Protein AF-A0A956QHF5-F1 (afdb_monomer_lite)

Structure (mmCIF, N/CA/C/O backbone):
data_AF-A0A956QHF5-F1
#
_entry.id   AF-A0A956QHF5-F1
#
loop_
_atom_site.group_PDB
_atom_site.id
_atom_site.type_symbol
_atom_site.label_atom_id
_atom_site.label_alt_id
_atom_site.label_comp_id
_atom_site.label_asym_id
_atom_site.label_entity_id
_atom_site.label_seq_id
_atom_site.pdbx_PDB_ins_code
_atom_site.Cartn_x
_atom_site.Cartn_y
_atom_site.Cartn_z
_atom_site.occupancy
_atom_site.B_iso_or_equiv
_atom_site.auth_seq_id
_atom_site.auth_comp_id
_atom_site.auth_asym_id
_atom_site.auth_atom_id
_atom_site.pdbx_PDB_model_num
ATOM 1 N N . MET A 1 1 ? -38.358 27.852 5.762 1.00 37.34 1 MET A N 1
ATOM 2 C CA . MET A 1 1 ? -37.920 27.900 4.350 1.00 37.34 1 MET A CA 1
ATOM 3 C C . MET A 1 1 ? -37.082 26.650 4.129 1.00 37.34 1 MET A C 1
ATOM 5 O O . MET A 1 1 ? -35.998 26.577 4.675 1.00 37.34 1 MET A O 1
ATOM 9 N N . ALA A 1 2 ? -37.722 25.528 3.810 1.00 35.06 2 ALA A N 1
ATOM 10 C CA . ALA A 1 2 ? -38.089 25.063 2.465 1.00 35.06 2 ALA A CA 1
ATOM 11 C C . ALA A 1 2 ? -37.002 24.124 1.907 1.00 35.06 2 ALA A C 1
ATOM 13 O O . ALA A 1 2 ? -35.928 24.548 1.502 1.00 35.06 2 ALA A O 1
ATOM 14 N N . THR A 1 3 ? -37.335 22.838 1.974 1.00 46.75 3 THR A N 1
ATOM 15 C CA . THR A 1 3 ? -36.732 21.670 1.328 1.00 46.75 3 THR A CA 1
ATOM 16 C C . THR A 1 3 ? -36.913 21.707 -0.188 1.00 46.75 3 THR A C 1
ATOM 18 O O . THR A 1 3 ? -37.982 22.090 -0.657 1.00 46.75 3 THR A O 1
ATOM 21 N N . THR A 1 4 ? -35.950 21.165 -0.937 1.00 44.62 4 THR A N 1
ATOM 22 C CA . THR A 1 4 ? -36.184 20.622 -2.286 1.00 44.62 4 THR A CA 1
ATOM 23 C C . THR A 1 4 ? -35.414 19.314 -2.448 1.00 44.62 4 THR A C 1
ATOM 25 O O . THR A 1 4 ? -34.200 19.311 -2.633 1.00 44.62 4 THR A O 1
ATOM 28 N N . VAL A 1 5 ? -36.155 18.213 -2.330 1.00 43.06 5 VAL A N 1
ATOM 29 C CA . VAL A 1 5 ? -35.813 16.874 -2.821 1.00 43.06 5 VAL A CA 1
ATOM 30 C C . VAL A 1 5 ? -36.575 16.711 -4.134 1.00 43.06 5 VAL A C 1
ATOM 32 O O . VAL A 1 5 ? -37.767 17.013 -4.182 1.00 43.06 5 VAL A O 1
ATOM 35 N N . ASP A 1 6 ? -35.875 16.285 -5.179 1.00 42.19 6 ASP A N 1
ATOM 36 C CA . ASP A 1 6 ? -36.394 16.041 -6.526 1.00 42.19 6 ASP A CA 1
ATOM 37 C C . ASP A 1 6 ? -37.042 14.639 -6.612 1.00 42.19 6 ASP A C 1
ATOM 39 O O . ASP A 1 6 ? -36.369 13.651 -6.296 1.00 42.19 6 ASP A O 1
ATOM 43 N N . PRO A 1 7 ? -38.331 14.509 -6.989 1.00 40.16 7 PRO A N 1
ATOM 44 C CA . PRO A 1 7 ? -38.998 13.229 -7.177 1.00 40.16 7 PRO A CA 1
ATOM 45 C C . PRO A 1 7 ? -39.343 12.999 -8.658 1.00 40.16 7 PRO A C 1
ATOM 47 O O . PRO A 1 7 ? -40.440 13.326 -9.099 1.00 40.16 7 PRO A O 1
ATOM 50 N N . ASN A 1 8 ? -38.440 12.380 -9.420 1.00 38.41 8 ASN A N 1
ATOM 51 C CA . ASN A 1 8 ? -38.741 11.857 -10.759 1.00 38.41 8 ASN A CA 1
ATOM 52 C C . ASN A 1 8 ? -37.895 10.614 -11.083 1.00 38.41 8 ASN A C 1
ATOM 54 O O . ASN A 1 8 ? -36.907 10.690 -11.806 1.00 38.41 8 ASN A O 1
ATOM 58 N N . ALA A 1 9 ? -38.295 9.451 -10.559 1.00 35.69 9 ALA A N 1
ATOM 59 C CA . ALA A 1 9 ? -37.860 8.145 -11.071 1.00 35.69 9 ALA A CA 1
ATOM 60 C C . ALA A 1 9 ? -38.807 7.015 -10.617 1.00 35.69 9 ALA A C 1
ATOM 62 O O . ALA A 1 9 ? -38.414 6.108 -9.890 1.00 35.69 9 ALA A O 1
ATOM 63 N N . VAL A 1 10 ? -40.076 7.064 -11.036 1.00 36.28 10 VAL A N 1
ATOM 64 C CA . VAL A 1 10 ? -40.980 5.900 -10.998 1.00 36.28 10 VAL A CA 1
ATOM 65 C C . VAL A 1 10 ? -41.792 5.870 -12.290 1.00 36.28 10 VAL A C 1
ATOM 67 O O . VAL A 1 10 ? -42.766 6.604 -12.408 1.00 36.28 10 VAL A O 1
ATOM 70 N N . ALA A 1 11 ? -41.395 5.022 -13.245 1.00 32.78 11 ALA A N 1
ATOM 71 C CA . ALA A 1 11 ? -42.279 4.413 -14.248 1.00 32.78 11 ALA A CA 1
ATOM 72 C C . ALA A 1 11 ? -41.506 3.415 -15.132 1.00 32.78 11 ALA A C 1
ATOM 74 O O . ALA A 1 11 ? -40.869 3.814 -16.100 1.00 32.78 11 ALA A O 1
ATOM 75 N N . ALA A 1 12 ? -41.603 2.118 -14.826 1.00 30.98 12 ALA A N 1
ATOM 76 C CA . ALA A 1 12 ? -41.602 1.039 -15.824 1.00 30.98 12 ALA A CA 1
ATOM 77 C C . ALA A 1 12 ? -42.054 -0.266 -15.149 1.00 30.98 12 ALA A C 1
ATOM 79 O O . ALA A 1 12 ? -41.257 -1.026 -14.604 1.00 30.98 12 ALA A O 1
ATOM 80 N N . ALA A 1 13 ? -43.366 -0.492 -15.152 1.00 32.19 13 ALA A N 1
ATOM 81 C CA . ALA A 1 13 ? -43.987 -1.743 -14.750 1.00 32.19 13 ALA A CA 1
ATOM 82 C C . ALA A 1 13 ? -44.269 -2.623 -15.981 1.00 32.19 13 ALA A C 1
ATOM 84 O O . ALA A 1 13 ? -44.737 -2.129 -17.000 1.00 32.19 13 ALA A O 1
ATOM 85 N N . ALA A 1 14 ? -44.051 -3.927 -15.798 1.00 32.34 14 ALA A N 1
ATOM 86 C CA . ALA A 1 14 ? -44.901 -5.034 -16.247 1.00 32.34 14 ALA A CA 1
ATOM 87 C C . ALA A 1 14 ? -45.211 -5.229 -17.751 1.00 32.34 14 ALA A C 1
ATOM 89 O O . ALA A 1 14 ? -46.119 -4.616 -18.298 1.00 32.34 14 ALA A O 1
ATOM 90 N N . ALA A 1 15 ? -44.573 -6.248 -18.341 1.00 32.59 15 ALA A N 1
ATOM 91 C CA . ALA A 1 15 ? -45.094 -7.196 -19.346 1.00 32.59 15 ALA A CA 1
ATOM 92 C C . ALA A 1 15 ? -44.001 -8.293 -19.472 1.00 32.59 15 ALA A C 1
ATOM 94 O O . ALA A 1 15 ? -42.831 -7.945 -19.501 1.00 32.59 15 ALA A O 1
ATOM 95 N N . VAL A 1 16 ? -44.185 -9.616 -19.470 1.00 33.31 16 VAL A N 1
ATOM 96 C CA . VAL A 1 16 ? -45.220 -10.504 -20.004 1.00 33.31 16 VAL A CA 1
ATOM 97 C C . VAL A 1 16 ? -45.117 -11.840 -19.247 1.00 33.31 16 VAL A C 1
ATOM 99 O O . VAL A 1 16 ? -44.031 -12.399 -19.112 1.00 33.31 16 VAL A O 1
ATOM 102 N N . ASN A 1 17 ? -46.257 -12.362 -18.796 1.00 34.03 17 ASN A N 1
ATOM 103 C CA . ASN A 1 17 ? -46.455 -13.751 -18.381 1.00 34.03 17 ASN A CA 1
ATOM 104 C C . ASN A 1 17 ? -47.392 -14.430 -19.400 1.00 34.03 17 ASN A C 1
ATOM 106 O O . ASN A 1 17 ? -48.291 -13.765 -19.916 1.00 34.03 17 ASN A O 1
ATOM 110 N N . ASN A 1 18 ? -47.198 -15.740 -19.593 1.00 34.72 18 ASN A N 1
ATOM 111 C CA . ASN A 1 18 ? -47.984 -16.745 -20.332 1.00 34.72 18 ASN A CA 1
ATOM 112 C C . ASN A 1 18 ? -47.417 -17.203 -21.684 1.00 34.72 18 ASN A C 1
ATOM 114 O O . ASN A 1 18 ? -47.670 -16.589 -22.715 1.00 34.72 18 ASN A O 1
ATOM 118 N N . ASN A 1 19 ? -46.829 -18.407 -21.696 1.00 35.31 19 ASN A N 1
ATOM 119 C CA . ASN A 1 19 ? -47.386 -19.476 -22.528 1.00 35.31 19 ASN A CA 1
ATOM 120 C C . ASN A 1 19 ? -47.016 -20.868 -21.985 1.00 35.31 19 ASN A C 1
ATOM 122 O O . ASN A 1 19 ? -45.846 -21.177 -21.773 1.00 35.31 19 ASN A O 1
ATOM 126 N N . SER A 1 20 ? -48.031 -21.703 -21.773 1.00 35.91 20 SER A N 1
ATOM 127 C CA . SER A 1 20 ? -47.928 -23.106 -21.369 1.00 35.91 20 SER A CA 1
ATOM 128 C C . SER A 1 20 ? -48.173 -23.996 -22.586 1.00 35.91 20 SER A C 1
ATOM 130 O O . SER A 1 20 ? -49.230 -23.885 -23.199 1.00 35.91 20 SER A O 1
ATOM 132 N N . GLN A 1 21 ? -47.273 -24.936 -22.885 1.00 38.09 21 GLN A N 1
ATOM 133 C CA . GLN A 1 21 ? -47.618 -26.163 -23.612 1.00 38.09 21 GLN A CA 1
ATOM 134 C C . GLN A 1 21 ? -46.849 -27.367 -23.055 1.00 38.09 21 GLN A C 1
ATOM 136 O O . GLN A 1 21 ? -45.738 -27.259 -22.547 1.00 38.09 21 GLN A O 1
ATOM 141 N N . ILE A 1 22 ? -47.538 -28.503 -23.100 1.00 35.22 22 ILE A N 1
ATOM 142 C CA . ILE A 1 22 ? -47.339 -29.738 -22.345 1.00 35.22 22 ILE A CA 1
ATOM 143 C C . ILE A 1 22 ? -46.793 -30.847 -23.272 1.00 35.22 22 ILE A C 1
ATOM 145 O O . ILE A 1 22 ? -47.286 -30.979 -24.389 1.00 35.22 22 ILE A O 1
ATOM 149 N N . LYS A 1 23 ? -45.925 -31.715 -22.697 1.00 33.09 23 LYS A N 1
ATOM 150 C CA . LYS A 1 23 ? -45.529 -33.120 -23.043 1.00 33.09 23 LYS A CA 1
ATOM 151 C C . LYS A 1 23 ? -44.437 -33.383 -24.110 1.00 33.09 23 LYS A C 1
ATOM 153 O O . LYS A 1 23 ? -44.391 -32.646 -25.086 1.00 33.09 23 LYS A O 1
ATOM 158 N N . PRO A 1 24 ? -43.726 -34.551 -24.072 1.00 45.25 24 PRO A N 1
ATOM 159 C CA . PRO A 1 24 ? -43.377 -35.508 -22.983 1.00 45.25 24 PRO A CA 1
ATOM 160 C C . PRO A 1 24 ? -41.834 -35.751 -22.845 1.00 45.25 24 PRO A C 1
ATOM 162 O O . PRO A 1 24 ? -41.067 -35.143 -23.587 1.00 45.25 24 PRO A O 1
ATOM 165 N N . PRO A 1 25 ? -41.348 -36.614 -21.912 1.00 48.22 25 PRO A N 1
ATOM 166 C CA . PRO A 1 25 ? -39.925 -36.706 -21.561 1.00 48.22 25 PRO A CA 1
ATOM 167 C C . PRO A 1 25 ? -39.150 -37.737 -22.400 1.00 48.22 25 PRO A C 1
ATOM 169 O O . PRO A 1 25 ? -39.669 -38.808 -22.714 1.00 48.22 25 PRO A O 1
ATOM 172 N N . VAL A 1 26 ? -37.878 -37.443 -22.692 1.00 38.31 26 VAL A N 1
ATOM 173 C CA . VAL A 1 26 ? -36.925 -38.370 -23.321 1.00 38.31 26 VAL A CA 1
ATOM 174 C C . VAL A 1 26 ? -35.614 -38.383 -22.526 1.00 38.31 26 VAL A C 1
ATOM 176 O O . VAL A 1 26 ? -35.011 -37.341 -22.304 1.00 38.31 26 VAL A O 1
ATOM 179 N N . ALA A 1 27 ? -35.227 -39.600 -22.132 1.00 35.62 27 ALA A N 1
ATOM 180 C CA . ALA A 1 27 ? -33.894 -40.113 -21.799 1.00 35.62 27 ALA A CA 1
ATOM 181 C C . ALA A 1 27 ? -33.013 -39.360 -20.775 1.00 35.62 27 ALA A C 1
ATOM 183 O O . ALA A 1 27 ? -32.340 -38.378 -21.069 1.00 35.62 27 ALA A O 1
ATOM 184 N N . THR A 1 28 ? -32.904 -39.961 -19.590 1.00 40.03 28 THR A N 1
ATOM 185 C CA . THR A 1 28 ? -31.752 -39.864 -18.681 1.00 40.03 28 THR A CA 1
ATOM 186 C C . THR A 1 28 ? -30.468 -40.386 -19.340 1.00 40.03 28 THR A C 1
ATOM 188 O O . THR A 1 28 ? -30.502 -41.497 -19.876 1.00 40.03 28 THR A O 1
ATOM 191 N N . PRO A 1 29 ? -29.318 -39.699 -19.225 1.00 41.88 29 PRO A N 1
ATOM 192 C CA . PRO A 1 29 ? -28.027 -40.347 -19.380 1.00 41.88 29 PRO A CA 1
ATOM 193 C C . PRO A 1 29 ? -27.612 -41.012 -18.061 1.00 41.88 29 PRO A C 1
ATOM 195 O O . PRO A 1 29 ? -27.580 -40.395 -16.996 1.00 41.88 29 PRO A O 1
ATOM 198 N N . THR A 1 30 ? -27.310 -42.301 -18.161 1.00 36.53 30 THR A N 1
ATOM 199 C CA . THR A 1 30 ? -26.627 -43.122 -17.163 1.00 36.53 30 THR A CA 1
ATOM 200 C C . THR A 1 30 ? -25.297 -42.474 -16.776 1.00 36.53 30 THR A C 1
ATOM 202 O O . THR A 1 30 ? -24.432 -42.291 -17.628 1.00 36.53 30 THR A O 1
ATOM 205 N N . ILE A 1 31 ? -25.119 -42.142 -15.495 1.00 35.97 31 ILE A N 1
ATOM 206 C CA . ILE A 1 31 ? -23.802 -41.851 -14.919 1.00 35.97 31 ILE A CA 1
ATOM 207 C C . ILE A 1 31 ? -23.321 -43.151 -14.277 1.00 35.97 31 ILE A C 1
ATOM 209 O O . ILE A 1 31 ? -23.768 -43.524 -13.193 1.00 35.97 31 ILE A O 1
ATOM 213 N N . GLU A 1 32 ? -22.438 -43.863 -14.973 1.00 33.75 32 GLU A N 1
ATOM 214 C CA . GLU A 1 32 ? -21.616 -44.915 -14.379 1.00 33.75 32 GLU A CA 1
ATOM 215 C C . GLU A 1 32 ? -20.624 -44.257 -13.413 1.00 33.75 32 GLU A C 1
ATOM 217 O O . GLU A 1 32 ? -19.628 -43.657 -13.815 1.00 33.75 32 GLU A O 1
ATOM 222 N N . ALA A 1 33 ? -20.916 -44.338 -12.116 1.00 38.84 33 ALA A N 1
ATOM 223 C CA . ALA A 1 33 ? -19.945 -44.032 -11.080 1.00 38.84 33 ALA A CA 1
ATOM 224 C C . ALA A 1 33 ? -18.986 -45.224 -10.951 1.00 38.84 33 ALA A C 1
ATOM 226 O O . ALA A 1 33 ? -19.370 -46.298 -10.489 1.00 38.84 33 ALA A O 1
ATOM 227 N N . GLN A 1 34 ? -17.734 -45.026 -11.362 1.00 40.88 34 GLN A N 1
ATOM 228 C CA . GLN A 1 34 ? -16.636 -45.928 -11.034 1.00 40.88 34 GLN A CA 1
ATOM 229 C C . GLN A 1 34 ? -16.419 -45.906 -9.516 1.00 40.88 34 GLN A C 1
ATOM 231 O O . GLN A 1 34 ? -15.881 -44.953 -8.955 1.00 40.88 34 GLN A O 1
ATOM 236 N N . VAL A 1 35 ? -16.873 -46.965 -8.850 1.00 42.09 35 VAL A N 1
ATOM 237 C CA . VAL A 1 35 ? -16.524 -47.271 -7.464 1.00 42.09 35 VAL A CA 1
ATOM 238 C C . VAL A 1 35 ? -15.097 -47.810 -7.481 1.00 42.09 35 VAL A C 1
ATOM 240 O O . VAL A 1 35 ? -14.836 -48.869 -8.042 1.00 42.09 35 VAL A O 1
ATOM 243 N N . THR A 1 36 ? -14.159 -47.058 -6.913 1.00 56.06 36 THR A N 1
ATOM 244 C CA . THR A 1 36 ? -12.778 -47.508 -6.734 1.00 56.06 36 THR A CA 1
ATOM 245 C C . THR A 1 36 ? -12.682 -48.444 -5.527 1.00 56.06 36 THR A C 1
ATOM 247 O O . THR A 1 36 ? -13.323 -48.219 -4.492 1.00 56.06 36 THR A O 1
ATOM 250 N N . ASP A 1 37 ? -11.836 -49.472 -5.645 1.00 47.88 37 ASP A N 1
ATOM 251 C CA . ASP A 1 37 ? -11.603 -50.544 -4.659 1.00 47.88 37 ASP A CA 1
ATOM 252 C C . ASP A 1 37 ? -11.245 -50.054 -3.237 1.00 47.88 37 ASP A C 1
ATOM 254 O O . ASP A 1 37 ? -11.370 -50.794 -2.261 1.00 47.88 37 ASP A O 1
ATOM 258 N N . ALA A 1 38 ? -10.872 -48.781 -3.075 1.00 50.00 38 ALA A N 1
ATOM 259 C CA . ALA A 1 38 ? -10.603 -48.166 -1.775 1.00 50.00 38 ALA A CA 1
ATOM 260 C C . ALA A 1 38 ? -11.863 -47.990 -0.899 1.00 50.00 38 ALA A C 1
ATOM 262 O O . ALA A 1 38 ? -11.774 -47.991 0.328 1.00 50.00 38 ALA A O 1
ATOM 263 N N . SER A 1 39 ? -13.046 -47.871 -1.507 1.00 50.94 39 SER A N 1
ATOM 264 C CA . SER A 1 39 ? -14.306 -47.647 -0.779 1.00 50.94 39 SER A CA 1
ATOM 265 C C . SER A 1 39 ? -14.905 -48.929 -0.182 1.00 50.94 39 SER A C 1
ATOM 267 O O . SER A 1 39 ? -15.595 -48.871 0.836 1.00 50.94 39 SER A O 1
ATOM 269 N N . VAL A 1 40 ? -14.566 -50.099 -0.734 1.00 57.19 40 VAL A N 1
ATOM 270 C CA . VAL A 1 40 ? -14.969 -51.410 -0.193 1.00 57.19 40 VAL A CA 1
ATOM 271 C C . VAL A 1 40 ? -14.095 -51.806 1.006 1.00 57.19 40 VAL A C 1
ATOM 273 O O . VAL A 1 40 ? -14.603 -52.359 1.981 1.00 57.19 40 VAL A O 1
ATOM 276 N N . ALA A 1 41 ? -12.809 -51.435 1.009 1.00 57.28 41 ALA A N 1
ATOM 277 C CA . ALA A 1 41 ? -11.903 -51.702 2.131 1.00 57.28 41 ALA A CA 1
ATOM 278 C C . ALA A 1 41 ? -12.308 -50.957 3.422 1.00 57.28 41 ALA A C 1
ATOM 280 O O . ALA A 1 41 ? -12.293 -51.545 4.503 1.00 57.28 41 ALA A O 1
ATOM 281 N N . ALA A 1 42 ? -12.762 -49.702 3.310 1.00 54.50 42 ALA A N 1
ATOM 282 C CA . ALA A 1 42 ? -13.177 -48.896 4.463 1.00 54.50 42 ALA A CA 1
ATOM 283 C C . ALA A 1 42 ? -14.480 -49.397 5.122 1.00 54.50 42 ALA A C 1
ATOM 285 O O . ALA A 1 42 ? -14.653 -49.294 6.338 1.00 54.50 42 ALA A O 1
ATOM 286 N N . VAL A 1 43 ? -15.393 -49.989 4.343 1.00 61.91 43 VAL A N 1
ATOM 287 C CA . VAL A 1 43 ? -16.644 -50.563 4.872 1.00 61.91 43 VAL A CA 1
ATOM 288 C C . VAL A 1 43 ? -16.398 -51.934 5.517 1.00 61.91 43 VAL A C 1
ATOM 290 O O . VAL A 1 43 ? -17.025 -52.259 6.529 1.00 61.91 43 VAL A O 1
ATOM 293 N N . GLN A 1 44 ? -15.434 -52.710 5.010 1.00 55.28 44 GLN A N 1
ATOM 294 C CA . GLN A 1 44 ? -15.051 -54.000 5.594 1.00 55.28 44 GLN A CA 1
ATOM 295 C C . GLN A 1 44 ? -14.336 -53.839 6.953 1.00 55.28 44 GLN A C 1
ATOM 297 O O . GLN A 1 44 ? -14.549 -54.637 7.869 1.00 55.28 44 GLN A O 1
ATOM 302 N N . GLU A 1 45 ? -13.530 -52.786 7.124 1.00 57.53 45 GLU A N 1
ATOM 303 C CA . GLU A 1 45 ? -12.830 -52.496 8.385 1.00 57.53 45 GLU A CA 1
ATOM 304 C C . GLU A 1 45 ? -13.791 -52.008 9.488 1.00 57.53 45 GLU A C 1
ATOM 306 O O . GLU A 1 45 ? -13.638 -52.358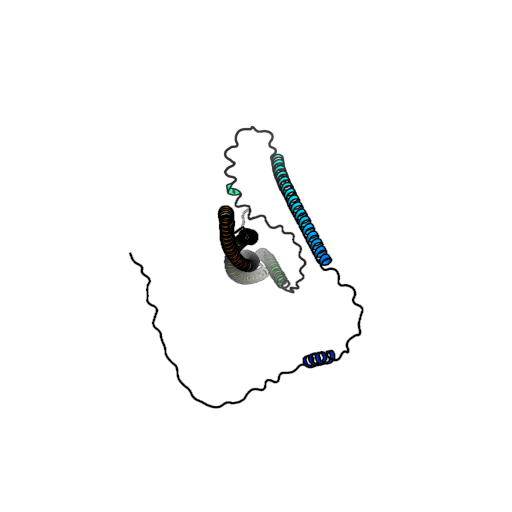 10.662 1.00 57.53 45 GLU A O 1
ATOM 311 N N . PHE A 1 46 ? -14.861 -51.300 9.108 1.00 63.25 46 PHE A N 1
ATOM 312 C CA . PHE A 1 46 ? -15.900 -50.852 10.039 1.00 63.25 46 PHE A CA 1
ATOM 313 C C . PHE A 1 46 ? -16.734 -52.013 10.613 1.00 63.25 46 PHE A C 1
ATOM 315 O O . PHE A 1 46 ? -17.117 -51.983 11.784 1.00 63.25 46 PHE A O 1
ATOM 322 N N . PHE A 1 47 ? -16.982 -53.073 9.833 1.00 60.53 47 PHE A N 1
ATOM 323 C CA . PHE A 1 47 ? -17.719 -54.250 10.314 1.00 60.53 47 PHE A CA 1
ATOM 324 C C . PHE A 1 47 ? -16.863 -55.208 11.159 1.00 60.53 47 PHE A C 1
ATOM 326 O O . PHE A 1 47 ? -17.379 -55.808 12.104 1.00 60.53 47 PHE A O 1
ATOM 333 N N . ASN A 1 48 ? -15.556 -55.304 10.901 1.00 57.00 48 ASN A N 1
ATOM 334 C CA . ASN A 1 48 ? -14.669 -56.207 11.643 1.00 57.00 48 ASN A CA 1
ATOM 335 C C . ASN A 1 48 ? -14.333 -55.728 13.069 1.00 57.00 48 ASN A C 1
ATOM 337 O O . ASN A 1 48 ? -13.958 -56.542 13.913 1.00 57.00 48 ASN A O 1
ATOM 341 N N . ASN A 1 49 ? -14.528 -54.444 13.384 1.00 50.16 49 ASN A N 1
ATOM 342 C CA . ASN A 1 49 ? -14.267 -53.900 14.724 1.00 50.16 49 ASN A CA 1
ATOM 343 C C . ASN A 1 49 ? -15.437 -54.029 15.716 1.00 50.16 49 ASN A C 1
ATOM 345 O O . ASN A 1 49 ? -15.279 -53.681 16.885 1.00 50.16 49 ASN A O 1
ATOM 349 N N . ARG A 1 50 ? -16.600 -54.552 15.298 1.00 50.91 50 ARG A N 1
ATOM 350 C CA . ARG A 1 50 ? -17.789 -54.658 16.168 1.00 50.91 50 ARG A CA 1
ATOM 351 C C . ARG A 1 50 ? -17.896 -55.965 16.966 1.00 50.91 50 ARG A C 1
ATOM 353 O O . ARG A 1 50 ? -18.757 -56.057 17.831 1.00 50.91 50 ARG A O 1
ATOM 360 N N . ASN A 1 51 ? -17.010 -56.937 16.721 1.00 47.97 51 ASN A N 1
ATOM 361 C CA . ASN A 1 51 ? -17.029 -58.270 17.343 1.00 47.97 51 ASN A CA 1
ATOM 362 C C . ASN A 1 51 ? -15.730 -58.605 18.107 1.00 47.97 51 ASN A C 1
ATOM 364 O O . ASN A 1 51 ? -15.160 -59.681 17.929 1.00 47.97 51 ASN A O 1
ATOM 368 N N . LYS A 1 52 ? -15.247 -57.705 18.974 1.00 46.72 52 LYS A N 1
ATOM 369 C CA . LYS A 1 52 ? -14.218 -58.055 19.971 1.00 46.72 52 LYS A CA 1
ATOM 370 C C . LYS A 1 52 ? -14.855 -58.243 21.356 1.00 46.72 52 LYS A C 1
ATOM 372 O O . LYS A 1 52 ? -15.598 -57.360 21.776 1.00 46.72 52 LYS A O 1
ATOM 377 N N . PRO A 1 53 ? -14.585 -59.360 22.058 1.00 45.78 53 PRO A N 1
ATOM 378 C CA . PRO A 1 53 ? -15.095 -59.589 23.406 1.00 45.78 53 PRO A CA 1
ATOM 379 C C . PRO A 1 53 ? -14.417 -58.656 24.420 1.00 45.78 53 PRO A C 1
ATOM 381 O O . PRO A 1 53 ? -13.229 -58.347 24.297 1.00 45.78 53 PRO A O 1
ATOM 384 N N . GLU A 1 54 ? -15.198 -58.210 25.406 1.00 47.19 54 GLU A N 1
ATOM 385 C CA . GLU A 1 54 ? -14.779 -57.335 26.505 1.00 47.19 54 GLU A CA 1
ATOM 386 C C . GLU A 1 54 ? -13.552 -57.885 27.256 1.00 47.19 54 GLU A C 1
ATOM 388 O O . GLU A 1 54 ? -13.520 -59.074 27.592 1.00 47.19 54 GLU A O 1
ATOM 393 N N . PRO A 1 55 ? -12.550 -57.046 27.581 1.00 42.91 55 PRO A N 1
ATOM 394 C CA . PRO A 1 55 ? -11.481 -57.446 28.475 1.00 42.91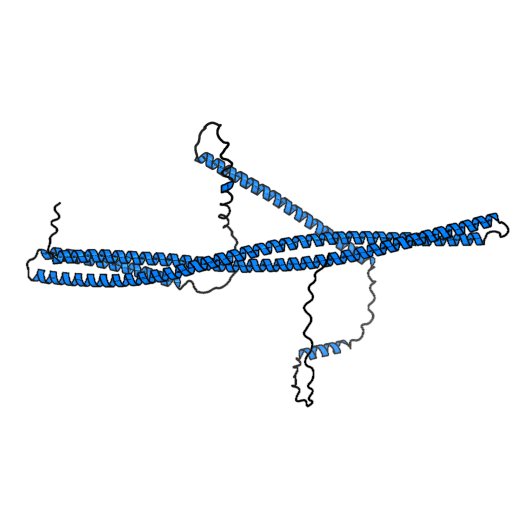 55 PRO A CA 1
ATOM 395 C C . PRO A 1 55 ? -11.933 -57.332 29.935 1.00 42.91 55 PRO A C 1
ATOM 397 O O . PRO A 1 55 ? -12.344 -56.280 30.423 1.00 42.91 55 PRO A O 1
ATOM 400 N N . THR A 1 56 ? -11.799 -58.454 30.631 1.00 46.12 56 THR A N 1
ATOM 401 C CA . THR A 1 56 ? -11.868 -58.630 32.081 1.00 46.12 56 THR A CA 1
ATOM 402 C C . THR A 1 56 ? -11.108 -57.562 32.874 1.00 46.12 56 THR A C 1
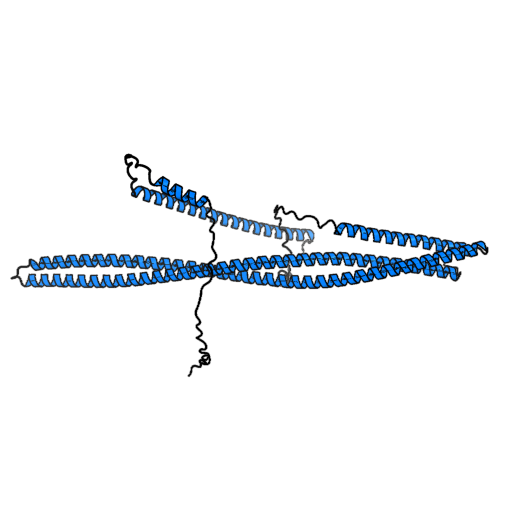ATOM 404 O O . THR A 1 56 ? -9.962 -57.238 32.565 1.00 46.12 56 THR A O 1
ATOM 407 N N . ALA A 1 57 ? -11.778 -57.104 33.936 1.00 50.53 57 ALA A N 1
ATOM 408 C CA . ALA A 1 57 ? -11.332 -56.298 35.071 1.00 50.53 57 ALA A CA 1
ATOM 409 C C . ALA A 1 57 ? -9.809 -56.122 35.233 1.00 50.53 57 ALA A C 1
ATOM 411 O O . ALA A 1 57 ? -9.101 -57.021 35.691 1.00 50.53 57 ALA A O 1
ATOM 412 N N . VAL A 1 58 ? -9.338 -54.903 34.956 1.00 41.75 58 VAL A N 1
ATOM 413 C CA . VAL A 1 58 ? -8.050 -54.391 35.434 1.00 41.75 58 VAL A CA 1
ATOM 414 C C . VAL A 1 58 ? -8.327 -53.431 36.586 1.00 41.75 58 VAL A C 1
ATOM 416 O O . VAL A 1 58 ? -9.111 -52.495 36.465 1.00 41.75 58 VAL A O 1
ATOM 419 N N . VAL A 1 59 ? -7.676 -53.722 37.706 1.00 46.66 59 VAL A N 1
ATOM 420 C CA . VAL A 1 59 ? -7.671 -52.993 38.977 1.00 46.66 59 VAL A CA 1
ATOM 421 C C . VAL A 1 59 ? -7.468 -51.487 38.761 1.00 46.66 59 VAL A C 1
ATOM 423 O O . VAL A 1 59 ? -6.446 -51.065 38.216 1.00 46.66 59 VAL A O 1
ATOM 426 N N . GLU A 1 60 ? -8.439 -50.687 39.209 1.00 38.47 60 GLU A N 1
ATOM 427 C CA . GLU A 1 60 ? -8.391 -49.223 39.204 1.00 38.47 60 GLU A CA 1
ATOM 428 C C . GLU A 1 60 ? -7.197 -48.706 40.017 1.00 38.47 60 GLU A C 1
ATOM 430 O O . GLU A 1 60 ? -7.056 -48.954 41.216 1.00 38.47 60 GLU A O 1
ATOM 435 N N . LYS A 1 61 ? -6.333 -47.947 39.341 1.00 48.66 61 LYS A N 1
ATOM 436 C CA . LYS A 1 61 ? -5.313 -47.101 39.961 1.00 48.66 61 LYS A CA 1
ATOM 437 C C . LYS A 1 61 ? -5.988 -45.773 40.340 1.00 48.66 61 LYS A C 1
ATOM 439 O O . LYS A 1 61 ? -6.712 -45.234 39.503 1.00 48.66 61 LYS A O 1
ATOM 444 N N . PRO A 1 62 ? -5.786 -45.236 41.557 1.00 47.19 62 PRO A N 1
ATOM 445 C CA . PRO A 1 62 ? -6.566 -44.105 42.050 1.00 47.19 62 PRO A CA 1
ATOM 446 C C . PRO A 1 62 ? -6.347 -42.861 41.185 1.00 47.19 62 PRO A C 1
ATOM 448 O O . PRO A 1 62 ? -5.210 -42.503 40.867 1.00 47.19 62 PRO A O 1
ATOM 451 N N . ALA A 1 63 ? -7.458 -42.228 40.802 1.00 50.97 63 ALA A N 1
ATOM 452 C CA . ALA A 1 63 ? -7.490 -40.975 40.064 1.00 50.97 63 ALA A CA 1
ATOM 453 C C . ALA A 1 63 ? -6.662 -39.908 40.795 1.00 50.97 63 ALA A C 1
ATOM 455 O O . ALA A 1 63 ? -6.827 -39.695 41.996 1.00 50.97 63 ALA A O 1
ATOM 456 N N . ALA A 1 64 ? -5.749 -39.267 40.063 1.00 59.34 64 ALA A N 1
ATOM 457 C CA . ALA A 1 64 ? -4.961 -38.164 40.587 1.00 59.34 64 ALA A CA 1
ATOM 458 C C . ALA A 1 64 ? -5.895 -37.020 41.003 1.00 59.34 64 ALA A C 1
ATOM 460 O O . ALA A 1 64 ? -6.778 -36.621 40.244 1.00 59.34 64 ALA A O 1
ATOM 461 N N . ASP A 1 65 ? -5.681 -36.531 42.221 1.00 65.38 65 ASP A N 1
ATOM 462 C CA . ASP A 1 65 ? -6.452 -35.472 42.859 1.00 65.38 65 ASP A CA 1
ATOM 463 C C . ASP A 1 65 ? -6.529 -34.228 41.944 1.00 65.38 65 ASP A C 1
ATOM 465 O O . ASP A 1 65 ? -5.478 -33.691 41.569 1.00 65.38 65 ASP A O 1
ATOM 469 N N . PRO A 1 66 ? -7.729 -33.765 41.544 1.00 64.88 66 PRO A N 1
ATOM 470 C CA . PRO A 1 66 ? -7.893 -32.634 40.629 1.00 64.88 66 PRO A CA 1
ATOM 471 C C . PRO A 1 66 ? -7.236 -31.341 41.132 1.00 64.88 66 PRO A C 1
ATOM 473 O O . PRO A 1 66 ? -6.833 -30.513 40.316 1.00 64.88 66 PRO A O 1
ATOM 476 N N . GLN A 1 67 ? -7.021 -31.195 42.445 1.00 65.94 67 GLN A N 1
ATOM 477 C CA . GLN A 1 67 ? -6.286 -30.053 43.000 1.00 65.94 67 GLN A CA 1
ATOM 478 C C . GLN A 1 67 ? -4.799 -30.041 42.603 1.00 65.94 67 GLN A C 1
ATOM 480 O O . GLN A 1 67 ? -4.191 -28.978 42.487 1.00 65.94 67 GLN A O 1
ATOM 485 N N . ASN A 1 68 ? -4.210 -31.208 42.330 1.00 68.06 68 ASN A N 1
ATOM 486 C CA . ASN A 1 68 ? -2.801 -31.331 41.954 1.00 68.06 68 ASN A CA 1
ATOM 487 C C . ASN A 1 68 ? -2.562 -30.998 40.466 1.00 68.06 68 ASN A C 1
ATOM 489 O O . ASN A 1 68 ? -1.480 -30.562 40.079 1.00 68.06 68 ASN A O 1
ATOM 493 N N . LEU A 1 69 ? -3.586 -31.152 39.620 1.00 70.31 69 LEU A N 1
ATOM 494 C CA . LEU A 1 69 ? -3.542 -30.721 38.218 1.00 70.31 69 LEU A CA 1
ATOM 495 C C . LEU A 1 69 ? -3.635 -29.196 38.090 1.00 70.31 69 LEU A C 1
ATOM 497 O O . LEU A 1 69 ? -2.923 -28.607 37.278 1.00 70.31 69 LEU A O 1
ATOM 501 N N . GLU A 1 70 ? -4.464 -28.556 38.915 1.00 73.88 70 GLU A N 1
ATOM 502 C CA . GLU A 1 70 ? -4.624 -27.100 38.917 1.00 73.88 70 GLU A CA 1
ATOM 503 C C . GLU A 1 70 ? -3.354 -26.391 39.417 1.00 73.88 70 GLU A C 1
ATOM 505 O O . GLU A 1 70 ? -2.915 -25.413 38.811 1.00 73.88 70 GLU A O 1
ATOM 510 N N . LEU A 1 71 ? -2.687 -26.948 40.438 1.00 80.25 71 LEU A N 1
ATOM 511 C CA . LEU A 1 71 ? -1.390 -26.445 40.904 1.00 80.25 71 LEU A CA 1
ATOM 512 C C . LEU A 1 71 ? -0.317 -26.522 39.808 1.00 80.25 71 LEU A C 1
ATOM 514 O O . LEU A 1 71 ? 0.417 -25.562 39.584 1.00 80.25 71 LEU A O 1
ATOM 518 N N . LYS A 1 72 ? -0.270 -27.641 39.078 1.00 80.88 72 LYS A N 1
ATOM 519 C CA . LYS A 1 72 ? 0.709 -27.868 38.010 1.00 80.88 72 LYS A CA 1
ATOM 520 C C . LYS A 1 72 ? 0.504 -26.924 36.817 1.00 80.88 72 LYS A C 1
ATOM 522 O O . LYS A 1 72 ? 1.470 -26.423 36.250 1.00 80.88 72 LYS A O 1
ATOM 527 N N . LEU A 1 73 ? -0.752 -26.620 36.486 1.00 77.38 73 LEU A N 1
ATOM 528 C CA . LEU A 1 73 ? -1.115 -25.624 35.470 1.00 77.38 73 LEU A CA 1
ATOM 529 C C . LEU A 1 73 ? -0.734 -24.194 35.886 1.00 77.38 73 LEU A C 1
ATOM 531 O O . LEU A 1 73 ? -0.304 -23.399 35.047 1.00 77.38 73 LEU A O 1
ATOM 535 N N . ILE A 1 74 ? -0.858 -23.857 37.173 1.00 82.75 74 ILE A N 1
ATOM 536 C CA . ILE A 1 74 ? -0.423 -22.557 37.706 1.00 82.75 74 ILE A CA 1
ATOM 537 C C . ILE A 1 74 ? 1.107 -22.438 37.662 1.00 82.75 74 ILE A C 1
ATOM 539 O O . ILE A 1 74 ? 1.626 -21.395 37.259 1.00 82.75 74 ILE A O 1
ATOM 543 N N . GLU A 1 75 ? 1.838 -23.497 38.015 1.00 84.94 75 GLU A N 1
ATOM 544 C CA . GLU A 1 75 ? 3.304 -23.529 37.933 1.00 84.94 75 GLU A CA 1
ATOM 545 C C . GLU A 1 75 ? 3.810 -23.382 36.491 1.00 84.94 75 GLU A C 1
ATOM 547 O O . GLU A 1 75 ? 4.699 -22.565 36.237 1.00 84.94 75 GLU A O 1
ATOM 552 N N . GLU A 1 76 ? 3.209 -24.087 35.527 1.00 82.00 76 GLU A N 1
ATOM 553 C CA . GLU A 1 76 ? 3.563 -23.955 34.107 1.00 82.00 76 GLU A CA 1
ATOM 554 C C . GLU A 1 76 ? 3.276 -22.549 33.564 1.00 82.00 76 GLU A C 1
ATOM 556 O O . GLU A 1 76 ? 4.100 -21.977 32.843 1.00 82.00 76 GLU A O 1
ATOM 561 N N . ARG A 1 77 ? 2.149 -21.943 33.957 1.00 84.69 77 ARG A N 1
ATOM 562 C CA . ARG A 1 77 ? 1.812 -20.568 33.571 1.00 84.69 77 ARG A CA 1
ATOM 563 C C . ARG A 1 77 ? 2.808 -19.556 34.140 1.00 84.69 77 ARG A C 1
ATOM 565 O O . ARG A 1 77 ? 3.249 -18.663 33.416 1.00 84.69 77 ARG A O 1
ATOM 572 N N . ASN A 1 78 ? 3.193 -19.702 35.406 1.00 84.50 78 ASN A N 1
ATOM 573 C CA . ASN A 1 78 ? 4.162 -18.813 36.046 1.00 84.50 78 ASN A CA 1
ATOM 574 C C . ASN A 1 78 ? 5.563 -18.962 35.429 1.00 84.50 78 ASN A C 1
ATOM 576 O O . ASN A 1 78 ? 6.255 -17.964 35.222 1.00 84.50 78 ASN A O 1
ATOM 580 N N . ALA A 1 79 ? 5.966 -20.184 35.066 1.00 81.81 79 ALA A N 1
ATOM 581 C CA . ALA A 1 79 ? 7.225 -20.435 34.364 1.00 81.81 79 ALA A CA 1
ATOM 582 C C . ALA A 1 79 ? 7.247 -19.808 32.956 1.00 81.81 79 ALA A C 1
ATOM 584 O O . ALA A 1 79 ? 8.272 -19.266 32.530 1.00 81.81 79 ALA A O 1
ATOM 585 N N . ALA A 1 80 ? 6.119 -19.836 32.239 1.00 74.56 80 ALA A N 1
ATOM 586 C CA . ALA A 1 80 ? 5.984 -19.175 30.943 1.00 74.56 80 ALA A CA 1
ATOM 587 C C . ALA A 1 80 ? 6.059 -17.641 31.062 1.00 74.56 80 ALA A C 1
ATOM 589 O O . ALA A 1 80 ? 6.727 -16.991 30.256 1.00 74.56 80 ALA A O 1
ATOM 590 N N . GLU A 1 81 ? 5.434 -17.059 32.090 1.00 82.12 81 GLU A N 1
ATOM 591 C CA . GLU A 1 81 ? 5.487 -15.614 32.342 1.00 82.12 81 GLU A CA 1
ATOM 592 C C . GLU A 1 81 ? 6.904 -15.139 32.709 1.00 82.12 81 GLU A C 1
ATOM 594 O O . GLU A 1 81 ? 7.339 -14.073 32.265 1.00 82.12 81 GLU A O 1
ATOM 599 N N . LEU A 1 82 ? 7.659 -15.947 33.463 1.00 86.62 82 LEU A N 1
ATOM 600 C CA . LEU A 1 82 ? 9.054 -15.655 33.796 1.00 86.62 82 LEU A CA 1
ATOM 601 C C . LEU A 1 82 ? 9.941 -15.631 32.539 1.00 86.62 82 LEU A C 1
ATOM 603 O O . LEU A 1 82 ? 10.669 -14.663 32.325 1.00 86.62 82 LEU A O 1
ATOM 607 N N . LYS A 1 83 ? 9.807 -16.630 31.654 1.00 81.94 83 LYS A N 1
ATOM 608 C CA . LYS A 1 83 ? 10.530 -16.670 30.369 1.00 81.94 83 LYS A CA 1
ATOM 609 C C . LYS A 1 83 ? 10.210 -15.474 29.470 1.00 81.94 83 LYS A C 1
ATOM 611 O O . LYS A 1 83 ? 11.100 -14.955 28.800 1.00 81.94 83 LYS A O 1
ATOM 616 N N . ALA A 1 84 ? 8.959 -15.011 29.461 1.00 77.00 84 ALA A N 1
ATOM 617 C CA . ALA A 1 84 ? 8.570 -13.829 28.692 1.00 77.00 84 ALA A CA 1
ATOM 618 C C . ALA A 1 84 ? 9.229 -12.544 29.232 1.00 77.00 84 ALA A C 1
ATOM 620 O O . ALA A 1 84 ? 9.702 -11.720 28.449 1.00 77.00 84 ALA A O 1
ATOM 621 N N . LYS A 1 85 ? 9.325 -12.389 30.561 1.00 87.06 85 LYS A N 1
ATOM 622 C CA . LYS A 1 85 ? 10.023 -11.253 31.195 1.00 87.06 85 LYS A CA 1
ATOM 623 C C . LYS A 1 85 ? 11.532 -11.274 30.931 1.00 87.06 85 LYS A C 1
ATOM 625 O O . LYS A 1 85 ? 12.122 -10.221 30.681 1.00 87.06 85 LYS A O 1
ATOM 630 N N . GLU A 1 86 ? 12.153 -12.451 30.929 1.00 86.00 86 GLU A N 1
ATOM 631 C CA . GLU A 1 86 ? 13.566 -12.607 30.563 1.00 86.00 86 GLU A CA 1
ATOM 632 C C . GLU A 1 86 ? 13.821 -12.232 29.096 1.00 86.00 86 GLU A C 1
ATOM 634 O O . GLU A 1 86 ? 14.757 -11.485 28.812 1.00 86.00 86 GLU A O 1
ATOM 639 N N . ALA A 1 87 ? 12.958 -12.668 28.172 1.00 79.62 87 ALA A N 1
ATOM 640 C CA . ALA A 1 87 ? 13.055 -12.307 26.757 1.00 79.62 87 ALA A CA 1
ATOM 641 C C . ALA A 1 87 ? 12.898 -10.792 26.529 1.00 79.62 87 ALA A C 1
ATOM 643 O O . ALA A 1 87 ? 13.665 -10.200 25.769 1.00 79.62 87 ALA A O 1
ATOM 644 N N . GLN A 1 88 ? 11.962 -10.145 27.234 1.00 79.38 88 GLN A N 1
ATOM 645 C CA . GLN A 1 88 ? 11.790 -8.690 27.177 1.00 79.38 88 GLN A CA 1
ATOM 646 C C . GLN A 1 88 ? 13.035 -7.951 27.692 1.00 79.38 88 GLN A C 1
ATOM 648 O O . GLN A 1 88 ? 13.508 -7.013 27.057 1.00 79.38 88 GLN A O 1
ATOM 653 N N . THR A 1 89 ? 13.628 -8.426 28.791 1.00 87.31 89 THR A N 1
ATOM 654 C CA . THR A 1 89 ? 14.865 -7.852 29.349 1.00 87.31 89 THR A CA 1
ATOM 655 C C . THR A 1 89 ? 16.043 -7.983 28.374 1.00 87.31 89 THR A C 1
ATOM 657 O O . THR A 1 89 ? 16.858 -7.069 28.247 1.00 87.31 89 THR A O 1
ATOM 660 N N . GLN A 1 90 ? 16.137 -9.103 27.647 1.00 81.56 90 GLN A N 1
ATOM 661 C CA . GLN A 1 90 ? 17.156 -9.293 26.609 1.00 81.56 90 GLN A CA 1
ATOM 662 C C . GLN A 1 90 ? 16.945 -8.364 25.405 1.00 81.56 90 GLN A C 1
ATOM 664 O O . GLN A 1 90 ? 17.923 -7.835 24.874 1.00 81.56 90 GLN A O 1
ATOM 669 N N . LEU A 1 91 ? 15.694 -8.121 25.005 1.00 80.81 91 LEU A N 1
ATOM 670 C CA . LEU A 1 91 ? 15.358 -7.177 23.937 1.00 80.81 91 LEU A CA 1
ATOM 671 C C . LEU A 1 91 ? 15.735 -5.737 24.319 1.00 80.81 91 LEU A C 1
ATOM 673 O O . LEU A 1 91 ? 16.366 -5.036 23.528 1.00 80.81 91 LEU A O 1
ATOM 677 N N . ASP A 1 92 ? 15.409 -5.316 25.541 1.00 82.62 92 ASP A N 1
ATOM 678 C CA . ASP A 1 92 ? 15.733 -3.977 26.042 1.00 82.62 92 ASP A CA 1
ATOM 679 C C . ASP A 1 92 ? 17.252 -3.773 26.154 1.00 82.62 92 ASP A C 1
ATOM 681 O O . ASP A 1 92 ? 17.772 -2.708 25.799 1.00 82.62 92 ASP A O 1
ATOM 685 N N . LYS A 1 93 ? 17.991 -4.815 26.558 1.00 85.81 93 LYS A N 1
ATOM 686 C CA . LYS A 1 93 ? 19.458 -4.810 26.542 1.00 85.81 93 LYS A CA 1
ATOM 687 C C . LYS A 1 93 ? 20.002 -4.657 25.118 1.00 85.81 93 LYS A C 1
ATOM 689 O O . LYS A 1 93 ? 20.810 -3.767 24.881 1.00 85.81 93 LYS A O 1
ATOM 694 N N . ALA A 1 94 ? 19.498 -5.432 24.156 1.00 73.62 94 ALA A N 1
ATOM 695 C CA . ALA A 1 94 ? 19.923 -5.343 22.757 1.00 73.62 94 ALA A CA 1
ATOM 696 C C . ALA A 1 94 ? 19.618 -3.970 22.123 1.00 73.62 94 ALA A C 1
ATOM 698 O O . ALA A 1 94 ? 20.420 -3.445 21.351 1.00 73.62 94 ALA A O 1
ATOM 699 N N . LEU A 1 95 ? 18.484 -3.352 22.469 1.00 75.38 95 LEU A N 1
ATOM 700 C CA . LEU A 1 95 ? 18.141 -1.993 22.036 1.00 75.38 95 LEU A CA 1
ATOM 701 C C . LEU A 1 95 ? 19.057 -0.934 22.657 1.00 75.38 95 LEU A C 1
ATOM 703 O O . LEU A 1 95 ? 19.388 0.057 22.002 1.00 75.38 95 LEU A O 1
ATOM 707 N N . THR A 1 96 ? 19.476 -1.139 23.904 1.00 79.31 96 THR A N 1
ATOM 708 C CA . THR A 1 96 ? 20.420 -0.250 24.590 1.00 79.31 96 THR A CA 1
ATOM 709 C C . THR A 1 96 ? 21.819 -0.373 23.987 1.00 79.31 96 THR A C 1
ATOM 711 O O . THR A 1 96 ? 22.422 0.648 23.656 1.00 79.31 96 THR A O 1
ATOM 714 N N . ASP A 1 97 ? 22.272 -1.600 23.719 1.00 75.00 97 ASP A N 1
ATOM 715 C CA . ASP A 1 97 ? 23.565 -1.889 23.088 1.00 75.00 97 ASP A CA 1
ATOM 716 C C . ASP A 1 97 ? 23.638 -1.314 21.654 1.00 75.00 97 ASP A C 1
ATOM 718 O O . ASP A 1 97 ? 24.652 -0.740 21.243 1.00 75.00 97 ASP A O 1
ATOM 722 N N . LYS A 1 98 ? 22.527 -1.360 20.904 1.00 73.62 98 LYS A N 1
ATOM 723 C CA . LYS A 1 98 ? 22.415 -0.754 19.563 1.00 73.62 98 LYS A CA 1
ATOM 724 C C . LYS A 1 98 ? 22.382 0.781 19.599 1.00 73.62 98 LYS A C 1
ATOM 726 O O . LYS A 1 98 ? 22.864 1.437 18.678 1.00 73.62 98 LYS A O 1
ATOM 731 N N . LYS A 1 99 ? 21.846 1.383 20.668 1.00 72.88 99 LYS A N 1
ATOM 732 C CA . LYS A 1 99 ? 21.922 2.840 20.889 1.00 72.88 99 LYS A CA 1
ATOM 733 C C . LYS A 1 99 ? 23.336 3.292 21.258 1.00 72.88 99 LYS A C 1
ATOM 735 O O . LYS A 1 99 ? 23.740 4.369 20.823 1.00 72.88 99 LYS A O 1
ATOM 740 N N . SER A 1 100 ? 24.096 2.498 22.017 1.00 69.25 100 SER A N 1
ATOM 741 C CA . SER A 1 100 ? 25.518 2.789 22.254 1.00 69.25 100 SER A CA 1
ATOM 742 C C . SER A 1 100 ? 26.350 2.671 20.978 1.00 69.25 100 SER A C 1
ATOM 744 O O . SER A 1 100 ? 27.140 3.572 20.717 1.00 69.25 100 SER A O 1
ATOM 746 N N . SER A 1 101 ? 26.098 1.673 20.120 1.00 64.81 101 SER A N 1
ATOM 747 C CA . SER A 1 101 ? 26.822 1.565 18.844 1.00 64.81 101 SER A CA 1
ATOM 748 C C . SER A 1 101 ? 26.504 2.716 17.882 1.00 64.81 101 SER A C 1
ATOM 750 O O . SER A 1 101 ? 27.366 3.125 17.114 1.00 64.81 101 SER A O 1
ATOM 752 N N . GLY A 1 102 ? 25.288 3.274 17.931 1.00 74.38 102 GLY A N 1
ATOM 753 C CA . GLY A 1 102 ? 24.938 4.492 17.190 1.00 74.38 102 GLY A CA 1
ATOM 754 C C . GLY A 1 102 ? 25.771 5.704 17.623 1.00 74.38 102 GLY A C 1
ATOM 755 O O . GLY A 1 102 ? 26.319 6.401 16.777 1.00 74.38 102 GLY A O 1
ATOM 756 N N . LYS A 1 103 ? 25.967 5.894 18.937 1.00 69.62 103 LYS A N 1
ATOM 757 C CA . LYS A 1 103 ? 26.858 6.943 19.466 1.00 69.62 103 LYS A CA 1
ATOM 758 C C . LYS A 1 103 ? 28.317 6.749 19.058 1.00 69.62 103 LYS A C 1
ATOM 760 O O . LYS A 1 103 ? 29.011 7.737 18.831 1.00 69.62 103 LYS A O 1
ATOM 765 N N . ASP A 1 104 ? 28.780 5.506 18.973 1.00 67.62 104 ASP A N 1
ATOM 766 C CA . ASP A 1 104 ? 30.144 5.206 18.534 1.00 67.62 104 ASP A CA 1
ATOM 767 C C . ASP A 1 104 ? 30.335 5.493 17.035 1.00 67.62 104 ASP A C 1
ATOM 769 O O . ASP A 1 104 ? 31.391 5.987 16.643 1.00 67.62 104 ASP A O 1
ATOM 773 N N . ILE A 1 105 ? 29.302 5.280 16.211 1.00 65.25 105 ILE A N 1
ATOM 774 C CA . ILE A 1 105 ? 29.289 5.657 14.787 1.00 65.25 105 ILE A CA 1
ATOM 775 C C . ILE A 1 105 ? 29.257 7.182 14.624 1.00 65.25 105 ILE A C 1
ATOM 777 O O . ILE A 1 105 ? 30.031 7.726 13.841 1.00 65.25 105 ILE A O 1
ATOM 781 N N . ASP A 1 106 ? 28.429 7.889 15.396 1.00 71.94 106 ASP A N 1
ATOM 782 C CA . ASP A 1 106 ? 28.377 9.357 15.364 1.00 71.94 106 ASP A CA 1
ATOM 783 C C . ASP A 1 106 ? 29.714 9.977 15.795 1.00 71.94 106 ASP A C 1
ATOM 785 O O . ASP A 1 106 ? 30.186 10.943 15.192 1.00 71.94 106 ASP A O 1
ATOM 789 N N . LYS A 1 107 ? 30.370 9.388 16.803 1.00 78.19 107 LYS A N 1
ATOM 790 C CA . LYS A 1 107 ? 31.714 9.783 17.232 1.00 78.19 107 LYS A CA 1
ATOM 791 C C . LYS A 1 107 ? 32.766 9.477 16.162 1.00 78.19 107 LYS A C 1
ATOM 793 O O . LYS A 1 107 ? 33.586 10.342 15.882 1.00 78.19 107 LYS A O 1
ATOM 798 N N . ALA A 1 108 ? 32.719 8.303 15.530 1.00 64.56 108 ALA A N 1
ATOM 799 C CA . ALA A 1 108 ? 33.631 7.947 14.442 1.00 64.56 108 ALA A CA 1
ATOM 800 C C . ALA A 1 108 ? 33.472 8.876 13.226 1.00 64.56 108 ALA A C 1
ATOM 802 O O . ALA A 1 108 ? 34.467 9.282 12.633 1.00 64.56 108 ALA A O 1
ATOM 803 N N . ASN A 1 109 ? 32.242 9.281 12.899 1.00 65.50 109 ASN A N 1
ATOM 804 C CA . ASN A 1 109 ? 31.966 10.250 11.838 1.00 65.50 109 ASN A CA 1
ATOM 805 C C . ASN A 1 109 ? 32.462 11.659 12.201 1.00 65.50 109 ASN A C 1
ATOM 807 O O . ASN A 1 109 ? 32.997 12.363 11.346 1.00 65.50 109 ASN A O 1
ATOM 811 N N . ALA A 1 110 ? 32.334 12.069 13.467 1.00 77.56 110 ALA A N 1
ATOM 812 C CA . ALA A 1 110 ? 32.895 13.330 13.948 1.00 77.56 110 ALA A CA 1
ATOM 813 C C . ALA A 1 110 ? 34.436 13.324 13.937 1.00 77.56 110 ALA A C 1
ATOM 815 O O . ALA A 1 110 ? 35.052 14.316 13.544 1.00 77.56 110 ALA A O 1
ATOM 816 N N . ASP A 1 111 ? 35.055 12.206 14.320 1.00 79.62 111 ASP A N 1
ATOM 817 C CA . ASP A 1 111 ? 36.507 12.018 14.282 1.00 79.62 111 ASP A CA 1
ATOM 818 C C . ASP A 1 111 ? 37.028 11.990 12.831 1.00 79.62 111 ASP A C 1
ATOM 820 O O . ASP A 1 111 ? 38.068 12.585 12.547 1.00 79.62 111 ASP A O 1
ATOM 824 N N . LEU A 1 112 ? 36.277 11.395 11.893 1.00 75.06 112 LEU A N 1
ATOM 825 C CA . LEU A 1 112 ? 36.581 11.411 10.458 1.00 75.06 112 LEU A CA 1
ATOM 826 C C . LEU A 1 112 ? 36.497 12.830 9.874 1.00 75.06 112 LEU A C 1
ATOM 828 O O . LEU A 1 112 ? 37.439 13.281 9.228 1.00 75.06 112 LEU A O 1
ATOM 832 N N . ALA A 1 113 ? 35.429 13.576 10.173 1.00 72.50 113 ALA A N 1
ATOM 833 C CA . ALA A 1 113 ? 35.274 14.963 9.727 1.00 72.50 113 ALA A CA 1
ATOM 834 C C . ALA A 1 113 ? 36.372 15.885 10.291 1.00 72.50 113 ALA A C 1
ATOM 836 O O . ALA A 1 113 ? 36.852 16.805 9.620 1.00 72.50 113 ALA A O 1
ATOM 837 N N . LYS A 1 114 ? 36.810 15.631 11.530 1.00 81.94 114 LYS A N 1
ATOM 838 C CA . LYS A 1 114 ? 37.946 16.332 12.133 1.00 81.94 114 LYS A CA 1
ATOM 839 C C . LYS A 1 114 ? 39.258 15.980 11.428 1.00 81.94 114 LYS A C 1
ATOM 841 O O . LYS A 1 114 ? 40.022 16.888 11.115 1.00 81.94 114 LYS A O 1
ATOM 846 N N . ALA A 1 115 ? 39.491 14.703 11.126 1.00 71.56 115 ALA A N 1
ATOM 847 C CA . ALA A 1 115 ? 40.674 14.254 10.397 1.00 71.56 115 ALA A CA 1
ATOM 848 C C . ALA A 1 115 ? 40.746 14.841 8.975 1.00 71.56 115 ALA A C 1
ATOM 850 O O . ALA A 1 115 ? 41.815 15.275 8.557 1.00 71.56 115 ALA A O 1
ATOM 851 N N . GLU A 1 116 ? 39.620 14.937 8.263 1.00 70.12 116 GLU A N 1
ATOM 852 C CA . GLU A 1 116 ? 39.543 15.608 6.956 1.00 70.12 116 GLU A CA 1
ATOM 853 C C . GLU A 1 116 ? 39.853 17.107 7.061 1.00 70.12 116 GLU A C 1
ATOM 855 O O . GLU A 1 116 ? 40.582 17.660 6.237 1.00 70.12 116 GLU A O 1
ATOM 860 N N . THR A 1 117 ? 39.364 17.769 8.112 1.00 71.25 117 THR A N 1
ATOM 861 C CA . THR A 1 117 ? 39.642 19.193 8.359 1.00 71.25 117 THR A CA 1
ATOM 862 C C . THR A 1 117 ? 41.116 19.436 8.696 1.00 71.25 117 THR A C 1
ATOM 864 O O . THR A 1 117 ? 41.707 20.416 8.239 1.00 71.25 117 THR A O 1
ATOM 867 N N . ASP A 1 118 ? 41.723 18.553 9.487 1.00 70.50 118 ASP A N 1
ATOM 868 C CA . ASP A 1 118 ? 43.134 18.639 9.861 1.00 70.50 118 ASP A CA 1
ATOM 869 C C . ASP A 1 118 ? 44.053 18.293 8.672 1.00 70.50 118 ASP A C 1
ATOM 871 O O . ASP A 1 118 ? 45.084 18.942 8.489 1.00 70.50 118 ASP A O 1
ATOM 875 N N . ALA A 1 119 ? 43.645 17.364 7.799 1.00 65.56 119 ALA A N 1
ATOM 876 C CA . ALA A 1 119 ? 44.336 17.062 6.545 1.00 65.56 119 ALA A CA 1
ATOM 877 C C . ALA A 1 119 ? 44.289 18.244 5.561 1.00 65.56 119 ALA A C 1
ATOM 879 O O . ALA A 1 119 ? 45.317 18.614 4.997 1.00 65.56 119 ALA A O 1
ATOM 880 N N . LEU A 1 120 ? 43.136 18.909 5.423 1.00 62.75 120 LEU A N 1
ATOM 881 C CA . LEU A 1 120 ? 42.999 20.119 4.603 1.00 62.75 120 LEU A CA 1
ATOM 882 C C . LEU A 1 120 ? 43.827 21.295 5.144 1.00 62.75 120 LEU A C 1
ATOM 884 O O . LEU A 1 120 ? 44.363 22.083 4.369 1.00 62.75 120 LEU A O 1
ATOM 888 N N . LYS A 1 121 ? 43.985 21.416 6.467 1.00 64.81 121 LYS A N 1
ATOM 889 C CA . LYS A 1 121 ? 44.888 22.415 7.067 1.00 64.81 121 LYS A CA 1
ATOM 890 C C . LYS A 1 121 ? 46.363 22.101 6.825 1.00 64.81 121 LYS A C 1
ATOM 892 O O . LYS A 1 121 ? 47.152 23.032 6.681 1.00 64.81 121 LYS A O 1
ATOM 897 N N . ALA A 1 122 ? 46.733 20.822 6.786 1.00 60.53 122 ALA A N 1
ATOM 898 C CA . ALA A 1 122 ? 48.099 20.394 6.505 1.00 60.53 122 ALA A CA 1
ATOM 899 C C . ALA A 1 122 ? 48.487 20.604 5.030 1.00 60.53 122 ALA A C 1
ATOM 901 O O . ALA A 1 122 ? 49.617 21.003 4.758 1.00 60.53 122 ALA A O 1
ATOM 902 N N . ASP A 1 123 ? 47.550 20.403 4.099 1.00 47.53 123 ASP A N 1
ATOM 903 C CA . ASP A 1 123 ? 47.798 20.511 2.652 1.00 47.53 123 ASP A CA 1
ATOM 904 C C . ASP A 1 123 ? 47.855 21.971 2.153 1.00 47.53 123 ASP A C 1
ATOM 906 O O . ASP A 1 123 ? 48.507 22.286 1.162 1.00 47.53 123 ASP A O 1
ATOM 910 N N . VAL A 1 124 ? 47.225 22.903 2.878 1.00 53.00 124 VAL A N 1
ATOM 911 C CA . VAL A 1 124 ? 47.166 24.325 2.491 1.00 53.00 124 VAL A CA 1
ATOM 912 C C . VAL A 1 124 ? 48.361 25.146 3.001 1.00 53.00 124 VAL A C 1
ATOM 914 O O . VAL A 1 124 ? 48.539 26.283 2.574 1.00 53.00 124 VAL A O 1
ATOM 917 N N . GLY A 1 125 ? 49.229 24.600 3.862 1.00 47.41 125 GLY A N 1
ATOM 918 C CA . GLY A 1 125 ? 50.510 25.238 4.206 1.00 47.41 125 GLY A CA 1
ATOM 919 C C . GLY A 1 125 ? 50.407 26.709 4.642 1.00 47.41 125 GLY A C 1
ATOM 920 O O . GLY A 1 125 ? 51.285 27.508 4.322 1.00 47.41 125 GLY A O 1
ATOM 921 N N . LEU A 1 126 ? 49.335 27.096 5.341 1.00 44.09 126 LEU A N 1
ATOM 922 C CA . LEU A 1 126 ? 49.145 28.468 5.809 1.00 44.09 126 LEU A CA 1
ATOM 923 C C . LEU A 1 126 ? 49.608 28.603 7.258 1.00 44.09 126 LEU A C 1
ATOM 925 O O . LEU A 1 126 ? 48.870 28.357 8.211 1.00 44.09 126 LEU A O 1
ATOM 929 N N . SER A 1 127 ? 50.856 29.040 7.401 1.00 46.38 127 SER A N 1
ATOM 930 C CA . SER A 1 127 ? 51.323 29.745 8.587 1.00 46.38 127 SER A CA 1
ATOM 931 C C . SER A 1 127 ? 50.544 31.055 8.755 1.00 46.38 127 SER A C 1
ATOM 933 O O . SER A 1 127 ? 50.518 31.874 7.840 1.00 46.38 127 SER A O 1
ATOM 935 N N . GLU A 1 128 ? 49.930 31.209 9.929 1.00 53.22 128 GLU A N 1
ATOM 936 C CA . GLU A 1 128 ? 49.545 32.460 10.601 1.00 53.22 128 GLU A CA 1
ATOM 937 C C . GLU A 1 128 ? 49.168 33.661 9.719 1.00 53.22 128 GLU A C 1
ATOM 939 O O . GLU A 1 128 ? 50.015 34.482 9.377 1.00 53.22 128 GLU A O 1
ATOM 944 N N . ILE A 1 129 ? 47.865 33.870 9.496 1.00 40.09 129 ILE A N 1
ATOM 945 C CA . ILE A 1 129 ? 47.335 35.225 9.297 1.00 40.09 129 ILE A CA 1
ATOM 946 C C . ILE A 1 129 ? 46.066 35.412 10.137 1.00 40.09 129 ILE A C 1
ATOM 948 O O . ILE A 1 129 ? 45.044 34.770 9.913 1.00 40.09 129 ILE A O 1
ATOM 952 N N . GLY A 1 130 ? 46.208 36.303 11.121 1.00 39.56 130 GLY A N 1
ATOM 953 C CA . GLY A 1 130 ? 45.223 37.226 11.691 1.00 39.56 130 GLY A CA 1
ATOM 954 C C . GLY A 1 130 ? 43.738 36.869 11.652 1.00 39.56 130 GLY A C 1
ATOM 955 O O . GLY A 1 130 ? 43.072 36.959 10.625 1.00 39.56 130 GLY A O 1
ATOM 956 N N . SER A 1 131 ? 43.206 36.632 12.848 1.00 47.47 131 SER A N 1
ATOM 957 C CA . SER A 1 131 ? 41.810 36.836 13.224 1.00 47.47 131 SER A CA 1
ATOM 958 C C . SER A 1 131 ? 41.315 38.239 12.846 1.00 47.47 131 SER A C 1
ATOM 960 O O . SER A 1 131 ? 41.850 39.209 13.374 1.00 47.47 131 SER A O 1
ATOM 962 N N . ASP A 1 132 ? 40.329 38.329 11.947 1.00 45.31 132 ASP A N 1
ATOM 963 C CA . ASP A 1 132 ? 39.185 39.271 11.974 1.00 45.31 132 ASP A CA 1
ATOM 964 C C . ASP A 1 132 ? 38.601 39.482 10.566 1.00 45.31 132 ASP A C 1
ATOM 966 O O . ASP A 1 132 ? 38.818 40.514 9.944 1.00 45.31 132 ASP A O 1
ATOM 970 N N . ALA A 1 133 ? 37.846 38.501 10.050 1.00 47.38 133 ALA A N 1
ATOM 971 C CA . ALA A 1 133 ? 36.805 38.706 9.026 1.00 47.38 133 ALA A CA 1
ATOM 972 C C . ALA A 1 133 ? 36.130 37.375 8.643 1.00 47.38 133 ALA A C 1
ATOM 974 O O . ALA A 1 133 ? 36.411 36.798 7.598 1.00 47.38 133 ALA A O 1
ATOM 975 N N . ALA A 1 134 ? 35.207 36.866 9.462 1.00 42.25 134 ALA A N 1
ATOM 976 C CA . ALA A 1 134 ? 34.352 35.750 9.046 1.00 42.25 134 ALA A CA 1
ATOM 977 C C . ALA A 1 134 ? 32.981 35.833 9.725 1.00 42.25 134 ALA A C 1
ATOM 979 O O . ALA A 1 134 ? 32.765 35.260 10.791 1.00 42.25 134 ALA A O 1
ATOM 980 N N . LYS A 1 135 ? 32.041 36.572 9.117 1.00 45.31 135 LYS A N 1
ATOM 981 C CA . LYS A 1 135 ? 30.629 36.539 9.538 1.00 45.31 135 LYS A CA 1
ATOM 982 C C . LYS A 1 135 ? 29.557 36.583 8.431 1.00 45.31 135 LYS A C 1
ATOM 984 O O . LYS A 1 135 ? 28.415 36.333 8.788 1.00 45.31 135 LYS A O 1
ATOM 989 N N . PRO A 1 136 ? 29.843 36.753 7.121 1.00 44.47 136 PRO A N 1
ATOM 990 C CA . PRO A 1 136 ? 28.790 36.563 6.114 1.00 44.47 136 PRO A CA 1
ATOM 991 C C . PRO A 1 136 ? 29.126 35.501 5.048 1.00 44.47 136 PRO A C 1
ATOM 993 O O . PRO A 1 136 ? 28.911 35.730 3.866 1.00 44.47 136 PRO A O 1
ATOM 996 N N . ALA A 1 137 ? 29.651 34.333 5.443 1.00 41.16 137 ALA A N 1
ATOM 997 C CA . ALA A 1 137 ? 29.865 33.194 4.527 1.00 41.16 137 ALA A CA 1
ATOM 998 C C . ALA A 1 137 ? 29.128 31.902 4.947 1.00 41.16 137 ALA A C 1
ATOM 1000 O O . ALA A 1 137 ? 29.161 30.907 4.228 1.00 41.16 137 ALA A O 1
ATOM 1001 N N . ALA A 1 138 ? 28.436 31.909 6.093 1.00 41.94 138 ALA A N 1
ATOM 1002 C CA . ALA A 1 138 ? 27.763 30.725 6.634 1.00 41.94 138 ALA A CA 1
ATOM 1003 C C . ALA A 1 138 ? 26.343 30.493 6.076 1.00 41.94 138 ALA A C 1
ATOM 1005 O O . ALA A 1 138 ? 25.836 29.382 6.177 1.00 41.94 138 ALA A O 1
ATOM 1006 N N . GLU A 1 139 ? 25.713 31.493 5.449 1.00 42.75 139 GLU A N 1
ATOM 1007 C CA . GLU A 1 139 ? 24.332 31.373 4.942 1.00 42.75 139 GLU A CA 1
ATOM 1008 C C . GLU A 1 139 ? 24.242 30.931 3.470 1.00 42.75 139 GLU A C 1
ATOM 1010 O O . GLU A 1 139 ? 23.203 30.436 3.044 1.00 42.75 139 GLU A O 1
ATOM 1015 N N . ALA A 1 140 ? 25.334 30.996 2.698 1.00 42.34 140 ALA A N 1
ATOM 1016 C CA . ALA A 1 140 ? 25.340 30.566 1.294 1.00 42.34 140 ALA A CA 1
ATOM 1017 C C . ALA A 1 140 ? 25.624 29.059 1.094 1.00 42.34 140 ALA A C 1
ATOM 1019 O O . ALA A 1 140 ? 25.386 28.534 0.009 1.00 42.34 140 ALA A O 1
ATOM 1020 N N . SER A 1 141 ? 26.104 28.335 2.117 1.00 45.03 141 SER A N 1
ATOM 1021 C CA . SER A 1 141 ? 26.434 26.898 1.998 1.00 45.03 141 SER A CA 1
ATOM 1022 C C . SER A 1 141 ? 25.308 25.949 2.431 1.00 45.03 141 SER A C 1
ATOM 1024 O O . SER A 1 141 ? 25.386 24.749 2.164 1.00 45.03 141 SER A O 1
ATOM 1026 N N . ALA A 1 142 ? 24.237 26.468 3.042 1.00 44.50 142 ALA A N 1
ATOM 1027 C CA . ALA A 1 142 ? 23.071 25.673 3.426 1.00 44.50 142 ALA A CA 1
ATOM 1028 C C . ALA A 1 142 ? 22.175 25.322 2.222 1.00 44.50 142 ALA A C 1
ATOM 1030 O O . ALA A 1 142 ? 21.657 24.214 2.157 1.00 44.50 142 ALA A O 1
ATOM 1031 N N . ALA A 1 143 ? 22.072 26.206 1.222 1.00 42.34 143 ALA A N 1
ATOM 1032 C CA . ALA A 1 143 ? 21.227 25.991 0.041 1.00 42.34 143 ALA A CA 1
ATOM 1033 C C . ALA A 1 143 ? 21.823 25.015 -0.997 1.00 42.34 143 ALA A C 1
ATOM 1035 O O . ALA A 1 143 ? 21.101 24.515 -1.851 1.00 42.34 143 ALA A O 1
ATOM 1036 N N . ASN A 1 144 ? 23.124 24.708 -0.924 1.00 41.59 144 ASN A N 1
ATOM 1037 C CA . ASN A 1 144 ? 23.801 23.837 -1.898 1.00 41.59 144 ASN A CA 1
ATOM 1038 C C . ASN A 1 144 ? 24.007 22.391 -1.395 1.00 41.59 144 ASN A C 1
ATOM 1040 O O . ASN A 1 144 ? 24.587 21.562 -2.092 1.00 41.59 144 ASN A O 1
ATOM 1044 N N . ARG A 1 145 ? 23.551 22.073 -0.172 1.00 43.78 145 ARG A N 1
ATOM 1045 C CA . ARG A 1 145 ? 23.655 20.728 0.429 1.00 43.78 145 ARG A CA 1
ATOM 1046 C C . ARG A 1 145 ? 22.445 19.828 0.165 1.00 43.78 145 ARG A C 1
ATOM 1048 O O . ARG A 1 145 ? 22.571 18.620 0.320 1.00 43.78 145 ARG A O 1
ATOM 1055 N N . GLU A 1 146 ? 21.322 20.376 -0.292 1.00 43.16 146 GLU A N 1
ATOM 1056 C CA . GLU A 1 146 ? 20.115 19.589 -0.599 1.00 43.16 146 GLU A CA 1
ATOM 1057 C C . GLU A 1 146 ? 20.142 18.946 -2.000 1.00 43.16 146 GLU A C 1
ATOM 1059 O O . GLU A 1 146 ? 19.437 17.974 -2.232 1.00 43.16 146 GLU A O 1
ATOM 1064 N N . SER A 1 147 ? 21.022 19.395 -2.907 1.00 43.22 147 SER A N 1
ATOM 1065 C CA . SER A 1 147 ? 21.119 18.860 -4.280 1.00 43.22 147 SER A CA 1
ATOM 1066 C C . SER A 1 147 ? 22.148 17.732 -4.467 1.00 43.22 147 SER A C 1
ATOM 1068 O O . SER A 1 147 ? 22.150 17.092 -5.513 1.00 43.22 147 SER A O 1
ATOM 1070 N N . ASN A 1 148 ? 23.032 17.475 -3.495 1.00 39.75 148 ASN A N 1
ATOM 1071 C CA . ASN A 1 148 ? 24.156 16.532 -3.656 1.00 39.75 148 ASN A CA 1
ATOM 1072 C C . ASN A 1 148 ? 23.983 15.192 -2.919 1.00 39.75 148 ASN A C 1
ATOM 1074 O O . ASN A 1 148 ? 24.882 14.355 -2.963 1.00 39.75 148 ASN A O 1
ATOM 1078 N N . ASN A 1 149 ? 22.835 14.958 -2.276 1.00 39.44 149 ASN A N 1
ATOM 1079 C CA . ASN A 1 149 ? 22.574 13.718 -1.534 1.00 39.44 149 ASN A CA 1
ATOM 1080 C C . ASN A 1 149 ? 21.913 12.600 -2.367 1.00 39.44 149 ASN A C 1
ATOM 1082 O O . ASN A 1 149 ? 21.638 11.531 -1.830 1.00 39.44 149 ASN A O 1
ATOM 1086 N N . GLU A 1 150 ? 21.705 12.797 -3.674 1.00 41.62 150 GLU A N 1
ATOM 1087 C CA . GLU A 1 150 ? 21.187 11.756 -4.582 1.00 41.62 150 GLU A CA 1
ATOM 1088 C C . GLU A 1 150 ? 22.280 10.943 -5.305 1.00 41.62 150 GLU A C 1
ATOM 1090 O O . GLU A 1 150 ? 21.971 9.956 -5.969 1.00 41.62 150 GLU A O 1
ATOM 1095 N N . ALA A 1 151 ? 23.566 11.286 -5.162 1.00 45.62 151 ALA A N 1
ATOM 1096 C CA . ALA A 1 151 ? 24.631 10.678 -5.972 1.00 45.62 151 ALA A CA 1
ATOM 1097 C C . ALA A 1 151 ? 25.478 9.593 -5.275 1.00 45.62 151 ALA A C 1
ATOM 1099 O O . ALA A 1 151 ? 26.332 8.990 -5.924 1.00 45.62 151 ALA A O 1
ATOM 1100 N N . ILE A 1 152 ? 25.278 9.302 -3.983 1.00 41.91 152 ILE A N 1
ATOM 1101 C CA . ILE A 1 152 ? 26.136 8.348 -3.254 1.00 41.91 152 ILE A CA 1
ATOM 1102 C C . ILE A 1 152 ? 25.291 7.344 -2.464 1.00 41.91 152 ILE A C 1
ATOM 1104 O O . ILE A 1 152 ? 25.188 7.389 -1.244 1.00 41.91 152 ILE A O 1
ATOM 1108 N N . SER A 1 153 ? 24.696 6.389 -3.175 1.00 41.62 153 SER A N 1
ATOM 1109 C CA . SER A 1 153 ? 24.328 5.093 -2.598 1.00 41.62 153 SER A CA 1
ATOM 1110 C C . SER A 1 153 ? 24.437 4.006 -3.665 1.00 41.62 153 SER A C 1
ATOM 1112 O O . SER A 1 153 ? 23.471 3.601 -4.302 1.00 41.62 153 SER A O 1
ATOM 1114 N N . SER A 1 154 ? 25.672 3.575 -3.919 1.00 42.59 154 SER A N 1
ATOM 1115 C CA . SER A 1 154 ? 25.953 2.320 -4.619 1.00 42.59 154 SER A CA 1
ATOM 1116 C C . SER A 1 154 ? 27.186 1.667 -4.004 1.00 42.59 154 SER A C 1
ATOM 1118 O O . SER A 1 154 ? 28.277 1.678 -4.558 1.00 42.59 154 SER A O 1
ATOM 1120 N N . HIS A 1 155 ? 27.007 1.119 -2.808 1.00 48.78 155 HIS A N 1
ATOM 1121 C CA . HIS A 1 155 ? 27.839 0.042 -2.282 1.00 48.78 155 HIS A CA 1
ATOM 1122 C C . HIS A 1 155 ? 26.913 -0.866 -1.482 1.00 48.78 155 HIS A C 1
ATOM 1124 O O . HIS A 1 155 ? 26.727 -0.678 -0.284 1.00 48.78 155 HIS A O 1
ATOM 1130 N N . ASP A 1 156 ? 26.299 -1.823 -2.177 1.00 37.59 156 ASP A N 1
ATOM 1131 C CA . ASP A 1 156 ? 25.684 -2.970 -1.525 1.00 37.59 156 ASP A CA 1
ATOM 1132 C C . ASP A 1 156 ? 26.421 -4.231 -1.972 1.00 37.59 156 ASP A C 1
ATOM 1134 O O . ASP A 1 156 ? 26.470 -4.592 -3.150 1.00 37.59 156 ASP A O 1
ATOM 1138 N N . ASN A 1 157 ? 27.086 -4.831 -0.994 1.00 52.53 157 ASN A N 1
ATOM 1139 C CA . ASN A 1 157 ? 27.899 -6.022 -1.109 1.00 52.53 157 ASN A CA 1
ATOM 1140 C C . ASN A 1 157 ? 27.061 -7.156 -0.511 1.00 52.53 157 ASN A C 1
ATOM 1142 O O . ASN A 1 157 ? 27.193 -7.498 0.662 1.00 52.53 157 ASN A O 1
ATOM 1146 N N . GLY A 1 158 ? 26.137 -7.686 -1.312 1.00 35.22 158 GLY A N 1
ATOM 1147 C CA . GLY A 1 158 ? 25.187 -8.717 -0.907 1.00 35.22 158 GLY A CA 1
ATOM 1148 C C . GLY A 1 158 ? 25.330 -9.959 -1.773 1.00 35.22 158 GLY A C 1
ATOM 1149 O O . GLY A 1 158 ? 24.724 -10.066 -2.835 1.00 35.22 158 GLY A O 1
ATOM 1150 N N . GLY A 1 159 ? 26.140 -10.913 -1.318 1.00 46.94 159 GLY A N 1
ATOM 1151 C CA . GLY A 1 159 ? 26.232 -12.231 -1.932 1.00 46.94 159 GLY A CA 1
ATOM 1152 C C . GLY A 1 159 ? 24.901 -12.980 -1.846 1.00 46.94 159 GLY A C 1
ATOM 1153 O O . GLY A 1 159 ? 24.398 -13.247 -0.758 1.00 46.94 159 GLY A O 1
ATOM 1154 N N . SER A 1 160 ? 24.371 -13.394 -2.995 1.00 36.75 160 SER A N 1
ATOM 1155 C CA . SER A 1 160 ? 23.382 -14.466 -3.072 1.00 36.75 160 SER A CA 1
ATOM 1156 C C . SER A 1 160 ? 23.745 -15.421 -4.197 1.00 36.75 160 SER A C 1
ATOM 1158 O O . SER A 1 160 ? 23.707 -15.094 -5.379 1.00 36.75 160 SER A O 1
ATOM 1160 N N . ARG A 1 161 ? 24.131 -16.630 -3.785 1.00 46.66 161 ARG A N 1
ATOM 1161 C CA . ARG A 1 161 ? 24.194 -17.819 -4.629 1.00 46.66 161 ARG A CA 1
ATOM 1162 C C . ARG A 1 161 ? 22.756 -18.252 -4.914 1.00 46.66 161 ARG A C 1
ATOM 1164 O O . ARG A 1 161 ? 22.144 -18.902 -4.076 1.00 46.66 161 ARG A O 1
ATOM 1171 N N . GLY A 1 162 ? 22.245 -17.893 -6.084 1.00 35.53 162 GLY A N 1
ATOM 1172 C CA . GLY A 1 162 ? 21.036 -18.461 -6.674 1.00 35.53 162 GLY A CA 1
ATOM 1173 C C . GLY A 1 162 ? 21.399 -19.021 -8.040 1.00 35.53 162 GLY A C 1
ATOM 1174 O O . GLY A 1 162 ? 21.758 -18.272 -8.941 1.00 35.53 162 GLY A O 1
ATOM 1175 N N . ALA A 1 163 ? 21.412 -20.344 -8.154 1.00 46.94 163 ALA A N 1
ATOM 1176 C CA . ALA A 1 163 ? 21.684 -21.048 -9.392 1.00 46.94 163 ALA A CA 1
ATOM 1177 C C . ALA A 1 163 ? 20.449 -20.978 -10.295 1.00 46.94 163 ALA A C 1
ATOM 1179 O O . ALA A 1 163 ? 19.466 -21.651 -10.011 1.00 46.94 163 ALA A O 1
ATOM 1180 N N . GLU A 1 164 ? 20.519 -20.225 -11.391 1.00 36.69 164 GLU A N 1
ATOM 1181 C CA . GLU A 1 164 ? 19.597 -20.393 -12.513 1.00 36.69 164 GLU A CA 1
ATOM 1182 C C . GLU A 1 164 ? 20.372 -20.405 -13.831 1.00 36.69 164 GLU A C 1
ATOM 1184 O O . GLU A 1 164 ? 21.063 -19.461 -14.216 1.00 36.69 164 GLU A O 1
ATOM 1189 N N . GLN A 1 165 ? 20.274 -21.556 -14.492 1.00 48.22 165 GLN A N 1
ATOM 1190 C CA . GLN A 1 165 ? 20.686 -21.793 -15.862 1.00 48.22 165 GLN A CA 1
ATOM 1191 C C . GLN A 1 165 ? 19.900 -20.861 -16.792 1.00 48.22 165 GLN A C 1
ATOM 1193 O O . GLN A 1 165 ? 18.713 -21.068 -17.020 1.00 48.22 165 GLN A O 1
ATOM 1198 N N . SER A 1 166 ? 20.574 -19.887 -17.395 1.00 40.12 166 SER A N 1
ATOM 1199 C CA . SER A 1 166 ? 20.149 -19.317 -18.674 1.00 40.12 166 SER A CA 1
ATOM 1200 C C . SER A 1 166 ? 21.297 -19.492 -19.662 1.00 40.12 166 SER A C 1
ATOM 1202 O O . SER A 1 166 ? 22.372 -18.909 -19.531 1.00 40.12 166 SER A O 1
ATOM 1204 N N . GLY A 1 167 ? 21.087 -20.430 -20.582 1.00 43.00 167 GLY A N 1
ATOM 1205 C CA . GLY A 1 167 ? 22.012 -20.758 -21.652 1.00 43.00 167 GLY A CA 1
ATOM 1206 C C . GLY A 1 167 ? 21.985 -19.719 -22.770 1.00 43.00 167 GLY A C 1
ATOM 1207 O O . GLY A 1 167 ? 20.950 -19.134 -23.071 1.00 43.00 167 GLY A O 1
ATOM 1208 N N . ASP A 1 168 ? 23.160 -19.548 -23.371 1.00 41.50 168 ASP A N 1
ATOM 1209 C CA . ASP A 1 168 ? 23.400 -19.201 -24.772 1.00 41.50 168 ASP A CA 1
ATOM 1210 C C . ASP A 1 168 ? 22.634 -18.010 -25.365 1.00 41.50 168 ASP A C 1
ATOM 1212 O O . ASP A 1 168 ? 21.641 -18.151 -26.073 1.00 41.50 168 ASP A O 1
ATOM 1216 N N . SER A 1 169 ? 23.180 -16.803 -25.193 1.00 46.69 169 SER A N 1
ATOM 1217 C CA . SER A 1 169 ? 22.929 -15.685 -26.128 1.00 46.69 169 SER A CA 1
ATOM 1218 C C . SER A 1 169 ? 24.126 -14.735 -26.319 1.00 46.69 169 SER A C 1
ATOM 1220 O O . SER A 1 169 ? 24.071 -13.831 -27.149 1.00 46.69 169 SER A O 1
ATOM 1222 N N . SER A 1 170 ? 25.241 -14.931 -25.606 1.00 45.16 170 SER A N 1
ATOM 1223 C CA . SER A 1 170 ? 26.422 -14.051 -25.652 1.00 45.16 170 SER A CA 1
ATOM 1224 C C . SER A 1 170 ? 27.447 -14.394 -26.746 1.00 45.16 170 SER A C 1
ATOM 1226 O O . SER A 1 170 ? 28.400 -13.645 -26.946 1.00 45.16 170 SER A O 1
ATOM 1228 N N . SER A 1 171 ? 27.262 -15.483 -27.496 1.00 44.78 171 SER A N 1
ATOM 1229 C CA . SER A 1 171 ? 28.195 -15.925 -28.547 1.00 44.78 171 SER A CA 1
ATOM 1230 C C . SER A 1 171 ? 27.981 -15.249 -29.913 1.00 44.78 171 SER A C 1
ATOM 1232 O O . SER A 1 171 ? 28.895 -15.240 -30.735 1.00 44.78 171 SER A O 1
ATOM 1234 N N . SER A 1 172 ? 26.823 -14.621 -30.147 1.00 46.09 172 SER A N 1
ATOM 1235 C CA . SER A 1 172 ? 26.469 -14.018 -31.446 1.00 46.09 172 SER A CA 1
ATOM 1236 C C . SER A 1 172 ? 27.038 -12.600 -31.650 1.00 46.09 172 SER A C 1
ATOM 1238 O O . SER A 1 172 ? 27.542 -12.277 -32.728 1.00 46.09 172 SER A O 1
ATOM 1240 N N . SER A 1 173 ? 27.059 -11.748 -30.614 1.00 46.31 173 SER A N 1
ATOM 1241 C CA . SER A 1 173 ? 27.523 -10.354 -30.759 1.00 46.31 173 SER A CA 1
ATOM 1242 C C . SER A 1 173 ? 29.046 -10.224 -30.896 1.00 46.31 173 SER A C 1
ATOM 1244 O O . SER A 1 173 ? 29.527 -9.302 -31.554 1.00 46.31 173 SER A O 1
ATOM 1246 N N . GLY A 1 174 ? 29.815 -11.154 -30.319 1.00 42.31 174 GLY A N 1
ATOM 1247 C CA . GLY A 1 174 ? 31.278 -11.169 -30.434 1.00 42.31 174 GLY A CA 1
ATOM 1248 C C . GLY A 1 174 ? 31.766 -11.492 -31.851 1.00 42.31 174 GLY A C 1
ATOM 1249 O O . GLY A 1 174 ? 32.716 -10.877 -32.331 1.00 42.31 174 GLY A O 1
ATOM 1250 N N . GLN A 1 175 ? 31.077 -12.387 -32.568 1.00 44.34 175 GLN A N 1
ATOM 1251 C CA . GLN A 1 175 ? 31.446 -12.745 -33.944 1.00 44.34 175 GLN A CA 1
ATOM 1252 C C . GLN A 1 175 ? 31.210 -11.594 -34.937 1.00 44.34 175 GLN A C 1
ATOM 1254 O O . GLN A 1 175 ? 32.031 -11.370 -35.831 1.00 44.34 175 GLN A O 1
ATOM 1259 N N . ALA A 1 176 ? 30.152 -10.799 -34.748 1.00 48.47 176 ALA A N 1
ATOM 1260 C CA . ALA A 1 176 ? 29.895 -9.625 -35.583 1.00 48.47 176 ALA A CA 1
ATOM 1261 C C . ALA A 1 176 ? 30.959 -8.521 -35.390 1.00 48.47 176 ALA A C 1
ATOM 1263 O O . ALA A 1 176 ? 31.423 -7.936 -36.371 1.00 48.47 176 ALA A O 1
ATOM 1264 N N . GLN A 1 177 ? 31.424 -8.285 -34.156 1.00 47.03 177 GLN A N 1
ATOM 1265 C CA . GLN A 1 177 ? 32.471 -7.293 -33.862 1.00 47.03 177 GLN A CA 1
ATOM 1266 C C . GLN A 1 177 ? 33.838 -7.666 -34.451 1.00 47.03 177 GLN A C 1
ATOM 1268 O O . GLN A 1 177 ? 34.530 -6.800 -34.991 1.00 47.03 177 GLN A O 1
ATOM 1273 N N . SER A 1 178 ? 34.217 -8.946 -34.399 1.00 52.94 178 SER A N 1
ATOM 1274 C CA . SER A 1 178 ? 35.465 -9.413 -35.012 1.00 52.94 178 SER A CA 1
ATOM 1275 C C . SER A 1 178 ? 35.438 -9.273 -36.534 1.00 52.94 178 SER A C 1
ATOM 1277 O O . SER A 1 178 ? 36.437 -8.872 -37.125 1.00 52.94 178 SER A O 1
ATOM 1279 N N . SER A 1 179 ? 34.291 -9.530 -37.170 1.00 54.22 179 SER A N 1
ATOM 1280 C CA . SER A 1 179 ? 34.164 -9.452 -38.631 1.00 54.22 179 SER A CA 1
ATOM 1281 C C . SER A 1 179 ? 34.131 -8.016 -39.183 1.00 54.22 179 SER A C 1
ATOM 1283 O O . SER A 1 179 ? 34.779 -7.746 -40.193 1.00 54.22 179 SER A O 1
ATOM 1285 N N . SER A 1 180 ? 33.469 -7.059 -38.517 1.00 55.84 180 SER A N 1
ATOM 1286 C CA . SER A 1 180 ? 33.448 -5.655 -38.973 1.00 55.84 180 SER A CA 1
ATOM 1287 C C . SER A 1 180 ? 34.770 -4.924 -38.717 1.00 55.84 180 SER A C 1
ATOM 1289 O O . SER A 1 180 ? 35.215 -4.146 -39.559 1.00 55.84 180 SER A O 1
ATOM 1291 N N . SER A 1 181 ? 35.440 -5.218 -37.596 1.00 54.88 181 SER A N 1
ATOM 1292 C CA . SER A 1 181 ? 36.793 -4.730 -37.299 1.00 54.88 181 SER A CA 1
ATOM 1293 C C . SER A 1 181 ? 37.819 -5.256 -38.307 1.00 54.88 181 SER A C 1
ATOM 1295 O O . SER A 1 181 ? 38.578 -4.475 -38.880 1.00 54.88 181 SER A O 1
ATOM 1297 N N . ALA A 1 182 ? 37.787 -6.561 -38.596 1.00 60.38 182 ALA A N 1
ATOM 1298 C CA . ALA A 1 182 ? 38.672 -7.173 -39.584 1.00 60.38 182 ALA A CA 1
ATOM 1299 C C . ALA A 1 182 ? 38.439 -6.603 -40.992 1.00 60.38 182 ALA A C 1
ATOM 1301 O O . ALA A 1 182 ? 39.399 -6.328 -41.711 1.00 60.38 182 ALA A O 1
ATOM 1302 N N . ASN A 1 183 ? 37.184 -6.349 -41.374 1.00 62.44 183 ASN A N 1
ATOM 1303 C CA . ASN A 1 183 ? 36.861 -5.734 -42.662 1.00 62.44 183 ASN A CA 1
ATOM 1304 C C . ASN A 1 183 ? 37.310 -4.266 -42.749 1.00 62.44 183 ASN A C 1
ATOM 1306 O O . ASN A 1 183 ? 37.784 -3.847 -43.804 1.00 62.44 183 ASN A O 1
ATOM 1310 N N . ALA A 1 184 ? 37.204 -3.495 -41.660 1.00 59.69 184 ALA A N 1
ATOM 1311 C CA . ALA A 1 184 ? 37.694 -2.117 -41.605 1.00 59.69 184 ALA A CA 1
ATOM 1312 C C . ALA A 1 184 ? 39.228 -2.052 -41.692 1.00 59.69 184 ALA A C 1
ATOM 1314 O O . ALA A 1 184 ? 39.755 -1.283 -42.488 1.00 59.69 184 ALA A O 1
ATOM 1315 N N . GLN A 1 185 ? 39.939 -2.922 -40.968 1.00 65.88 185 GLN A N 1
ATOM 1316 C CA . GLN A 1 185 ? 41.401 -3.022 -41.057 1.00 65.88 185 GLN A CA 1
ATOM 1317 C C . GLN A 1 185 ? 41.864 -3.482 -42.441 1.00 65.88 185 GLN A C 1
ATOM 1319 O O . GLN A 1 185 ? 42.799 -2.916 -42.997 1.00 65.88 185 GLN A O 1
ATOM 1324 N N . THR A 1 186 ? 41.180 -4.461 -43.036 1.00 72.69 186 THR A N 1
ATOM 1325 C CA . THR A 1 186 ? 41.480 -4.924 -44.402 1.00 72.69 186 THR A CA 1
ATOM 1326 C C . THR A 1 186 ? 41.263 -3.802 -45.416 1.00 72.69 186 THR A C 1
ATOM 1328 O O . THR A 1 186 ? 42.020 -3.655 -46.372 1.00 72.69 186 THR A O 1
ATOM 1331 N N . ALA A 1 187 ? 40.236 -2.980 -45.209 1.00 67.56 187 ALA A N 1
ATOM 1332 C CA . ALA A 1 187 ? 39.964 -1.833 -46.052 1.00 67.56 187 ALA A CA 1
ATOM 1333 C C . ALA A 1 187 ? 40.999 -0.714 -45.908 1.00 67.56 187 ALA A C 1
ATOM 1335 O O . ALA A 1 187 ? 41.413 -0.180 -46.931 1.00 67.56 187 ALA A O 1
ATOM 1336 N N . GLU A 1 188 ? 41.410 -0.384 -44.681 1.00 70.25 188 GLU A N 1
ATOM 1337 C CA . GLU A 1 188 ? 42.469 0.596 -44.406 1.00 70.25 188 GLU A CA 1
ATOM 1338 C C . GLU A 1 188 ? 43.804 0.148 -45.007 1.00 70.25 188 GLU A C 1
ATOM 1340 O O . GLU A 1 188 ? 44.456 0.915 -45.715 1.00 70.25 188 GLU A O 1
ATOM 1345 N N . GLN A 1 189 ? 44.163 -1.125 -44.824 1.00 80.12 189 GLN A N 1
ATOM 1346 C CA . GLN A 1 189 ? 45.333 -1.730 -45.461 1.00 80.12 189 GLN A CA 1
ATOM 1347 C C . GLN A 1 189 ? 45.239 -1.675 -46.985 1.00 80.12 189 GLN A C 1
ATOM 1349 O O . GLN A 1 189 ? 46.222 -1.360 -47.650 1.00 80.12 189 GLN A O 1
ATOM 1354 N N . LYS A 1 190 ? 44.055 -1.935 -47.553 1.00 79.38 190 LYS A N 1
ATOM 1355 C CA . LYS A 1 190 ? 43.847 -1.846 -48.999 1.00 79.38 190 LYS A CA 1
ATOM 1356 C C . LYS A 1 190 ? 43.962 -0.405 -49.503 1.00 79.38 190 LYS A C 1
ATOM 1358 O O . LYS A 1 190 ? 44.539 -0.196 -50.563 1.00 79.38 190 LYS A O 1
ATOM 1363 N N . THR A 1 191 ? 43.458 0.588 -48.769 1.00 72.62 191 THR A N 1
ATOM 1364 C CA . THR A 1 191 ? 43.628 2.004 -49.134 1.00 72.62 191 THR A CA 1
ATOM 1365 C C . THR A 1 191 ? 45.079 2.460 -49.023 1.00 72.62 191 THR A C 1
ATOM 1367 O O . THR A 1 191 ? 45.541 3.166 -49.910 1.00 72.62 191 THR A O 1
ATOM 1370 N N . GLU A 1 192 ? 45.819 2.017 -48.006 1.00 79.44 192 GLU A N 1
ATOM 1371 C CA . GLU A 1 192 ? 47.243 2.344 -47.863 1.00 79.44 192 GLU A CA 1
ATOM 1372 C C . GLU A 1 192 ? 48.090 1.653 -48.942 1.00 79.44 192 GLU A C 1
ATOM 1374 O O . GLU A 1 192 ? 48.973 2.265 -49.533 1.00 79.44 192 GLU A O 1
ATOM 1379 N N . SER A 1 193 ? 47.768 0.401 -49.278 1.00 84.12 193 SER A N 1
ATOM 1380 C CA . SER A 1 193 ? 48.390 -0.307 -50.401 1.00 84.12 193 SER A CA 1
ATOM 1381 C C . SER A 1 193 ? 48.128 0.406 -51.728 1.00 84.12 193 SER A C 1
ATOM 1383 O O . SER A 1 193 ? 49.055 0.569 -52.515 1.00 84.12 193 SER A O 1
ATOM 1385 N N . LEU A 1 194 ? 46.891 0.857 -51.969 1.00 79.69 194 LEU A N 1
ATOM 1386 C CA . LEU A 1 194 ? 46.557 1.642 -53.160 1.00 79.69 194 LEU A CA 1
ATOM 1387 C C . LEU A 1 194 ? 47.316 2.971 -53.178 1.00 79.69 194 LEU A C 1
ATOM 1389 O O . LEU A 1 194 ? 47.786 3.372 -54.234 1.00 79.69 194 LEU A O 1
ATOM 1393 N N . ARG A 1 195 ? 47.480 3.632 -52.027 1.00 79.25 195 ARG A N 1
ATOM 1394 C CA . ARG A 1 195 ? 48.267 4.865 -51.908 1.00 79.25 195 ARG A CA 1
ATOM 1395 C C . ARG A 1 195 ? 49.711 4.671 -52.346 1.00 79.25 195 ARG A C 1
ATOM 1397 O O . ARG A 1 195 ? 50.214 5.445 -53.151 1.00 79.25 195 ARG A O 1
ATOM 1404 N N . GLN A 1 196 ? 50.361 3.631 -51.829 1.00 84.44 196 GLN A N 1
ATOM 1405 C CA . GLN A 1 196 ? 51.744 3.304 -52.178 1.00 84.44 196 GLN A CA 1
ATOM 1406 C C . GLN A 1 196 ? 51.883 2.988 -53.670 1.00 84.44 196 GLN A C 1
ATOM 1408 O O . GLN A 1 196 ? 52.824 3.444 -54.311 1.00 84.44 196 GLN A O 1
ATOM 1413 N N . GLU A 1 197 ? 50.921 2.256 -54.232 1.00 83.00 197 GLU A N 1
ATOM 1414 C CA . GLU A 1 197 ? 50.888 1.913 -55.654 1.00 83.00 197 GLU A CA 1
ATOM 1415 C C . GLU A 1 197 ? 50.680 3.154 -56.538 1.00 83.00 197 GLU A C 1
ATOM 1417 O O . GLU A 1 197 ? 51.391 3.340 -57.519 1.00 83.00 197 GLU A O 1
ATOM 1422 N N . ILE A 1 198 ? 49.771 4.055 -56.155 1.00 78.25 198 ILE A N 1
ATOM 1423 C CA . ILE A 1 198 ? 49.536 5.336 -56.837 1.00 78.25 198 ILE A CA 1
ATOM 1424 C C . ILE A 1 198 ? 50.779 6.227 -56.785 1.00 78.25 198 ILE A C 1
ATOM 1426 O O . ILE A 1 198 ? 51.128 6.833 -57.799 1.00 78.25 198 ILE A O 1
ATOM 1430 N N . GLN A 1 199 ? 51.451 6.303 -55.633 1.00 82.19 199 GLN A N 1
ATOM 1431 C CA . GLN A 1 199 ? 52.683 7.074 -55.490 1.00 82.19 199 GLN A CA 1
ATOM 1432 C C . GLN A 1 199 ? 53.779 6.516 -56.404 1.00 82.19 199 GLN A C 1
ATOM 1434 O O . GLN A 1 199 ? 54.359 7.272 -57.173 1.00 82.19 199 GLN A O 1
ATOM 1439 N N . SER A 1 200 ? 53.983 5.193 -56.400 1.00 85.56 200 SER A N 1
ATOM 1440 C CA . SER A 1 200 ? 54.955 4.526 -57.279 1.00 85.56 200 SER A CA 1
ATOM 1441 C C . SER A 1 200 ? 54.671 4.804 -58.754 1.00 85.56 200 SER A C 1
ATOM 1443 O O . SER A 1 200 ? 55.573 5.189 -59.489 1.00 85.56 200 SER A O 1
ATOM 1445 N N . LEU A 1 201 ? 53.411 4.675 -59.185 1.00 79.88 201 LEU A N 1
ATOM 1446 C CA . LEU A 1 201 ? 53.011 4.951 -60.568 1.00 79.88 201 LEU A CA 1
ATOM 1447 C C . LEU A 1 201 ? 53.212 6.426 -60.941 1.00 79.88 201 LEU A C 1
ATOM 1449 O O . LEU A 1 201 ? 53.580 6.730 -62.073 1.00 79.88 201 LEU A O 1
ATOM 1453 N N . THR A 1 202 ? 52.974 7.347 -60.006 1.00 78.19 202 THR A N 1
ATOM 1454 C CA . THR A 1 202 ? 53.184 8.784 -60.230 1.00 78.19 202 THR A CA 1
ATOM 1455 C C . THR A 1 202 ? 54.671 9.094 -60.399 1.00 78.19 202 THR A C 1
ATOM 1457 O O . THR A 1 202 ? 55.044 9.743 -61.376 1.00 78.19 202 THR A O 1
ATOM 1460 N N . ASP A 1 203 ? 55.517 8.562 -59.515 1.00 82.06 203 ASP A N 1
ATOM 1461 C CA . ASP A 1 203 ? 56.973 8.722 -59.575 1.00 82.06 203 ASP A CA 1
ATOM 1462 C C . ASP A 1 203 ? 57.551 8.092 -60.865 1.00 82.06 203 ASP A C 1
ATOM 1464 O O . ASP A 1 203 ? 58.420 8.670 -61.525 1.00 82.06 203 ASP A O 1
ATOM 1468 N N . GLU A 1 204 ? 57.035 6.928 -61.279 1.00 82.62 204 GLU A N 1
ATOM 1469 C CA . GLU A 1 204 ? 57.412 6.262 -62.533 1.00 82.62 204 GLU A CA 1
ATOM 1470 C C . GLU A 1 204 ? 57.038 7.101 -63.763 1.00 82.62 204 GLU A C 1
ATOM 1472 O O . GLU A 1 204 ? 57.866 7.262 -64.666 1.00 82.62 204 GLU A O 1
ATOM 1477 N N . ILE A 1 205 ? 55.842 7.701 -63.788 1.00 77.00 205 ILE A N 1
ATOM 1478 C CA . ILE A 1 205 ? 55.425 8.611 -64.865 1.00 77.00 205 ILE A CA 1
ATOM 1479 C C . ILE A 1 205 ? 56.341 9.838 -64.936 1.00 77.00 205 ILE A C 1
ATOM 1481 O O . ILE A 1 205 ? 56.762 10.201 -66.038 1.00 77.00 205 ILE A O 1
ATOM 1485 N N . GLU A 1 206 ? 56.664 10.462 -63.798 1.00 78.81 206 GLU A N 1
ATOM 1486 C CA . GLU A 1 206 ? 57.579 11.613 -63.742 1.00 78.81 206 GLU A CA 1
ATOM 1487 C C . GLU A 1 206 ? 58.977 11.236 -64.263 1.00 78.81 206 GLU A C 1
ATOM 1489 O O . GLU A 1 206 ? 59.569 11.967 -65.058 1.00 78.81 206 GLU A O 1
ATOM 1494 N N . SER A 1 207 ? 59.481 10.047 -63.916 1.00 79.31 207 SER A N 1
ATOM 1495 C CA . SER A 1 207 ? 60.778 9.564 -64.408 1.00 79.31 207 SER A CA 1
ATOM 1496 C C . SER A 1 207 ? 60.796 9.293 -65.924 1.00 79.31 207 SER A C 1
ATOM 1498 O O . SER A 1 207 ? 61.801 9.549 -66.597 1.00 79.31 207 SER A O 1
ATOM 1500 N N . ALA A 1 208 ? 59.676 8.828 -66.489 1.00 73.44 208 ALA A N 1
ATOM 1501 C CA . ALA A 1 208 ? 59.544 8.503 -67.909 1.00 73.44 208 ALA A CA 1
ATOM 1502 C C . ALA A 1 208 ? 59.394 9.745 -68.813 1.00 73.44 208 ALA A C 1
ATOM 1504 O O . ALA A 1 208 ? 59.683 9.672 -70.012 1.00 73.44 208 ALA A O 1
ATOM 1505 N N . GLN A 1 209 ? 58.997 10.901 -68.261 1.00 67.25 209 GLN A N 1
ATOM 1506 C CA . GLN A 1 209 ? 58.804 12.155 -69.009 1.00 67.25 209 GLN A CA 1
ATOM 1507 C C . GLN A 1 209 ? 60.101 12.725 -69.627 1.00 67.25 209 GLN A C 1
ATOM 1509 O O . GLN A 1 209 ? 60.028 13.477 -70.599 1.00 67.25 209 GLN A O 1
ATOM 1514 N N . GLY A 1 210 ? 61.288 12.326 -69.150 1.00 63.22 210 GLY A N 1
ATOM 1515 C CA . GLY A 1 210 ? 62.584 12.781 -69.682 1.00 63.22 210 GLY A CA 1
ATOM 1516 C C . GLY A 1 210 ? 63.066 12.084 -70.969 1.00 63.22 210 GLY A C 1
ATOM 1517 O O . GLY A 1 210 ? 64.037 12.529 -71.585 1.00 63.22 210 GLY A O 1
ATOM 1518 N N . GLY A 1 211 ? 62.422 10.991 -71.400 1.00 58.34 211 GLY A N 1
ATOM 1519 C CA . GLY A 1 211 ? 62.853 10.189 -72.552 1.00 58.34 211 GLY A CA 1
ATOM 1520 C C . GLY A 1 211 ? 62.017 10.430 -73.814 1.00 58.34 211 GLY A C 1
ATOM 1521 O O . GLY A 1 211 ? 60.828 10.131 -73.842 1.00 58.34 211 GLY A O 1
ATOM 1522 N N . ALA A 1 212 ? 62.631 10.883 -74.914 1.00 56.81 212 ALA A N 1
ATOM 1523 C CA . ALA A 1 212 ? 61.943 11.118 -76.198 1.00 56.81 212 ALA A CA 1
ATOM 1524 C C . ALA A 1 212 ? 61.781 9.860 -77.093 1.00 56.81 212 ALA A C 1
ATOM 1526 O O . ALA A 1 212 ? 61.421 9.980 -78.269 1.00 56.81 212 ALA A O 1
ATOM 1527 N N . SER A 1 213 ? 62.060 8.660 -76.570 1.00 71.44 213 SER A N 1
ATOM 1528 C CA . SER A 1 213 ? 61.983 7.405 -77.327 1.00 71.44 213 SER A CA 1
ATOM 1529 C C . SER A 1 213 ? 60.522 6.997 -77.599 1.00 71.44 213 SER A C 1
ATOM 1531 O O . SER A 1 213 ? 59.638 7.236 -76.777 1.00 71.44 213 SER A O 1
ATOM 1533 N N . PRO A 1 214 ? 60.205 6.360 -78.740 1.00 70.50 214 PRO A N 1
ATOM 1534 C CA . PRO A 1 214 ? 58.886 5.760 -78.950 1.00 70.50 214 PRO A CA 1
ATOM 1535 C C . PRO A 1 214 ? 58.524 4.698 -77.893 1.00 70.50 214 PRO A C 1
ATOM 1537 O O . PRO A 1 214 ? 57.342 4.533 -77.602 1.00 70.50 214 PRO A O 1
ATOM 1540 N N . GLU A 1 215 ? 59.510 4.026 -77.286 1.00 73.19 215 GLU A N 1
ATOM 1541 C CA . GLU A 1 215 ? 59.282 3.066 -76.192 1.00 73.19 215 GLU A CA 1
ATOM 1542 C C . GLU A 1 215 ? 58.828 3.758 -74.897 1.00 73.19 215 GLU A C 1
ATOM 1544 O O . GLU A 1 215 ? 57.841 3.334 -74.300 1.00 73.19 215 GLU A O 1
ATOM 1549 N N . THR A 1 216 ? 59.448 4.885 -74.524 1.00 74.62 216 THR A N 1
ATOM 1550 C CA . THR A 1 216 ? 59.070 5.650 -73.319 1.00 74.62 216 THR A CA 1
ATOM 1551 C C . THR A 1 216 ? 57.691 6.295 -73.457 1.00 74.62 216 THR A C 1
ATOM 1553 O O . THR A 1 216 ? 56.952 6.394 -72.483 1.00 74.62 216 THR A O 1
ATOM 1556 N N . LYS A 1 217 ? 57.271 6.649 -74.681 1.00 75.56 217 LYS A N 1
ATOM 1557 C CA . LYS A 1 217 ? 55.895 7.105 -74.952 1.00 75.56 217 LYS A CA 1
ATOM 1558 C C . LYS A 1 217 ? 54.848 6.003 -74.774 1.00 75.56 217 LYS A C 1
ATOM 1560 O O . LYS A 1 217 ? 53.762 6.277 -74.272 1.00 75.56 217 LYS A O 1
ATOM 1565 N N . ALA A 1 218 ? 55.147 4.774 -75.198 1.00 79.19 218 ALA A N 1
ATOM 1566 C CA . ALA A 1 218 ? 54.231 3.646 -75.030 1.00 79.19 218 ALA A CA 1
ATOM 1567 C C . ALA A 1 218 ? 54.087 3.251 -73.550 1.00 79.19 218 ALA A C 1
ATOM 1569 O O . ALA A 1 218 ? 52.985 2.945 -73.094 1.00 79.19 218 ALA A O 1
ATOM 1570 N N . GLU A 1 219 ? 55.186 3.309 -72.798 1.00 79.81 219 GLU A N 1
ATOM 1571 C CA . GLU A 1 219 ? 55.205 3.088 -71.351 1.00 79.81 219 GLU A CA 1
ATOM 1572 C C . GLU A 1 219 ? 54.424 4.174 -70.597 1.00 79.81 219 GLU A C 1
ATOM 1574 O O . GLU A 1 219 ? 53.573 3.855 -69.770 1.00 79.81 219 GLU A O 1
ATOM 1579 N N . GLN A 1 220 ? 54.587 5.444 -70.977 1.00 76.69 220 GLN A N 1
ATOM 1580 C CA . GLN A 1 220 ? 53.825 6.555 -70.404 1.00 76.69 220 GLN A CA 1
ATOM 1581 C C . GLN A 1 220 ? 52.306 6.405 -70.616 1.00 76.69 220 GLN A C 1
ATOM 1583 O O . GLN A 1 220 ? 51.525 6.642 -69.695 1.00 76.69 220 GLN A O 1
ATOM 1588 N N . GLU A 1 221 ? 51.856 5.996 -71.807 1.00 82.69 221 GLU A N 1
ATOM 1589 C CA . GLU A 1 221 ? 50.425 5.765 -72.065 1.00 82.69 221 GLU A CA 1
ATOM 1590 C C . GLU A 1 221 ? 49.875 4.555 -71.295 1.00 82.69 221 GLU A C 1
ATOM 1592 O O . GLU A 1 221 ? 48.729 4.585 -70.840 1.00 82.69 221 GLU A O 1
ATOM 1597 N N . ARG A 1 222 ? 50.692 3.517 -71.079 1.00 86.19 222 ARG A N 1
ATOM 1598 C CA . ARG A 1 222 ? 50.320 2.375 -70.235 1.00 86.19 222 ARG A CA 1
ATOM 1599 C C . ARG A 1 222 ? 50.149 2.791 -68.772 1.00 86.19 222 ARG A C 1
ATOM 1601 O O . ARG A 1 222 ? 49.123 2.462 -68.181 1.00 86.19 222 ARG A O 1
ATOM 1608 N N . LEU A 1 223 ? 51.096 3.551 -68.220 1.00 83.19 223 LEU A N 1
ATOM 1609 C CA . LEU A 1 223 ? 51.023 4.050 -66.843 1.00 83.19 223 LEU A CA 1
ATOM 1610 C C . LEU A 1 223 ? 49.823 4.991 -66.644 1.00 83.19 223 LEU A C 1
ATOM 1612 O O . LEU A 1 223 ? 49.103 4.886 -65.653 1.00 83.19 223 LEU A O 1
ATOM 1616 N N . LYS A 1 224 ? 49.516 5.852 -67.625 1.00 83.00 224 LYS A N 1
ATOM 1617 C CA . LYS A 1 224 ? 48.293 6.678 -67.607 1.00 83.00 224 LYS A CA 1
ATOM 1618 C C . LYS A 1 224 ? 47.014 5.840 -67.592 1.00 83.00 224 LYS A C 1
ATOM 1620 O O . LYS A 1 224 ? 46.051 6.212 -66.921 1.00 83.00 224 LYS A O 1
ATOM 1625 N N . GLN A 1 225 ? 46.968 4.747 -68.353 1.00 87.50 225 GLN A N 1
ATOM 1626 C CA . GLN A 1 225 ? 45.814 3.848 -68.379 1.00 87.50 225 GLN A CA 1
ATOM 1627 C C . GLN A 1 225 ? 45.629 3.141 -67.030 1.00 87.50 225 GLN A C 1
ATOM 1629 O O . GLN A 1 225 ? 44.516 3.110 -66.509 1.00 87.50 225 GLN A O 1
ATOM 1634 N N . GLU A 1 226 ? 46.715 2.657 -66.429 1.00 87.50 226 GLU A N 1
ATOM 1635 C CA . GLU A 1 226 ? 46.696 2.037 -65.101 1.00 87.50 226 GLU A CA 1
ATOM 1636 C C . GLU A 1 226 ? 46.223 3.024 -64.024 1.00 87.50 226 GLU A C 1
ATOM 1638 O O . GLU A 1 226 ? 45.358 2.708 -63.206 1.00 87.50 226 GLU A O 1
ATOM 1643 N N . LEU A 1 227 ? 46.672 4.277 -64.093 1.00 83.19 227 LEU A N 1
ATOM 1644 C CA . LEU A 1 227 ? 46.252 5.318 -63.158 1.00 83.19 227 LEU A CA 1
ATOM 1645 C C . LEU A 1 227 ? 44.767 5.711 -63.337 1.00 83.19 227 LEU A C 1
ATOM 1647 O O . LEU A 1 227 ? 44.067 5.980 -62.355 1.00 83.19 227 LEU A O 1
ATOM 1651 N N . LYS A 1 228 ? 44.230 5.657 -64.568 1.00 88.38 228 LYS A N 1
ATOM 1652 C CA . LYS A 1 228 ? 42.780 5.783 -64.835 1.00 88.38 228 LYS A CA 1
ATOM 1653 C C . LYS A 1 228 ? 41.978 4.619 -64.249 1.00 88.38 228 LYS A C 1
ATOM 1655 O O . LYS A 1 228 ? 40.884 4.840 -63.729 1.00 88.38 228 LYS A O 1
ATOM 1660 N N . GLU A 1 229 ? 42.502 3.398 -64.305 1.00 89.50 229 GLU A N 1
ATOM 1661 C CA . GLU A 1 229 ? 41.867 2.223 -63.698 1.00 89.50 229 GLU A CA 1
ATOM 1662 C C . GLU A 1 229 ? 41.848 2.326 -62.167 1.00 89.50 229 GLU A C 1
ATOM 1664 O O . GLU A 1 229 ? 40.798 2.110 -61.555 1.00 89.50 229 GLU A O 1
ATOM 1669 N N . LYS A 1 230 ? 42.948 2.774 -61.544 1.00 85.12 230 LYS A N 1
ATOM 1670 C CA . LYS A 1 230 ? 43.001 3.051 -60.096 1.00 85.12 230 LYS A CA 1
ATOM 1671 C C . LYS A 1 230 ? 42.029 4.153 -59.681 1.00 85.12 230 LYS A C 1
ATOM 1673 O O . LYS A 1 230 ? 41.356 4.022 -58.658 1.00 85.12 230 LYS A O 1
ATOM 1678 N N . LYS A 1 231 ? 41.872 5.199 -60.500 1.00 86.56 231 LYS A N 1
ATOM 1679 C CA . LYS A 1 231 ? 40.841 6.227 -60.292 1.00 86.56 231 LYS A CA 1
ATOM 1680 C C . LYS A 1 231 ? 39.431 5.628 -60.289 1.00 86.56 231 LYS A C 1
ATOM 1682 O O . LYS A 1 231 ? 38.650 5.920 -59.387 1.00 86.56 231 LYS A O 1
ATOM 1687 N N . ALA A 1 232 ? 39.114 4.769 -61.258 1.00 87.38 232 ALA A N 1
ATOM 1688 C CA . ALA A 1 232 ? 37.815 4.102 -61.323 1.00 87.38 232 ALA A CA 1
ATOM 1689 C C . ALA A 1 232 ? 37.577 3.166 -60.120 1.00 87.38 232 ALA A C 1
ATOM 1691 O O . ALA A 1 232 ? 36.459 3.104 -59.601 1.00 87.38 232 ALA A O 1
ATOM 1692 N N . GLU A 1 233 ? 38.615 2.472 -59.634 1.00 88.38 233 GLU A N 1
ATOM 1693 C CA . GLU A 1 233 ? 38.530 1.662 -58.410 1.00 88.38 233 GLU A CA 1
ATOM 1694 C C . GLU A 1 233 ? 38.252 2.531 -57.172 1.00 88.38 233 GLU A C 1
ATOM 1696 O O . GLU A 1 233 ? 37.390 2.174 -56.360 1.00 88.38 233 GLU A O 1
ATOM 1701 N N . LEU A 1 234 ? 38.916 3.686 -57.047 1.00 85.94 234 LEU A N 1
ATOM 1702 C CA . LEU A 1 234 ? 38.667 4.651 -55.972 1.00 85.94 234 LEU A CA 1
ATOM 1703 C C . LEU A 1 234 ? 37.249 5.228 -56.033 1.00 85.94 234 LEU A C 1
ATOM 1705 O O . LEU A 1 234 ? 36.581 5.279 -55.001 1.00 85.94 234 LEU A O 1
ATOM 1709 N N . ASP A 1 235 ? 36.751 5.600 -57.214 1.00 86.75 235 ASP A N 1
ATOM 1710 C CA . ASP A 1 235 ? 35.380 6.095 -57.388 1.00 86.75 235 ASP A CA 1
ATOM 1711 C C . ASP A 1 235 ? 34.346 5.029 -56.977 1.00 86.75 235 ASP A C 1
ATOM 1713 O O . ASP A 1 235 ? 33.410 5.317 -56.227 1.00 86.75 235 ASP A O 1
ATOM 1717 N N . ALA A 1 236 ? 34.549 3.767 -57.372 1.00 88.50 236 ALA A N 1
ATOM 1718 C CA . ALA A 1 236 ? 33.687 2.662 -56.953 1.00 88.50 236 ALA A CA 1
ATOM 1719 C C . ALA A 1 236 ? 33.759 2.403 -55.436 1.00 88.50 236 ALA A C 1
ATOM 1721 O O . ALA A 1 236 ? 32.735 2.136 -54.797 1.00 88.50 236 ALA A O 1
ATOM 1722 N N . ALA A 1 237 ? 34.953 2.479 -54.839 1.00 86.50 237 ALA A N 1
ATOM 1723 C CA . ALA A 1 237 ? 35.136 2.359 -53.393 1.00 86.50 237 ALA A CA 1
ATOM 1724 C C . ALA A 1 237 ? 34.429 3.495 -52.640 1.00 86.50 237 ALA A C 1
ATOM 1726 O O . ALA A 1 237 ? 33.808 3.258 -51.603 1.00 86.50 237 ALA A O 1
ATOM 1727 N N . LEU A 1 238 ? 34.463 4.703 -53.195 1.00 86.38 238 LEU A N 1
ATOM 1728 C CA . LEU A 1 238 ? 33.812 5.879 -52.645 1.00 86.38 238 LEU A CA 1
ATOM 1729 C C . LEU A 1 238 ? 32.284 5.771 -52.709 1.00 86.38 238 LEU A C 1
ATOM 1731 O O . LEU A 1 238 ? 31.615 6.070 -51.720 1.00 86.38 238 LEU A O 1
ATOM 1735 N N . THR A 1 239 ? 31.718 5.276 -53.814 1.00 90.25 239 THR A N 1
ATOM 1736 C CA . THR A 1 239 ? 30.279 4.974 -53.899 1.00 90.25 239 THR A CA 1
ATOM 1737 C C . THR A 1 239 ? 29.861 3.954 -52.841 1.00 90.25 239 THR A C 1
ATOM 1739 O O . THR A 1 239 ? 28.880 4.184 -52.138 1.00 90.25 239 THR A O 1
ATOM 1742 N N . ARG A 1 240 ? 30.624 2.866 -52.659 1.00 88.62 240 ARG A N 1
ATOM 1743 C CA . ARG A 1 240 ? 30.337 1.864 -51.614 1.00 88.62 240 ARG A CA 1
ATOM 1744 C C . ARG A 1 240 ? 30.383 2.470 -50.211 1.00 88.62 240 ARG A C 1
ATOM 1746 O O . ARG A 1 240 ? 29.483 2.212 -49.420 1.00 88.62 240 ARG A O 1
ATOM 1753 N N . ALA A 1 241 ? 31.395 3.291 -49.921 1.00 86.56 241 ALA A N 1
ATOM 1754 C CA . ALA A 1 241 ? 31.529 3.964 -48.630 1.00 86.56 241 ALA A CA 1
ATOM 1755 C C . ALA A 1 241 ? 30.367 4.934 -48.355 1.00 86.56 241 ALA A C 1
ATOM 1757 O O . ALA A 1 241 ? 29.897 5.014 -47.224 1.00 86.56 241 ALA A O 1
ATOM 1758 N N . ARG A 1 242 ? 29.865 5.638 -49.381 1.00 89.00 242 ARG A N 1
ATOM 1759 C CA . ARG A 1 242 ? 28.672 6.493 -49.262 1.00 89.00 242 ARG A CA 1
ATOM 1760 C C . ARG A 1 242 ? 27.421 5.686 -48.928 1.00 89.00 242 ARG A C 1
ATOM 1762 O O . ARG A 1 242 ? 26.745 6.023 -47.965 1.00 89.00 242 ARG A O 1
ATOM 1769 N N . THR A 1 243 ? 27.156 4.600 -49.653 1.00 90.50 243 THR A N 1
ATOM 1770 C CA . THR A 1 243 ? 25.998 3.731 -49.380 1.00 90.50 243 THR A CA 1
ATOM 1771 C C . THR A 1 243 ? 26.068 3.094 -47.990 1.00 90.50 243 THR A C 1
ATOM 1773 O O . THR A 1 243 ? 25.056 2.991 -47.301 1.00 90.50 243 THR A O 1
ATOM 1776 N N . GLU A 1 244 ? 27.258 2.679 -47.544 1.00 89.31 244 GLU A N 1
ATOM 1777 C CA . GLU A 1 244 ? 27.452 2.173 -46.181 1.00 89.31 244 GLU A CA 1
ATOM 1778 C C . GLU A 1 244 ? 27.186 3.261 -45.134 1.00 89.31 244 GLU A C 1
ATOM 1780 O O . GLU A 1 244 ? 26.538 2.988 -44.127 1.00 89.31 244 GLU A O 1
ATOM 1785 N N . ASN A 1 245 ? 27.623 4.498 -45.388 1.00 87.75 245 ASN A N 1
ATOM 1786 C CA . ASN A 1 245 ? 27.364 5.615 -44.487 1.00 87.75 245 ASN A CA 1
ATOM 1787 C C . ASN A 1 245 ? 25.867 5.944 -44.396 1.00 87.75 245 ASN A C 1
ATOM 1789 O O . ASN A 1 245 ? 25.352 6.070 -43.295 1.00 87.75 245 ASN A O 1
ATOM 1793 N N . GLU A 1 246 ? 25.154 5.994 -45.524 1.00 91.88 246 GLU A N 1
ATOM 1794 C CA . GLU A 1 246 ? 23.698 6.211 -45.554 1.00 91.88 246 GLU A CA 1
ATOM 1795 C C . GLU A 1 246 ? 22.937 5.136 -44.767 1.00 91.88 246 GLU A C 1
ATOM 1797 O O . GLU A 1 246 ? 21.993 5.442 -44.037 1.00 91.88 246 GLU A O 1
ATOM 1802 N N . LYS A 1 247 ? 23.361 3.871 -44.878 1.00 91.62 247 LYS A N 1
ATOM 1803 C CA . LYS A 1 247 ? 22.775 2.772 -44.106 1.00 91.62 247 LYS A CA 1
ATOM 1804 C C . LYS A 1 247 ? 23.000 2.958 -42.603 1.00 91.62 247 LYS A C 1
ATOM 1806 O O . LYS A 1 247 ? 22.061 2.795 -41.828 1.00 91.62 247 LYS A O 1
ATOM 1811 N N . VAL A 1 248 ? 24.228 3.293 -42.205 1.00 90.75 248 VAL A N 1
ATOM 1812 C CA . VAL A 1 248 ? 24.580 3.531 -40.799 1.00 90.75 248 VAL A CA 1
ATOM 1813 C C . VAL A 1 248 ? 23.811 4.728 -40.237 1.00 90.75 248 VAL A C 1
ATOM 1815 O O . VAL A 1 248 ? 23.282 4.627 -39.136 1.00 90.75 248 VAL A O 1
ATOM 1818 N N . ASP A 1 249 ? 23.679 5.814 -41.001 1.00 88.75 249 ASP A N 1
ATOM 1819 C CA . ASP A 1 249 ? 22.908 6.997 -40.602 1.00 88.75 249 ASP A CA 1
ATOM 1820 C C . ASP A 1 249 ? 21.413 6.658 -40.415 1.00 88.75 249 ASP A C 1
ATOM 1822 O O . ASP A 1 249 ? 20.778 7.123 -39.465 1.00 88.75 249 ASP A O 1
ATOM 1826 N N . GLY A 1 250 ? 20.846 5.805 -41.280 1.00 92.19 250 GLY A N 1
ATOM 1827 C CA . GLY A 1 250 ? 19.473 5.308 -41.142 1.00 92.19 250 GLY A CA 1
ATOM 1828 C C . GLY A 1 250 ? 19.265 4.454 -39.885 1.00 92.19 250 GLY A C 1
ATOM 1829 O O . GLY A 1 250 ? 18.348 4.707 -39.105 1.00 92.19 250 GLY A O 1
ATOM 1830 N N . GLU A 1 251 ? 20.150 3.483 -39.647 1.00 92.12 251 GLU A N 1
ATOM 1831 C CA . GLU A 1 251 ? 20.120 2.629 -38.450 1.00 92.12 251 GLU A CA 1
ATOM 1832 C C . GLU A 1 251 ? 20.359 3.437 -37.154 1.00 92.12 251 GLU A C 1
ATOM 1834 O O . GLU A 1 251 ? 19.753 3.151 -36.115 1.00 92.12 251 GLU A O 1
ATOM 1839 N N . GLU A 1 252 ? 21.204 4.474 -37.200 1.00 90.00 252 GLU A N 1
ATOM 1840 C CA . GLU A 1 252 ? 21.413 5.416 -36.094 1.00 90.00 252 GLU A CA 1
ATOM 1841 C C . GLU A 1 252 ? 20.131 6.209 -35.803 1.00 90.00 252 GLU A C 1
ATOM 1843 O O . GLU A 1 252 ? 19.739 6.338 -34.640 1.00 90.00 252 GLU A O 1
ATOM 1848 N N . GLY A 1 253 ? 19.438 6.680 -36.845 1.00 92.25 253 GLY A N 1
ATOM 1849 C CA . GLY A 1 253 ? 18.142 7.350 -36.730 1.00 92.25 253 GLY A CA 1
ATOM 1850 C C . GLY A 1 253 ? 17.089 6.482 -36.038 1.00 92.25 253 GLY A C 1
ATOM 1851 O O . GLY A 1 253 ? 16.494 6.909 -35.045 1.00 92.25 253 GLY A O 1
ATOM 1852 N N . ASP A 1 254 ? 16.916 5.241 -36.496 1.00 94.00 254 ASP A N 1
ATOM 1853 C CA . ASP A 1 254 ? 15.974 4.285 -35.903 1.00 94.00 254 ASP A CA 1
ATOM 1854 C C . ASP A 1 254 ? 16.302 3.988 -34.433 1.00 94.00 254 ASP A C 1
ATOM 1856 O O . ASP A 1 254 ? 15.414 3.940 -33.573 1.00 94.00 254 ASP A O 1
ATOM 1860 N N . THR A 1 255 ? 17.586 3.795 -34.124 1.00 93.25 255 THR A N 1
ATOM 1861 C CA . THR A 1 255 ? 18.039 3.501 -32.758 1.00 93.25 255 THR A CA 1
ATOM 1862 C C . THR A 1 255 ? 17.827 4.704 -31.840 1.00 93.25 255 THR A C 1
ATOM 1864 O O . THR A 1 255 ? 17.387 4.536 -30.702 1.00 93.25 255 THR A O 1
ATOM 1867 N N . LYS A 1 256 ? 18.038 5.926 -32.338 1.00 94.25 256 LYS A N 1
ATOM 1868 C CA . LYS A 1 256 ? 17.771 7.162 -31.597 1.00 94.25 256 LYS A CA 1
ATOM 1869 C C . LYS A 1 256 ? 16.285 7.328 -31.278 1.00 94.25 256 LYS A C 1
ATOM 1871 O O . LYS A 1 256 ? 15.943 7.687 -30.153 1.00 94.25 256 LYS A O 1
ATOM 1876 N N . SER A 1 257 ? 15.399 7.020 -32.226 1.00 95.75 257 SER A N 1
ATOM 1877 C CA . SER A 1 257 ? 13.952 7.020 -31.981 1.00 95.75 257 SER A CA 1
ATOM 1878 C C . SER A 1 257 ? 13.544 5.979 -30.937 1.00 95.75 257 SER A C 1
ATOM 1880 O O . SER A 1 257 ? 12.768 6.292 -30.036 1.00 95.75 257 SER A O 1
ATOM 1882 N N . LYS A 1 258 ? 14.100 4.761 -30.996 1.00 96.25 258 LYS A N 1
ATOM 1883 C CA . LYS A 1 258 ? 13.865 3.732 -29.968 1.00 96.25 258 LYS A CA 1
ATOM 1884 C C . LYS A 1 258 ? 14.363 4.172 -28.594 1.00 96.25 258 LYS A C 1
ATOM 1886 O O . LYS A 1 258 ? 13.647 3.990 -27.617 1.00 96.25 258 LYS A O 1
ATOM 1891 N N . LEU A 1 259 ? 15.551 4.775 -28.523 1.00 94.69 259 LEU A N 1
ATOM 1892 C CA . LEU A 1 259 ? 16.112 5.286 -27.272 1.00 94.69 259 LEU A CA 1
ATOM 1893 C C . LEU A 1 259 ? 15.205 6.354 -26.653 1.00 94.69 259 LEU A C 1
ATOM 1895 O O . LEU A 1 259 ? 14.895 6.265 -25.471 1.00 94.69 259 LEU A O 1
ATOM 1899 N N . SER A 1 260 ? 14.710 7.298 -27.456 1.00 96.38 260 SER A N 1
ATOM 1900 C CA . SER A 1 260 ? 13.773 8.323 -26.982 1.00 96.38 260 SER A CA 1
ATOM 1901 C C . SER A 1 260 ? 12.467 7.721 -26.447 1.00 96.38 260 SER A C 1
ATOM 1903 O O . SER A 1 260 ? 11.950 8.189 -25.434 1.00 96.38 260 SER A O 1
ATOM 1905 N N . ASN A 1 261 ? 11.938 6.677 -27.091 1.00 96.12 261 ASN A N 1
ATOM 1906 C CA . ASN A 1 261 ? 10.744 5.982 -26.605 1.00 96.12 261 ASN A CA 1
ATOM 1907 C C . ASN A 1 261 ? 11.017 5.231 -25.291 1.00 96.12 261 ASN A C 1
ATOM 1909 O O . ASN A 1 261 ? 10.203 5.299 -24.373 1.00 96.12 261 ASN A O 1
ATOM 1913 N N . ALA A 1 262 ? 12.165 4.557 -25.180 1.00 94.88 262 ALA A N 1
ATOM 1914 C CA . ALA A 1 262 ? 12.571 3.863 -23.958 1.00 94.88 262 ALA A CA 1
ATOM 1915 C C . ALA A 1 262 ? 12.792 4.841 -22.789 1.00 94.88 262 ALA A C 1
ATOM 1917 O O . ALA A 1 262 ? 12.435 4.545 -21.653 1.00 94.88 262 ALA A O 1
ATOM 1918 N N . GLU A 1 263 ? 13.324 6.037 -23.057 1.00 94.56 263 GLU A N 1
ATOM 1919 C CA . GLU A 1 263 ? 13.433 7.118 -22.069 1.00 94.56 263 GLU A CA 1
ATOM 1920 C C . GLU A 1 263 ? 12.063 7.589 -21.574 1.00 94.56 263 GLU A C 1
ATOM 1922 O O . GLU A 1 263 ? 11.870 7.774 -20.369 1.00 94.56 263 GLU A O 1
ATOM 1927 N N . GLN A 1 264 ? 11.091 7.740 -22.480 1.00 96.94 264 GLN A N 1
ATOM 1928 C CA . GLN A 1 264 ? 9.720 8.071 -22.100 1.00 96.94 264 GLN A CA 1
ATOM 1929 C C . GLN A 1 264 ? 9.095 6.962 -21.239 1.00 96.94 264 GLN A C 1
ATOM 1931 O O . GLN A 1 264 ? 8.528 7.258 -20.189 1.00 96.94 264 GLN A O 1
ATOM 1936 N N . GLN A 1 265 ? 9.232 5.696 -21.641 1.00 96.50 265 GLN A N 1
ATOM 1937 C CA . GLN A 1 265 ? 8.719 4.554 -20.877 1.00 96.50 265 GLN A CA 1
ATOM 1938 C C . GLN A 1 265 ? 9.340 4.477 -19.480 1.00 96.50 265 GLN A C 1
ATOM 1940 O O . GLN A 1 265 ? 8.609 4.343 -18.501 1.00 96.50 265 GLN A O 1
ATOM 1945 N N . LEU A 1 266 ? 10.658 4.670 -19.369 1.00 96.19 266 LEU A N 1
ATOM 1946 C CA . LEU A 1 266 ? 11.351 4.713 -18.082 1.00 96.19 266 LEU A CA 1
ATOM 1947 C C . LEU A 1 266 ? 10.843 5.851 -17.185 1.00 96.19 266 LEU A C 1
ATOM 1949 O O . LEU A 1 266 ? 10.722 5.682 -15.970 1.00 96.19 266 LEU A O 1
ATOM 1953 N N . SER A 1 267 ? 10.550 7.016 -17.765 1.00 96.50 267 SER A N 1
ATOM 1954 C CA . SER A 1 267 ? 9.951 8.135 -17.033 1.00 96.50 267 SER A CA 1
ATOM 1955 C C . SER A 1 267 ? 8.555 7.770 -16.512 1.00 96.50 267 SER A C 1
ATOM 1957 O O . SER A 1 267 ? 8.255 7.949 -15.330 1.00 96.50 267 SER A O 1
ATOM 1959 N N . GLU A 1 268 ? 7.720 7.161 -17.357 1.00 97.00 268 GLU A N 1
ATOM 1960 C CA . GLU A 1 268 ? 6.379 6.704 -16.981 1.00 97.00 268 GLU A CA 1
ATOM 1961 C C . GLU A 1 268 ? 6.410 5.620 -15.891 1.00 97.00 268 GLU A C 1
ATOM 1963 O O . GLU A 1 268 ? 5.646 5.698 -14.924 1.00 97.00 268 GLU A O 1
ATOM 1968 N N . SER A 1 269 ? 7.287 4.618 -16.001 1.00 95.50 269 SER A N 1
ATOM 1969 C CA . SER A 1 269 ? 7.422 3.562 -14.991 1.00 95.50 269 SER A CA 1
ATOM 1970 C C . SER A 1 269 ? 8.023 4.076 -13.686 1.00 95.50 269 SER A C 1
ATOM 1972 O O . SER A 1 269 ? 7.595 3.647 -12.612 1.00 95.50 269 SER A O 1
ATOM 1974 N N . THR A 1 270 ? 8.925 5.058 -13.748 1.00 94.81 270 THR A N 1
ATOM 1975 C CA . THR A 1 270 ? 9.413 5.775 -12.562 1.00 94.81 270 THR A CA 1
ATOM 1976 C C . THR A 1 270 ? 8.271 6.496 -11.847 1.00 94.81 270 THR A C 1
ATOM 1978 O O . THR A 1 270 ? 8.087 6.288 -10.648 1.00 94.81 270 THR A O 1
ATOM 1981 N N . GLY A 1 271 ? 7.436 7.244 -12.576 1.00 96.50 271 GLY A N 1
ATOM 1982 C CA . GLY A 1 271 ? 6.266 7.911 -11.997 1.00 96.50 271 GLY A CA 1
ATOM 1983 C C . GLY A 1 271 ? 5.247 6.933 -11.395 1.00 96.50 271 GLY A C 1
ATOM 1984 O O . GLY A 1 271 ? 4.690 7.190 -10.327 1.00 96.50 271 GLY A O 1
ATOM 1985 N N . ARG A 1 272 ? 5.030 5.769 -12.025 1.00 96.56 272 ARG A N 1
ATOM 1986 C CA . ARG A 1 272 ? 4.185 4.700 -11.453 1.00 96.56 272 ARG A CA 1
ATOM 1987 C C . ARG A 1 272 ? 4.767 4.138 -10.156 1.00 96.56 272 ARG A C 1
ATOM 1989 O O . ARG A 1 272 ? 4.014 3.947 -9.206 1.00 96.56 272 ARG A O 1
ATOM 1996 N N . ALA A 1 273 ? 6.077 3.902 -10.100 1.00 95.44 273 ALA A N 1
ATOM 1997 C CA . ALA A 1 273 ? 6.744 3.407 -8.896 1.00 95.44 273 ALA A CA 1
ATOM 1998 C C . ALA A 1 273 ? 6.660 4.412 -7.736 1.00 95.44 273 ALA A C 1
ATOM 2000 O O . ALA A 1 273 ? 6.399 4.023 -6.598 1.00 95.44 273 ALA A O 1
ATOM 2001 N N . GLU A 1 274 ? 6.818 5.706 -8.017 1.00 96.75 274 GLU A N 1
ATOM 2002 C CA . GLU A 1 274 ? 6.651 6.767 -7.018 1.00 96.75 274 GLU A CA 1
ATOM 2003 C C . GLU A 1 274 ? 5.218 6.845 -6.495 1.00 96.75 274 GLU A C 1
ATOM 2005 O O . GLU A 1 274 ? 5.006 6.911 -5.281 1.00 96.75 274 GLU A O 1
ATOM 2010 N N . LYS A 1 275 ? 4.230 6.771 -7.393 1.00 96.88 275 LYS A N 1
ATOM 2011 C CA . LYS A 1 275 ? 2.818 6.745 -7.011 1.00 96.88 275 LYS A CA 1
ATOM 2012 C C . LYS A 1 275 ? 2.496 5.540 -6.118 1.00 96.88 275 LYS A C 1
ATOM 2014 O O . LYS A 1 275 ? 1.928 5.733 -5.045 1.00 96.88 275 LYS A O 1
ATOM 2019 N N . ALA A 1 276 ? 2.911 4.337 -6.520 1.00 95.69 276 ALA A N 1
ATOM 2020 C CA . ALA A 1 276 ? 2.691 3.115 -5.745 1.00 95.69 276 ALA A CA 1
ATOM 2021 C C . ALA A 1 276 ? 3.333 3.210 -4.349 1.00 95.69 276 ALA A C 1
ATOM 2023 O O . ALA A 1 276 ? 2.737 2.816 -3.349 1.00 95.69 276 ALA A O 1
ATOM 2024 N N . LYS A 1 277 ? 4.527 3.813 -4.248 1.00 95.50 277 LYS A N 1
ATOM 2025 C CA . LYS A 1 277 ? 5.192 4.059 -2.960 1.00 95.50 277 LYS A CA 1
ATOM 2026 C C . LYS A 1 277 ? 4.412 5.048 -2.087 1.00 95.50 277 LYS A C 1
ATOM 2028 O O . LYS A 1 277 ? 4.369 4.901 -0.867 1.00 95.50 277 LYS A O 1
ATOM 2033 N N . GLY A 1 278 ? 3.787 6.055 -2.695 1.00 96.69 278 GLY A N 1
ATOM 2034 C CA . GLY A 1 278 ? 2.860 6.956 -2.008 1.00 96.69 278 GL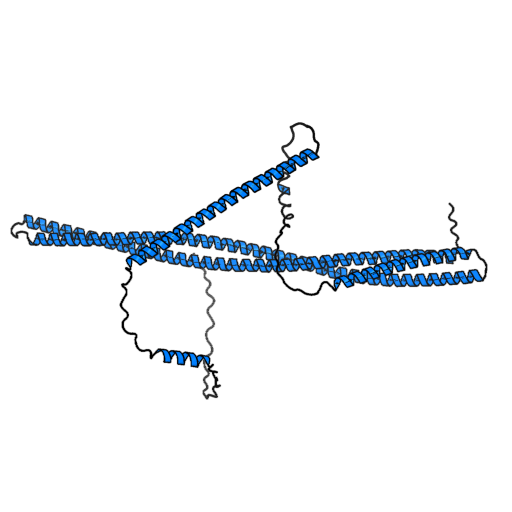Y A CA 1
ATOM 2035 C C . GLY A 1 278 ? 1.655 6.214 -1.419 1.00 96.69 278 GLY A C 1
ATOM 2036 O O . GLY A 1 278 ? 1.331 6.404 -0.247 1.00 96.69 278 GLY A O 1
ATOM 2037 N N . GLU A 1 279 ? 1.044 5.326 -2.202 1.00 96.56 279 GLU A N 1
ATOM 2038 C CA . GLU A 1 279 ? -0.093 4.496 -1.781 1.00 96.56 279 GLU A CA 1
ATOM 2039 C C . GLU A 1 279 ? 0.302 3.498 -0.673 1.00 96.56 279 GLU A C 1
ATOM 2041 O O . GLU A 1 279 ? -0.435 3.344 0.304 1.00 96.56 279 GLU A O 1
ATOM 2046 N N . GLU A 1 280 ? 1.498 2.897 -0.738 1.00 97.56 280 GLU A N 1
ATOM 2047 C CA . GLU A 1 280 ? 2.045 2.048 0.334 1.00 97.56 280 GLU A CA 1
ATOM 2048 C C . GLU A 1 280 ? 2.205 2.824 1.647 1.00 97.56 280 GLU A C 1
ATOM 2050 O O . GLU A 1 280 ? 1.783 2.359 2.711 1.00 97.56 280 GLU A O 1
ATOM 2055 N N . ASN A 1 281 ? 2.772 4.031 1.581 1.00 96.69 281 ASN A N 1
ATOM 2056 C CA . ASN A 1 281 ? 2.948 4.879 2.757 1.00 96.69 281 ASN A CA 1
ATOM 2057 C C . ASN A 1 281 ? 1.603 5.246 3.394 1.00 96.69 281 ASN A C 1
ATOM 2059 O O . ASN A 1 281 ? 1.468 5.174 4.617 1.00 96.69 281 ASN A O 1
ATOM 2063 N N . GLN A 1 282 ? 0.603 5.594 2.581 1.00 97.00 282 GLN A N 1
ATOM 2064 C CA . GLN A 1 282 ? -0.743 5.878 3.071 1.00 97.00 282 GLN A CA 1
ATOM 2065 C C . GLN A 1 282 ? -1.370 4.641 3.731 1.00 97.00 282 GLN A C 1
ATOM 2067 O O . GLN A 1 282 ? -1.860 4.725 4.857 1.00 97.00 282 GLN A O 1
ATOM 2072 N N . ALA A 1 283 ? -1.306 3.473 3.088 1.00 96.38 283 ALA A N 1
ATOM 2073 C CA . ALA A 1 283 ? -1.853 2.236 3.648 1.00 96.38 283 ALA A CA 1
ATOM 2074 C C . ALA A 1 283 ? -1.147 1.816 4.955 1.00 96.38 283 ALA A C 1
ATOM 2076 O O . ALA A 1 283 ? -1.769 1.262 5.870 1.00 96.38 283 ALA A O 1
ATOM 2077 N N . SER A 1 284 ? 0.150 2.111 5.074 1.00 96.62 284 SER A N 1
ATOM 2078 C CA . SER A 1 284 ? 0.925 1.907 6.299 1.00 96.62 284 SER A CA 1
ATOM 2079 C C . SER A 1 284 ? 0.432 2.812 7.432 1.00 96.62 284 SER A C 1
ATOM 2081 O O . SER A 1 284 ? 0.206 2.330 8.545 1.00 96.62 284 SER A O 1
ATOM 2083 N N . GLN A 1 285 ? 0.177 4.094 7.149 1.00 97.25 285 GLN A N 1
ATOM 2084 C CA . GLN A 1 285 ? -0.410 5.030 8.115 1.00 97.25 285 GLN A CA 1
ATOM 2085 C C . GLN A 1 285 ? -1.811 4.582 8.557 1.00 97.25 285 GLN A C 1
ATOM 2087 O O . GLN A 1 285 ? -2.053 4.454 9.758 1.00 97.25 285 GLN A O 1
ATOM 2092 N N . GLU A 1 286 ? -2.693 4.222 7.618 1.00 97.06 286 GLU A N 1
ATOM 2093 C CA . GLU A 1 286 ? -4.033 3.690 7.924 1.00 97.06 286 GLU A CA 1
ATOM 2094 C C . GLU A 1 286 ? -3.956 2.446 8.831 1.00 97.06 286 GLU A C 1
ATOM 2096 O O . GLU A 1 286 ? -4.734 2.294 9.778 1.00 97.06 286 GLU A O 1
ATOM 2101 N N . THR A 1 287 ? -2.978 1.566 8.594 1.00 97.25 287 THR A N 1
ATOM 2102 C CA . THR A 1 287 ? -2.743 0.376 9.427 1.00 97.25 287 THR A CA 1
ATOM 2103 C C . THR A 1 287 ? -2.311 0.746 10.847 1.00 97.25 287 THR A C 1
ATOM 2105 O O . THR A 1 287 ? -2.767 0.126 11.815 1.00 97.25 287 THR A O 1
ATOM 2108 N N . GLN A 1 288 ? -1.444 1.749 11.000 1.00 97.19 288 GLN A N 1
ATOM 2109 C CA . GLN A 1 288 ? -1.000 2.228 12.311 1.00 97.19 288 GLN A CA 1
ATOM 2110 C C . GLN A 1 288 ? -2.156 2.851 13.102 1.00 97.19 288 GLN A C 1
ATOM 2112 O O . GLN A 1 288 ? -2.339 2.521 14.277 1.00 97.19 288 GLN A O 1
ATOM 2117 N N . GLU A 1 289 ? -2.975 3.681 12.458 1.00 97.19 289 GLU A N 1
ATOM 2118 C CA . GLU A 1 289 ? -4.155 4.304 13.064 1.00 97.19 289 GLU A CA 1
ATOM 2119 C C . GLU A 1 289 ? -5.209 3.270 13.481 1.00 97.19 289 GLU A C 1
ATOM 2121 O O . GLU A 1 289 ? -5.734 3.310 14.602 1.00 97.19 289 GLU A O 1
ATOM 2126 N N . ALA A 1 290 ? -5.489 2.288 12.618 1.00 96.75 290 ALA A N 1
ATOM 2127 C CA . ALA A 1 290 ? -6.400 1.195 12.940 1.00 96.75 290 ALA A CA 1
ATOM 2128 C C . ALA A 1 290 ? -5.885 0.376 14.135 1.00 96.75 290 ALA A C 1
ATOM 2130 O O . ALA A 1 290 ? -6.650 0.036 15.041 1.00 96.75 290 ALA A O 1
ATOM 2131 N N . ASN A 1 291 ? -4.576 0.117 14.197 1.00 95.94 291 ASN A N 1
ATOM 2132 C CA . ASN A 1 291 ? -3.972 -0.589 15.322 1.00 95.94 291 ASN A CA 1
ATOM 2133 C C . ASN A 1 291 ? -4.064 0.221 16.625 1.00 95.94 291 ASN A C 1
ATOM 2135 O O . ASN A 1 291 ? -4.404 -0.342 17.665 1.00 95.94 291 ASN A O 1
ATOM 2139 N N . ALA A 1 292 ? -3.823 1.535 16.582 1.00 97.19 292 ALA A N 1
ATOM 2140 C CA . ALA A 1 292 ? -3.995 2.413 17.740 1.00 97.19 292 ALA A CA 1
ATOM 2141 C C . ALA A 1 292 ? -5.447 2.406 18.250 1.00 97.19 292 ALA A C 1
ATOM 2143 O O . ALA A 1 292 ? -5.683 2.311 19.457 1.00 97.19 292 ALA A O 1
ATOM 2144 N N . THR A 1 293 ? -6.418 2.408 17.333 1.00 97.31 293 THR A N 1
ATOM 2145 C CA . THR A 1 293 ? -7.847 2.314 17.665 1.00 97.31 293 THR A CA 1
ATOM 2146 C C . THR A 1 293 ? -8.171 0.991 18.367 1.00 97.31 293 THR A C 1
ATOM 2148 O O . THR A 1 293 ? -8.786 0.998 19.431 1.00 97.31 293 THR A O 1
ATOM 2151 N N . VAL A 1 294 ? -7.666 -0.142 17.858 1.00 97.38 294 VAL A N 1
ATOM 2152 C CA . VAL A 1 294 ? -7.821 -1.458 18.510 1.00 97.38 294 VAL A CA 1
ATOM 2153 C C . VAL A 1 294 ? -7.263 -1.458 19.935 1.00 97.38 294 VAL A C 1
ATOM 2155 O O . VAL A 1 294 ? -7.879 -2.032 20.833 1.00 97.38 294 VAL A O 1
ATOM 2158 N N . GLN A 1 295 ? -6.107 -0.832 20.175 1.00 97.81 295 GLN A N 1
ATOM 2159 C CA . GLN A 1 295 ? -5.544 -0.753 21.529 1.00 97.81 295 GLN A CA 1
ATOM 2160 C C . GLN A 1 295 ? -6.403 0.112 22.457 1.00 97.81 295 GLN A C 1
ATOM 2162 O O . GLN A 1 295 ? -6.628 -0.268 23.607 1.00 97.81 295 GLN A O 1
ATOM 2167 N N . SER A 1 296 ? -6.931 1.232 21.958 1.00 97.94 296 SER A N 1
ATOM 2168 C CA . SER A 1 296 ? -7.864 2.071 22.715 1.00 97.94 296 SER A CA 1
ATOM 2169 C C . SER A 1 296 ? -9.129 1.299 23.108 1.00 97.94 296 SER A C 1
ATOM 2171 O O . SER A 1 296 ? -9.521 1.313 24.276 1.00 97.94 296 SER A O 1
ATOM 2173 N N . ASP A 1 297 ? -9.728 0.557 22.174 1.00 97.50 297 ASP A N 1
ATOM 2174 C CA . ASP A 1 297 ? -10.958 -0.198 22.432 1.00 97.50 297 ASP A CA 1
ATOM 2175 C C . ASP A 1 297 ? -10.730 -1.402 23.358 1.00 97.50 297 ASP A C 1
ATOM 2177 O O . ASP A 1 297 ? -11.591 -1.715 24.181 1.00 97.50 297 ASP A O 1
ATOM 2181 N N . LYS A 1 298 ? -9.541 -2.024 23.329 1.00 97.19 298 LYS A N 1
ATOM 2182 C CA . LYS A 1 298 ? -9.137 -2.998 24.361 1.00 97.19 298 LYS A CA 1
ATOM 2183 C C . LYS A 1 298 ? -9.112 -2.375 25.756 1.00 97.19 298 LYS A C 1
ATOM 2185 O O . LYS A 1 298 ? -9.552 -3.021 26.707 1.00 97.19 298 LYS A O 1
ATOM 2190 N N . GLY A 1 299 ? -8.619 -1.140 25.872 1.00 96.44 299 GLY A N 1
ATOM 2191 C CA . GLY A 1 299 ? -8.644 -0.374 27.119 1.00 96.44 299 GLY A CA 1
ATOM 2192 C C . GLY A 1 299 ? -10.072 -0.170 27.623 1.00 96.44 299 GLY A C 1
ATOM 2193 O O . GLY A 1 299 ? -10.399 -0.600 28.727 1.00 96.44 299 GLY A O 1
ATOM 2194 N N . LYS A 1 300 ? -10.959 0.358 26.769 1.00 97.31 300 LYS A N 1
ATOM 2195 C CA . LYS A 1 300 ? -12.382 0.557 27.105 1.00 97.31 300 LYS A CA 1
ATOM 2196 C C . LYS A 1 300 ? -13.076 -0.739 27.527 1.00 97.31 300 LYS A C 1
ATOM 2198 O O . LYS A 1 300 ? -13.850 -0.740 28.480 1.00 97.31 300 LYS A O 1
ATOM 2203 N N . LEU A 1 301 ? -12.795 -1.850 26.843 1.00 97.88 301 LEU A N 1
ATOM 2204 C CA . LEU A 1 301 ? -13.349 -3.156 27.200 1.00 97.88 301 LEU A CA 1
ATOM 2205 C C . LEU A 1 301 ? -12.863 -3.630 28.576 1.00 97.88 301 LEU A C 1
ATOM 2207 O O . LEU A 1 301 ? -13.641 -4.190 29.349 1.00 97.88 301 LEU A O 1
ATOM 2211 N N . SER A 1 302 ? -11.585 -3.414 28.891 1.00 97.81 302 SER A N 1
ATOM 2212 C CA . SER A 1 302 ? -11.038 -3.722 30.214 1.00 97.81 302 SER A CA 1
ATOM 2213 C C . SER A 1 302 ? -11.747 -2.919 31.308 1.00 97.81 302 SER A C 1
ATOM 2215 O O . SER A 1 302 ? -12.186 -3.500 32.305 1.00 97.81 302 SER A O 1
ATOM 2217 N N . ASP A 1 303 ? -11.925 -1.615 31.094 1.00 97.44 303 ASP A N 1
ATOM 2218 C CA . ASP A 1 303 ? -12.594 -0.723 32.045 1.00 97.44 303 ASP A CA 1
ATOM 2219 C C . ASP A 1 303 ? -14.062 -1.126 32.263 1.00 97.44 303 ASP A C 1
ATOM 2221 O O . ASP A 1 303 ? -14.504 -1.279 33.406 1.00 97.44 303 ASP A O 1
ATOM 2225 N N . ALA A 1 304 ? -14.798 -1.408 31.183 1.00 97.44 304 ALA A N 1
ATOM 2226 C CA . ALA A 1 304 ? -16.187 -1.863 31.255 1.00 97.44 304 ALA A CA 1
ATOM 2227 C C . ALA A 1 304 ? -16.320 -3.192 32.025 1.00 97.44 304 ALA A C 1
ATOM 2229 O O . ALA A 1 304 ? -17.192 -3.347 32.886 1.00 97.44 304 ALA A O 1
ATOM 2230 N N . ARG A 1 305 ? -15.399 -4.142 31.804 1.00 97.38 305 ARG A N 1
ATOM 2231 C CA . ARG A 1 305 ? -15.357 -5.409 32.558 1.00 97.38 305 ARG A CA 1
ATOM 2232 C C . ARG A 1 305 ? -15.063 -5.190 34.040 1.00 97.38 305 ARG A C 1
ATOM 2234 O O . ARG A 1 305 ? -15.635 -5.882 34.888 1.00 97.38 305 ARG A O 1
ATOM 2241 N N . GLN A 1 306 ? -14.200 -4.232 34.377 1.00 98.06 306 GLN A N 1
ATOM 2242 C CA . GLN A 1 306 ? -13.937 -3.867 35.767 1.00 98.06 306 GLN A CA 1
ATOM 2243 C C . GLN A 1 306 ? -15.186 -3.281 36.439 1.00 98.06 306 GLN A C 1
ATOM 2245 O O . GLN A 1 306 ? -15.510 -3.685 37.562 1.00 98.06 306 GLN A O 1
ATOM 2250 N N . GLN A 1 307 ? -15.899 -2.378 35.761 1.00 97.75 307 GLN A N 1
ATOM 2251 C CA . GLN A 1 307 ? -17.155 -1.793 36.242 1.00 97.75 307 GLN A CA 1
ATOM 2252 C C . GLN A 1 307 ? -18.236 -2.861 36.440 1.00 97.75 307 GLN A C 1
ATOM 2254 O O . GLN A 1 307 ? -18.854 -2.922 37.504 1.00 97.75 307 GLN A O 1
ATOM 2259 N N . LEU A 1 308 ? -18.393 -3.786 35.490 1.00 98.00 308 LEU A N 1
ATOM 2260 C CA . LEU A 1 308 ? -19.297 -4.930 35.629 1.00 98.00 308 LEU A CA 1
ATOM 2261 C C . LEU A 1 308 ? -18.923 -5.801 36.838 1.00 98.00 308 LEU A C 1
ATOM 2263 O O . LEU A 1 308 ? -19.782 -6.216 37.618 1.00 98.00 308 LEU A O 1
ATOM 2267 N N . GLY A 1 309 ? -17.627 -6.040 37.049 1.00 96.50 309 GLY A N 1
ATOM 2268 C CA . GLY A 1 309 ? -17.121 -6.733 38.231 1.00 96.50 309 GLY A CA 1
ATOM 2269 C C . GLY A 1 309 ? -17.457 -6.018 39.547 1.00 96.50 309 GLY A C 1
ATOM 2270 O O . GLY A 1 309 ? -17.770 -6.682 40.537 1.00 96.50 309 GLY A O 1
ATOM 2271 N N . GLN A 1 310 ? -17.412 -4.683 39.573 1.00 97.69 310 GLN A N 1
ATOM 2272 C CA . GLN A 1 310 ? -17.816 -3.873 40.728 1.00 97.69 310 GLN A CA 1
ATOM 2273 C C . GLN A 1 310 ? -19.326 -3.963 40.978 1.00 97.69 310 GLN A C 1
ATOM 2275 O O . GLN A 1 310 ? -19.722 -4.308 42.092 1.00 97.69 310 GLN A O 1
ATOM 2280 N N . ALA A 1 311 ? -20.153 -3.773 39.949 1.00 97.06 311 ALA A N 1
ATOM 2281 C CA . ALA A 1 311 ? -21.609 -3.856 40.064 1.00 97.06 311 ALA A CA 1
ATOM 2282 C C . ALA A 1 311 ? -22.076 -5.249 40.531 1.00 97.06 311 ALA A C 1
ATOM 2284 O O . ALA A 1 311 ? -22.915 -5.374 41.423 1.00 97.06 311 ALA A O 1
ATOM 2285 N N . ASN A 1 312 ? -21.450 -6.320 40.026 1.00 96.62 312 ASN A N 1
ATOM 2286 C CA . ASN A 1 312 ? -21.696 -7.690 40.491 1.00 96.62 312 ASN A CA 1
ATOM 2287 C C . ASN A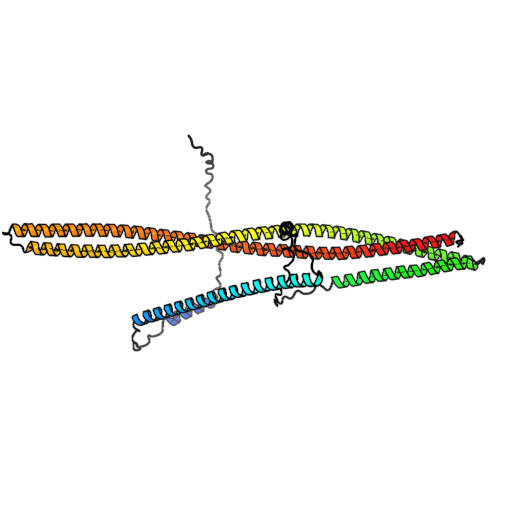 1 312 ? -21.412 -7.870 41.993 1.00 96.62 312 ASN A C 1
ATOM 2289 O O . ASN A 1 312 ? -22.121 -8.611 42.680 1.00 96.62 312 ASN A O 1
ATOM 2293 N N . ARG A 1 313 ? -20.365 -7.221 42.523 1.00 98.12 313 ARG A N 1
ATOM 2294 C CA . ARG A 1 313 ? -20.065 -7.250 43.964 1.00 98.12 313 ARG A CA 1
ATOM 2295 C C . ARG A 1 313 ? -21.112 -6.482 44.762 1.00 98.12 313 ARG A C 1
ATOM 2297 O O . ARG A 1 313 ? -21.549 -6.985 45.795 1.00 98.12 313 ARG A O 1
ATOM 2304 N N . GLU A 1 314 ? -21.542 -5.323 44.276 1.00 97.94 314 GLU A N 1
ATOM 2305 C CA . GLU A 1 314 ? -22.572 -4.511 44.929 1.00 97.94 314 GLU A CA 1
ATOM 2306 C C . GLU A 1 314 ? -23.907 -5.259 45.035 1.00 97.94 314 GLU A C 1
ATOM 2308 O O . GLU A 1 314 ? -24.487 -5.329 46.118 1.00 97.94 314 GLU A O 1
ATOM 2313 N N . VAL A 1 315 ? -24.331 -5.949 43.971 1.00 97.69 315 VAL A N 1
ATOM 2314 C CA . VAL A 1 315 ? -25.519 -6.822 43.995 1.00 97.69 315 VAL A CA 1
ATOM 2315 C C . VAL A 1 315 ? -25.412 -7.896 45.081 1.00 97.69 315 VAL A C 1
ATOM 2317 O O . VAL A 1 315 ? -26.363 -8.107 45.835 1.00 97.69 315 VAL A O 1
ATOM 2320 N N . ARG A 1 316 ? -24.253 -8.558 45.219 1.00 98.12 316 ARG A N 1
ATOM 2321 C CA . ARG A 1 316 ? -24.039 -9.575 46.270 1.00 98.12 316 ARG A CA 1
ATOM 2322 C C . ARG A 1 316 ? -24.109 -8.972 47.674 1.00 98.12 316 ARG A C 1
ATOM 2324 O O . ARG A 1 316 ? -24.703 -9.580 48.566 1.00 98.12 316 ARG A O 1
ATOM 2331 N N . VAL A 1 317 ? -23.528 -7.788 47.872 1.00 98.12 317 VAL A N 1
ATOM 2332 C CA . VAL A 1 317 ? -23.589 -7.065 49.150 1.00 98.12 317 VAL A CA 1
ATOM 2333 C C . VAL A 1 317 ? -25.036 -6.700 49.486 1.00 98.12 317 VAL A C 1
ATOM 2335 O O . VAL A 1 317 ? -25.497 -7.029 50.580 1.00 98.12 317 VAL A O 1
ATOM 2338 N N . SER A 1 318 ? -25.785 -6.110 48.551 1.00 97.75 318 SER A N 1
ATOM 2339 C CA . SER A 1 318 ? -27.192 -5.750 48.769 1.00 97.75 318 SER A CA 1
ATOM 2340 C C . SER A 1 318 ? -28.074 -6.982 49.007 1.00 97.75 318 SER A C 1
ATOM 2342 O O . SER A 1 318 ? -28.938 -6.955 49.882 1.00 97.75 318 SER A O 1
ATOM 2344 N N . GLN A 1 319 ? -27.816 -8.108 48.334 1.00 97.88 319 GLN A N 1
ATOM 2345 C CA . GLN A 1 319 ? -28.518 -9.370 48.599 1.00 97.88 319 GLN A CA 1
ATOM 2346 C C . GLN A 1 319 ? -28.274 -9.872 50.034 1.00 97.88 319 GLN A C 1
ATOM 2348 O O . GLN A 1 319 ? -29.200 -10.332 50.705 1.00 97.88 319 GLN A O 1
ATOM 2353 N N . SER A 1 320 ? -27.040 -9.753 50.536 1.00 97.88 320 SER A N 1
ATOM 2354 C CA . SER A 1 320 ? -26.703 -10.083 51.928 1.00 97.88 320 SER A CA 1
ATOM 2355 C C . SER A 1 320 ? -27.410 -9.158 52.931 1.00 97.88 320 SER A C 1
ATOM 2357 O O . SER A 1 320 ? -27.913 -9.619 53.963 1.00 97.88 320 SER A O 1
ATOM 2359 N N . GLN A 1 321 ? -27.524 -7.864 52.612 1.00 98.06 321 GLN A N 1
ATOM 2360 C CA . GLN A 1 321 ? -28.271 -6.897 53.424 1.00 98.06 321 GLN A CA 1
ATOM 2361 C C . GLN A 1 321 ? -29.764 -7.240 53.492 1.00 98.06 321 GLN A C 1
ATOM 2363 O O . GLN A 1 321 ? -30.323 -7.246 54.589 1.00 98.06 321 GLN A O 1
ATOM 2368 N N . VAL A 1 322 ? -30.390 -7.607 52.366 1.00 98.31 322 VAL A N 1
ATOM 2369 C CA . VAL A 1 322 ? -31.790 -8.073 52.328 1.00 98.31 322 VAL A CA 1
ATOM 2370 C C . VAL A 1 322 ? -31.979 -9.298 53.221 1.00 98.31 322 VAL A C 1
ATOM 2372 O O . VAL A 1 322 ? -32.870 -9.313 54.068 1.00 98.31 322 VAL A O 1
ATOM 2375 N N . ASN A 1 323 ? -31.101 -10.299 53.107 1.00 97.94 323 ASN A N 1
ATOM 2376 C CA . ASN A 1 323 ? -31.166 -11.503 53.942 1.00 97.94 323 ASN A CA 1
ATOM 2377 C C . ASN A 1 323 ? -31.024 -11.176 55.439 1.00 97.94 323 ASN A C 1
ATOM 2379 O O . ASN A 1 323 ? -31.700 -11.770 56.280 1.00 97.94 323 ASN A O 1
ATOM 2383 N N . THR A 1 324 ? -30.158 -10.221 55.782 1.00 98.25 324 THR A N 1
ATOM 2384 C CA . THR A 1 324 ? -29.961 -9.765 57.165 1.00 98.25 324 THR A CA 1
ATOM 2385 C C . THR A 1 324 ? -31.201 -9.045 57.699 1.00 98.25 324 THR A C 1
ATOM 2387 O O . THR A 1 324 ? -31.665 -9.363 58.796 1.00 98.25 324 THR A O 1
ATOM 2390 N N . ALA A 1 325 ? -31.782 -8.129 56.919 1.00 97.69 325 ALA A N 1
ATOM 2391 C CA . ALA A 1 325 ? -33.009 -7.422 57.282 1.00 97.69 325 ALA A CA 1
ATOM 2392 C C . ALA A 1 325 ? -34.202 -8.384 57.434 1.00 97.69 325 ALA A C 1
ATOM 2394 O O . ALA A 1 325 ? -34.964 -8.281 58.394 1.00 97.69 325 ALA A O 1
ATOM 2395 N N . GLN A 1 326 ? -34.306 -9.402 56.572 1.00 98.31 326 GLN A N 1
ATOM 2396 C CA . GLN A 1 326 ? -35.331 -10.445 56.673 1.00 98.31 326 GLN A CA 1
ATOM 2397 C C . GLN A 1 326 ? -35.231 -11.236 57.989 1.00 98.31 326 GLN A C 1
ATOM 2399 O O . GLN A 1 326 ? -36.246 -11.526 58.631 1.00 98.31 326 GLN A O 1
ATOM 2404 N N . ARG A 1 327 ? -34.008 -11.572 58.427 1.00 98.06 327 ARG A N 1
ATOM 2405 C CA . ARG A 1 327 ? -33.776 -12.244 59.719 1.00 98.06 327 ARG A CA 1
ATOM 2406 C C . ARG A 1 327 ? -34.145 -11.347 60.898 1.00 98.06 327 ARG A C 1
ATOM 2408 O O . ARG A 1 327 ? -34.780 -11.828 61.835 1.00 98.06 327 ARG A O 1
ATOM 2415 N N . LYS A 1 328 ? -33.789 -10.058 60.849 1.00 97.88 328 LYS A N 1
ATOM 2416 C CA . LYS A 1 328 ? -34.188 -9.074 61.870 1.00 97.88 328 LYS A CA 1
ATOM 2417 C C . LYS A 1 328 ? -35.707 -8.966 61.980 1.00 97.88 328 LYS A C 1
ATOM 2419 O O . LYS A 1 328 ? -36.226 -9.048 63.087 1.00 97.88 328 LYS A O 1
ATOM 2424 N N . LEU A 1 329 ? -36.409 -8.871 60.850 1.00 98.19 329 LEU A N 1
ATOM 2425 C CA . LEU A 1 329 ? -37.871 -8.833 60.817 1.00 98.19 329 LEU A CA 1
ATOM 2426 C C . LEU A 1 329 ? -38.487 -10.088 61.441 1.00 98.19 329 LEU A C 1
ATOM 2428 O O . LEU A 1 329 ? -39.355 -9.982 62.303 1.00 98.19 329 LEU A O 1
ATOM 2432 N N . SER A 1 330 ? -37.988 -11.268 61.066 1.00 97.81 330 SER A N 1
ATOM 2433 C CA . SER A 1 330 ? -38.463 -12.543 61.621 1.00 97.81 330 SER A CA 1
ATOM 2434 C C . SER A 1 330 ? -38.246 -12.617 63.141 1.00 97.81 330 SER A C 1
ATOM 2436 O O . SER A 1 330 ? -39.114 -13.079 63.878 1.00 97.81 330 SER A O 1
ATOM 2438 N N . SER A 1 331 ? -37.104 -12.117 63.627 1.00 97.62 331 SER A N 1
ATOM 2439 C CA . SER A 1 331 ? -36.789 -12.036 65.060 1.00 97.62 331 SER A CA 1
ATOM 2440 C C . SER A 1 331 ? -37.706 -11.057 65.802 1.00 97.62 331 SER A C 1
ATOM 2442 O O . SER A 1 331 ? -38.268 -11.415 66.836 1.00 97.62 331 SER A O 1
ATOM 2444 N N . ALA A 1 332 ? -37.926 -9.856 65.257 1.00 97.12 332 ALA A N 1
ATOM 2445 C CA . ALA A 1 332 ? -38.836 -8.861 65.826 1.00 97.12 332 ALA A CA 1
ATOM 2446 C C . ALA A 1 332 ? -40.277 -9.392 65.914 1.00 97.12 332 ALA A C 1
ATOM 2448 O O . ALA A 1 332 ? -40.931 -9.253 66.945 1.00 97.12 332 ALA A O 1
ATOM 2449 N N . GLN A 1 333 ? -40.751 -10.084 64.872 1.00 97.00 333 GLN A N 1
ATOM 2450 C CA . GLN A 1 333 ? -42.063 -10.739 64.866 1.00 97.00 333 GLN A CA 1
ATOM 2451 C C . GLN A 1 333 ? -42.161 -11.839 65.931 1.00 97.00 333 GLN A C 1
ATOM 2453 O O . GLN A 1 333 ? -43.151 -11.909 66.658 1.00 97.00 333 GLN A O 1
ATOM 2458 N N . ALA A 1 334 ? -41.124 -12.672 66.068 1.00 96.75 334 ALA A N 1
ATOM 2459 C CA . ALA A 1 334 ? -41.083 -13.722 67.082 1.00 96.75 334 ALA A CA 1
ATOM 2460 C C . ALA A 1 334 ? -41.074 -13.161 68.515 1.00 96.75 334 ALA A C 1
ATOM 2462 O O . ALA A 1 334 ? -41.691 -13.755 69.399 1.00 96.75 334 ALA A O 1
ATOM 2463 N N . LYS A 1 335 ? -40.403 -12.025 68.753 1.00 94.69 335 LYS A N 1
ATOM 2464 C CA . LYS A 1 335 ? -40.455 -11.311 70.038 1.00 94.69 335 LYS A CA 1
ATOM 2465 C C . LYS A 1 335 ? -41.843 -10.740 70.305 1.00 94.69 335 LYS A C 1
ATOM 2467 O O . LYS A 1 335 ? -42.380 -10.967 71.383 1.00 94.69 335 LYS A O 1
ATOM 2472 N N . ALA A 1 336 ? -42.439 -10.061 69.324 1.00 94.31 336 ALA A N 1
ATOM 2473 C CA . ALA A 1 336 ? -43.773 -9.479 69.444 1.00 94.31 336 ALA A CA 1
ATOM 2474 C C . ALA A 1 336 ? -44.843 -10.527 69.788 1.00 94.31 336 ALA A C 1
ATOM 2476 O O . ALA A 1 336 ? -45.733 -10.253 70.586 1.00 94.31 336 ALA A O 1
ATOM 2477 N N . ALA A 1 337 ? -44.718 -11.747 69.255 1.00 94.44 337 ALA A N 1
ATOM 2478 C CA . ALA A 1 337 ? -45.621 -12.860 69.553 1.00 94.44 337 ALA A CA 1
ATOM 2479 C C . ALA A 1 337 ? -45.531 -13.392 71.000 1.00 94.44 337 ALA A C 1
ATOM 2481 O O . ALA A 1 337 ? -46.398 -14.155 71.414 1.00 94.44 337 ALA A O 1
ATOM 2482 N N . ARG A 1 338 ? -44.482 -13.036 71.755 1.00 94.88 338 ARG A N 1
ATOM 2483 C CA . ARG A 1 338 ? -44.254 -13.476 73.146 1.00 94.88 338 ARG A CA 1
ATOM 2484 C C . ARG A 1 338 ? -44.610 -12.415 74.189 1.00 94.88 338 ARG A C 1
ATOM 2486 O O . ARG A 1 338 ? -44.460 -12.681 75.376 1.00 94.88 338 ARG A O 1
ATOM 2493 N N . VAL A 1 339 ? -45.008 -11.219 73.759 1.00 94.50 339 VAL A N 1
ATOM 2494 C CA . VAL A 1 339 ? -45.383 -10.123 74.658 1.00 94.50 339 VAL A CA 1
ATOM 2495 C C . VAL A 1 339 ? -46.714 -10.443 75.340 1.00 94.50 339 VAL A C 1
ATOM 2497 O O . VAL A 1 339 ? -47.635 -10.935 74.689 1.00 94.50 339 VAL A O 1
ATOM 2500 N N . ASP A 1 340 ? -46.802 -10.159 76.641 1.00 91.94 340 ASP A N 1
ATOM 2501 C CA . ASP A 1 340 ? -48.036 -10.280 77.420 1.00 91.94 340 ASP A CA 1
ATOM 2502 C C . ASP A 1 340 ? -49.139 -9.393 76.804 1.00 91.94 340 ASP A C 1
ATOM 2504 O O . ASP A 1 340 ? -48.906 -8.195 76.602 1.00 91.94 340 ASP A O 1
ATOM 2508 N N . PRO A 1 341 ? -50.321 -9.942 76.467 1.00 84.88 341 PRO A N 1
ATOM 2509 C CA . PRO A 1 341 ? -51.409 -9.163 75.885 1.00 84.88 341 PRO A CA 1
ATOM 2510 C C . PRO A 1 341 ? -51.908 -8.015 76.777 1.00 84.88 341 PRO A C 1
ATOM 2512 O O . PRO A 1 341 ? -52.450 -7.052 76.224 1.00 84.88 341 PRO A O 1
ATOM 2515 N N . ASP A 1 342 ? -51.705 -8.088 78.095 1.00 92.94 342 ASP A N 1
ATOM 2516 C CA . ASP A 1 342 ? -52.178 -7.085 79.053 1.00 92.94 342 ASP A CA 1
ATOM 2517 C C . ASP A 1 342 ? -51.165 -5.941 79.285 1.00 92.94 342 ASP A C 1
ATOM 2519 O O . ASP A 1 342 ? -51.530 -4.882 79.806 1.00 92.94 342 ASP A O 1
ATOM 2523 N N . ASP A 1 343 ? -49.912 -6.078 78.825 1.00 94.62 343 ASP A N 1
ATOM 2524 C CA . ASP A 1 343 ? -48.911 -5.001 78.854 1.00 94.62 343 ASP A CA 1
ATOM 2525 C C . ASP A 1 343 ? -48.955 -4.164 77.561 1.00 94.62 343 ASP A C 1
ATOM 2527 O O . ASP A 1 343 ? -48.260 -4.408 76.565 1.00 94.62 343 ASP A O 1
ATOM 2531 N N . ALA A 1 344 ? -49.783 -3.118 77.585 1.00 91.12 344 ALA A N 1
ATOM 2532 C CA . ALA A 1 344 ? -49.956 -2.203 76.458 1.00 91.12 344 ALA A CA 1
ATOM 2533 C C . ALA A 1 344 ? -48.651 -1.502 76.026 1.00 91.12 344 ALA A C 1
ATOM 2535 O O . ALA A 1 344 ? -48.469 -1.226 74.836 1.00 91.12 344 ALA A O 1
ATOM 2536 N N . SER A 1 345 ? -47.742 -1.227 76.966 1.00 92.50 345 SER A N 1
ATOM 2537 C CA . SER A 1 345 ? -46.470 -0.554 76.683 1.00 92.50 345 SER A CA 1
ATOM 2538 C C . SER A 1 345 ? -45.519 -1.489 75.937 1.00 92.50 345 SER A C 1
ATOM 2540 O O . SER A 1 345 ? -44.987 -1.135 74.879 1.00 92.50 345 SER A O 1
ATOM 2542 N N . ALA A 1 346 ? -45.373 -2.725 76.426 1.00 94.06 346 ALA A N 1
ATOM 2543 C CA . ALA A 1 346 ? -44.558 -3.744 75.772 1.00 94.06 346 ALA A CA 1
ATOM 2544 C C . ALA A 1 346 ? -45.077 -4.070 74.361 1.00 94.06 346 ALA A C 1
ATOM 2546 O O . ALA A 1 346 ? -44.289 -4.228 73.423 1.00 94.06 346 ALA A O 1
ATOM 2547 N N . LYS A 1 347 ? -46.402 -4.100 74.175 1.00 94.06 347 LYS A N 1
ATOM 2548 C CA . LYS A 1 347 ? -47.023 -4.318 72.862 1.00 94.06 347 LYS A CA 1
ATOM 2549 C C . LYS A 1 347 ? -46.694 -3.199 71.875 1.00 94.06 347 LYS A C 1
ATOM 2551 O O . LYS A 1 347 ? -46.325 -3.485 70.734 1.00 94.06 347 LYS A O 1
ATOM 2556 N N . ALA A 1 348 ? -46.801 -1.941 72.304 1.00 94.31 348 ALA A N 1
ATOM 2557 C CA . ALA A 1 348 ? -46.463 -0.791 71.469 1.00 94.31 348 ALA A CA 1
ATOM 2558 C C . ALA A 1 348 ? -44.980 -0.807 71.058 1.00 94.31 348 ALA A C 1
ATOM 2560 O O . ALA A 1 348 ? -44.662 -0.602 69.885 1.00 94.31 348 ALA A O 1
ATOM 2561 N N . ALA A 1 349 ? -44.076 -1.128 71.990 1.00 95.12 349 ALA A N 1
ATOM 2562 C CA . ALA A 1 349 ? -42.647 -1.252 71.706 1.00 95.12 349 ALA A CA 1
ATOM 2563 C C . ALA A 1 349 ? -42.344 -2.369 70.689 1.00 95.12 349 ALA A C 1
ATOM 2565 O O . ALA A 1 349 ? -41.586 -2.158 69.742 1.00 95.12 349 ALA A O 1
ATOM 2566 N N . ALA A 1 350 ? -42.976 -3.537 70.830 1.00 95.31 350 ALA A N 1
ATOM 2567 C CA . ALA A 1 350 ? -42.783 -4.646 69.900 1.00 95.31 350 ALA A CA 1
ATOM 2568 C C . ALA A 1 350 ? -43.339 -4.353 68.495 1.00 95.31 350 ALA A C 1
ATOM 2570 O O . ALA A 1 350 ? -42.713 -4.705 67.494 1.00 95.31 350 ALA A O 1
ATOM 2571 N N . GLN A 1 351 ? -44.481 -3.663 68.398 1.00 95.44 351 GLN A N 1
ATOM 2572 C CA . GLN A 1 351 ? -45.008 -3.188 67.114 1.00 95.44 351 GLN A CA 1
ATOM 2573 C C . GLN A 1 351 ? -44.053 -2.197 66.440 1.00 95.44 351 GLN A C 1
ATOM 2575 O O . GLN A 1 351 ? -43.831 -2.294 65.232 1.00 95.44 351 GLN A O 1
ATOM 2580 N N . ALA A 1 352 ? -43.445 -1.290 67.210 1.00 96.31 352 ALA A N 1
ATOM 2581 C CA . ALA A 1 352 ? -42.442 -0.365 66.694 1.00 96.31 352 ALA A CA 1
ATOM 2582 C C . ALA A 1 352 ? -41.179 -1.093 66.189 1.00 96.31 352 ALA A C 1
ATOM 2584 O O . ALA A 1 352 ? -40.679 -0.751 65.119 1.00 96.31 352 ALA A O 1
ATOM 2585 N N . GLU A 1 353 ? -40.694 -2.128 66.892 1.00 97.25 353 GLU A N 1
ATOM 2586 C CA . GLU A 1 353 ? -39.546 -2.943 66.445 1.00 97.25 353 GLU A CA 1
ATOM 2587 C C . GLU A 1 353 ? -39.851 -3.674 65.124 1.00 97.25 353 GLU A C 1
ATOM 2589 O O . GLU A 1 353 ? -39.024 -3.678 64.209 1.00 97.25 353 GLU A O 1
ATOM 2594 N N . VAL A 1 354 ? -41.057 -4.239 64.980 1.00 97.81 354 VAL A N 1
ATOM 2595 C CA . VAL A 1 354 ? -41.500 -4.874 63.726 1.00 97.81 354 VAL A CA 1
ATOM 2596 C C . VAL A 1 354 ? -41.583 -3.855 62.591 1.00 97.81 354 VAL A C 1
ATOM 2598 O O . VAL A 1 354 ? -41.068 -4.122 61.505 1.00 97.81 354 VAL A O 1
ATOM 2601 N N . ALA A 1 355 ? -42.186 -2.687 62.829 1.00 97.56 355 ALA A N 1
ATOM 2602 C CA . ALA A 1 355 ? -42.294 -1.631 61.823 1.00 97.56 355 ALA A CA 1
ATOM 2603 C C . ALA A 1 355 ? -40.909 -1.128 61.374 1.00 97.56 355 ALA A C 1
ATOM 2605 O O . ALA A 1 355 ? -40.662 -0.974 60.177 1.00 97.56 355 ALA A O 1
ATOM 2606 N N . ALA A 1 356 ? -39.975 -0.947 62.313 1.00 97.62 356 ALA A N 1
ATOM 2607 C CA . ALA A 1 356 ? -38.597 -0.574 62.006 1.00 97.62 356 ALA A CA 1
ATOM 2608 C C . ALA A 1 356 ? -37.885 -1.646 61.162 1.00 97.62 356 ALA A C 1
ATOM 2610 O O . ALA A 1 356 ? -37.247 -1.322 60.161 1.00 97.62 356 ALA A O 1
ATOM 2611 N N . ALA A 1 357 ? -38.039 -2.930 61.502 1.00 97.56 357 ALA A N 1
ATOM 2612 C CA . ALA A 1 357 ? -37.446 -4.022 60.731 1.00 97.56 357 ALA A CA 1
ATOM 2613 C C . ALA A 1 357 ? -38.068 -4.174 59.327 1.00 97.56 357 ALA A C 1
ATOM 2615 O O . ALA A 1 357 ? -37.362 -4.505 58.374 1.00 97.56 357 ALA A O 1
ATOM 2616 N N . GLN A 1 358 ? -39.369 -3.898 59.170 1.00 98.19 358 GLN A N 1
ATOM 2617 C CA . GLN A 1 358 ? -40.018 -3.826 57.855 1.00 98.19 358 GLN A CA 1
ATOM 2618 C C . GLN A 1 358 ? -39.445 -2.685 57.009 1.00 98.19 358 GLN A C 1
ATOM 2620 O O . GLN A 1 358 ? -39.148 -2.893 55.833 1.00 98.19 358 GLN A O 1
ATOM 2625 N N . ALA A 1 359 ? -39.240 -1.508 57.605 1.00 97.69 359 ALA A N 1
ATOM 2626 C CA . ALA A 1 359 ? -38.624 -0.376 56.920 1.00 97.69 359 ALA A CA 1
ATOM 2627 C C . ALA A 1 359 ? -37.173 -0.680 56.497 1.00 97.69 359 ALA A C 1
ATOM 2629 O O . ALA A 1 359 ? -36.793 -0.387 55.362 1.00 97.69 359 ALA A O 1
ATOM 2630 N N . GLU A 1 360 ? -36.374 -1.331 57.355 1.00 98.12 360 GLU A N 1
ATOM 2631 C CA . GLU A 1 360 ? -35.022 -1.788 56.996 1.00 98.12 360 GLU A CA 1
ATOM 2632 C C . GLU A 1 360 ? -35.036 -2.773 55.816 1.00 98.12 360 GLU A C 1
ATOM 2634 O O . GLU A 1 360 ? -34.198 -2.669 54.916 1.00 98.12 360 GLU A O 1
ATOM 2639 N N . LEU A 1 361 ? -35.987 -3.715 55.793 1.00 98.25 361 LEU A N 1
ATOM 2640 C CA . LEU A 1 361 ? -36.131 -4.675 54.697 1.00 98.25 361 LEU A CA 1
ATOM 2641 C C . LEU A 1 361 ? -36.485 -3.981 53.379 1.00 98.25 361 LEU A C 1
ATOM 2643 O O . LEU A 1 361 ? -35.851 -4.262 52.361 1.00 98.25 361 LEU A O 1
ATOM 2647 N N . GLN A 1 362 ? -37.445 -3.054 53.397 1.00 98.25 362 GLN A N 1
ATOM 2648 C CA . GLN A 1 362 ? -37.813 -2.276 52.212 1.00 98.25 362 GLN A CA 1
ATOM 2649 C C . GLN A 1 362 ? -36.628 -1.455 51.687 1.00 98.25 362 GLN A C 1
ATOM 2651 O O . GLN A 1 362 ? -36.356 -1.463 50.487 1.00 98.25 362 GLN A O 1
ATOM 2656 N N . ALA A 1 363 ? -35.868 -0.803 52.572 1.00 97.94 363 ALA A N 1
ATOM 2657 C CA . ALA A 1 363 ? -34.674 -0.056 52.181 1.00 97.94 363 ALA A CA 1
ATOM 2658 C C . ALA A 1 363 ? -33.591 -0.965 51.566 1.00 97.94 363 ALA A C 1
ATOM 2660 O O . ALA A 1 363 ? -32.955 -0.596 50.577 1.00 97.94 363 ALA A O 1
ATOM 2661 N N . ALA A 1 364 ? -33.388 -2.169 52.112 1.00 97.88 364 ALA A N 1
ATOM 2662 C CA . ALA A 1 364 ? -32.448 -3.142 51.556 1.00 97.88 364 ALA A CA 1
ATOM 2663 C C . ALA A 1 364 ? -32.890 -3.655 50.172 1.00 97.88 364 ALA A C 1
ATOM 2665 O O . ALA A 1 364 ? -32.055 -3.798 49.279 1.00 97.88 364 ALA A O 1
ATOM 2666 N N . GLN A 1 365 ? -34.192 -3.886 49.969 1.00 98.38 365 GLN A N 1
ATOM 2667 C CA . GLN A 1 365 ? -34.753 -4.276 48.670 1.00 98.38 365 GLN A CA 1
ATOM 2668 C C . GLN A 1 365 ? -34.544 -3.180 47.618 1.00 98.38 365 GLN A C 1
ATOM 2670 O O . GLN A 1 365 ? -34.027 -3.460 46.541 1.00 98.38 365 GLN A O 1
ATOM 2675 N N . GLN A 1 366 ? -34.821 -1.919 47.961 1.00 98.31 366 GLN A N 1
ATOM 2676 C CA . GLN A 1 366 ? -34.577 -0.787 47.060 1.00 98.31 366 GLN A CA 1
ATOM 2677 C C . GLN A 1 366 ? -33.099 -0.669 46.651 1.00 98.31 366 GLN A C 1
ATOM 2679 O O . GLN A 1 366 ? -32.798 -0.395 45.488 1.00 98.31 366 GLN A O 1
ATOM 2684 N N . ARG A 1 367 ? -32.164 -0.909 47.583 1.00 98.12 367 ARG A N 1
ATOM 2685 C CA . ARG A 1 367 ? -30.720 -0.942 47.284 1.00 98.12 367 ARG A CA 1
ATOM 2686 C C . ARG A 1 367 ? -30.336 -2.102 46.371 1.00 98.12 367 ARG A C 1
ATOM 2688 O O . ARG A 1 367 ? -29.489 -1.927 45.500 1.00 98.12 367 ARG A O 1
ATOM 2695 N N . LEU A 1 368 ? -30.946 -3.273 46.548 1.00 98.31 368 LEU A N 1
ATOM 2696 C CA . LEU A 1 368 ? -30.732 -4.412 45.657 1.00 98.31 368 LEU A CA 1
ATOM 2697 C C . LEU A 1 368 ? -31.222 -4.106 44.235 1.00 98.31 368 LEU A C 1
ATOM 2699 O O . LEU A 1 368 ? -30.503 -4.382 43.278 1.00 98.31 368 LEU A O 1
ATOM 2703 N N . ASP A 1 369 ? -32.393 -3.489 44.093 1.00 98.19 369 ASP A N 1
ATOM 2704 C CA . ASP A 1 369 ? -32.937 -3.104 42.787 1.00 98.19 369 ASP A CA 1
ATOM 2705 C C . ASP A 1 369 ? -32.098 -2.013 42.104 1.00 98.19 369 ASP A C 1
ATOM 2707 O O . ASP A 1 369 ? -31.951 -2.000 40.881 1.00 98.19 369 ASP A O 1
ATOM 2711 N N . ALA A 1 370 ? -31.520 -1.085 42.872 1.00 97.81 370 ALA A N 1
ATOM 2712 C CA . ALA A 1 370 ? -30.562 -0.111 42.348 1.00 97.81 370 ALA A CA 1
ATOM 2713 C C . ALA A 1 370 ? -29.269 -0.789 41.858 1.00 97.81 370 ALA A C 1
ATOM 2715 O O . ALA A 1 370 ? -28.848 -0.545 40.727 1.00 97.81 370 ALA A O 1
ATOM 2716 N N . ALA A 1 371 ? -28.700 -1.696 42.657 1.00 97.75 371 ALA A N 1
ATOM 2717 C CA . ALA A 1 371 ? -27.493 -2.440 42.296 1.00 97.75 371 ALA A CA 1
ATOM 2718 C C . ALA A 1 371 ? -27.698 -3.309 41.041 1.00 97.75 371 ALA A C 1
ATOM 2720 O O . ALA A 1 371 ? -26.826 -3.374 40.177 1.00 97.75 371 ALA A O 1
ATOM 2721 N N . ARG A 1 372 ? -28.870 -3.945 40.894 1.00 98.25 372 ARG A N 1
ATOM 2722 C CA . ARG A 1 372 ? -29.223 -4.717 39.688 1.00 98.25 372 ARG A CA 1
ATOM 2723 C C . ARG A 1 372 ? -29.286 -3.840 38.440 1.00 98.25 372 ARG A C 1
ATOM 2725 O O . ARG A 1 372 ? -28.740 -4.215 37.410 1.00 98.25 372 ARG A O 1
ATOM 2732 N N . ARG A 1 373 ? -29.867 -2.641 38.539 1.00 98.25 373 ARG A N 1
ATOM 2733 C CA . ARG A 1 373 ? -29.886 -1.684 37.420 1.00 98.25 373 ARG A CA 1
ATOM 2734 C C . ARG A 1 373 ? -28.480 -1.239 37.011 1.00 98.25 373 ARG A C 1
ATOM 2736 O O . ARG A 1 373 ? -28.196 -1.158 35.821 1.00 98.25 373 ARG A O 1
ATOM 2743 N N . GLN A 1 374 ? -27.586 -1.002 37.971 1.00 97.88 374 GLN A N 1
ATOM 2744 C CA . GLN A 1 374 ? -26.180 -0.696 37.674 1.00 97.88 374 GLN A CA 1
ATOM 2745 C C . GLN A 1 374 ? -25.458 -1.879 37.016 1.00 97.88 374 GLN A C 1
ATOM 2747 O O . GLN A 1 374 ? -24.686 -1.685 36.080 1.00 97.88 374 GLN A O 1
ATOM 2752 N N . GLN A 1 375 ? -25.731 -3.108 37.462 1.00 98.31 375 GLN A N 1
ATOM 2753 C CA . GLN A 1 375 ? -25.194 -4.322 36.845 1.00 98.31 375 GLN A CA 1
ATOM 2754 C C . GLN A 1 375 ? -25.637 -4.453 35.381 1.00 98.31 375 GLN A C 1
ATOM 2756 O O . GLN A 1 375 ? -24.809 -4.725 34.514 1.00 98.31 375 GLN A O 1
ATOM 2761 N N . GLU A 1 376 ? -26.919 -4.225 35.093 1.00 98.12 376 GLU A N 1
ATOM 2762 C CA . GLU A 1 376 ? -27.455 -4.241 33.728 1.00 98.12 376 GLU A CA 1
ATOM 2763 C C . GLU A 1 376 ? -26.806 -3.166 32.846 1.00 98.12 376 GLU A C 1
ATOM 2765 O O . GLU A 1 376 ? -26.429 -3.450 31.709 1.00 98.12 376 GLU A O 1
ATOM 2770 N N . GLN A 1 377 ? -26.623 -1.949 33.367 1.00 97.56 377 GLN A N 1
ATOM 2771 C CA . GLN A 1 377 ? -25.938 -0.867 32.653 1.00 97.56 377 GLN A CA 1
ATOM 2772 C C . GLN A 1 377 ? -24.484 -1.231 32.328 1.00 97.56 377 GLN A C 1
ATOM 2774 O O . GLN A 1 377 ? -24.083 -1.150 31.167 1.00 97.56 377 GLN A O 1
ATOM 2779 N N . ALA A 1 378 ? -23.725 -1.722 33.311 1.00 96.88 378 ALA A N 1
ATOM 2780 C CA . ALA A 1 378 ? -22.339 -2.140 33.108 1.00 96.88 378 ALA A CA 1
ATOM 2781 C C . ALA A 1 378 ? -22.217 -3.321 32.123 1.00 96.88 378 ALA A C 1
ATOM 2783 O O . ALA A 1 378 ? -21.262 -3.404 31.345 1.00 96.88 378 ALA A O 1
ATOM 2784 N N . GLN A 1 379 ? -23.203 -4.225 32.102 1.00 98.19 379 GLN A N 1
ATOM 2785 C CA . GLN A 1 379 ? -23.261 -5.306 31.116 1.00 98.19 379 GLN A CA 1
ATOM 2786 C C . GLN A 1 379 ? -23.493 -4.761 29.700 1.00 98.19 379 GLN A C 1
ATOM 2788 O O . GLN A 1 379 ? -22.838 -5.204 28.758 1.00 98.19 379 GLN A O 1
ATOM 2793 N N . GLN A 1 380 ? -24.392 -3.786 29.532 1.00 97.94 380 GLN A N 1
ATOM 2794 C CA . GLN A 1 380 ? -24.615 -3.145 28.233 1.00 97.94 380 GLN A CA 1
ATOM 2795 C C . GLN A 1 380 ? -23.368 -2.405 27.738 1.00 97.94 380 GLN A C 1
ATOM 2797 O O . GLN A 1 380 ? -23.048 -2.479 26.553 1.00 97.94 380 GLN A O 1
ATOM 2802 N N . GLU A 1 381 ? -22.656 -1.705 28.620 1.00 97.50 381 GLU A N 1
ATOM 2803 C CA . GLU A 1 381 ? -21.393 -1.035 28.287 1.00 97.50 381 GLU A CA 1
ATOM 2804 C C . GLU A 1 381 ? -20.309 -2.031 27.875 1.00 97.50 381 GLU A C 1
ATOM 2806 O O . GLU A 1 381 ? -19.639 -1.815 26.866 1.00 97.50 381 GLU A O 1
ATOM 2811 N N . THR A 1 382 ? -20.208 -3.164 28.577 1.00 97.88 382 THR A N 1
ATOM 2812 C CA . THR A 1 382 ? -19.305 -4.261 28.198 1.00 97.88 382 THR A CA 1
ATOM 2813 C C . THR A 1 382 ? -19.626 -4.768 26.792 1.00 97.88 382 THR A C 1
ATOM 2815 O O . THR A 1 382 ? -18.737 -4.808 25.947 1.00 97.88 382 THR A O 1
ATOM 2818 N N . ASN A 1 383 ? -20.897 -5.062 26.498 1.00 97.94 383 ASN A N 1
ATOM 2819 C CA . ASN A 1 383 ? -21.311 -5.542 25.175 1.00 97.94 383 ASN A CA 1
ATOM 2820 C C . ASN A 1 383 ? -21.011 -4.514 24.066 1.00 97.94 383 ASN A C 1
ATOM 2822 O O . ASN A 1 383 ? -20.580 -4.880 22.974 1.00 97.94 383 ASN A O 1
ATOM 2826 N N . ARG A 1 384 ? -21.213 -3.214 24.334 1.00 97.88 384 ARG A N 1
ATOM 2827 C CA . ARG A 1 384 ? -20.867 -2.140 23.383 1.00 97.88 384 ARG A CA 1
ATOM 2828 C C . ARG A 1 384 ? -19.362 -2.069 23.133 1.00 97.88 384 ARG A C 1
ATOM 2830 O O . ARG A 1 384 ? -18.958 -1.922 21.983 1.00 97.88 384 ARG A O 1
ATOM 2837 N N . ALA A 1 385 ? -18.545 -2.185 24.179 1.00 96.69 385 ALA A N 1
ATOM 2838 C CA . ALA A 1 385 ? -17.091 -2.183 24.049 1.00 96.69 385 ALA A CA 1
ATOM 2839 C C . ALA A 1 385 ? -16.578 -3.417 23.281 1.00 96.69 385 ALA A C 1
ATOM 2841 O O . ALA A 1 385 ? -15.647 -3.297 22.488 1.00 96.69 385 ALA A O 1
ATOM 2842 N N . GLU A 1 386 ? -17.205 -4.586 23.457 1.00 97.50 386 GLU A N 1
ATOM 2843 C CA . GLU A 1 386 ? -16.894 -5.791 22.673 1.00 97.50 386 GLU A CA 1
ATOM 2844 C C . GLU A 1 386 ? -17.209 -5.601 21.187 1.00 97.50 386 GLU A C 1
ATOM 2846 O O . GLU A 1 386 ? -16.368 -5.919 20.343 1.00 97.50 386 GLU A O 1
ATOM 2851 N N . GLN A 1 387 ? -18.367 -5.016 20.862 1.00 98.12 387 GLN A N 1
ATOM 2852 C CA . GLN A 1 387 ? -18.722 -4.703 19.477 1.00 98.12 387 GLN A CA 1
ATOM 2853 C C . GLN A 1 387 ? -17.732 -3.711 18.850 1.00 98.12 387 GLN A C 1
ATOM 2855 O O . GLN A 1 387 ? -17.224 -3.965 17.762 1.00 98.12 387 GLN A O 1
ATOM 2860 N N . GLN A 1 388 ? -17.401 -2.620 19.552 1.00 97.81 388 GLN A N 1
ATOM 2861 C CA . GLN A 1 388 ? -16.425 -1.632 19.074 1.00 97.81 388 GLN A CA 1
ATOM 2862 C C . GLN A 1 388 ? -15.055 -2.262 18.811 1.00 97.81 388 GLN A C 1
ATOM 2864 O O . GLN A 1 388 ? -14.451 -2.015 17.769 1.00 97.81 388 GLN A O 1
ATOM 2869 N N . LEU A 1 389 ? -14.584 -3.123 19.718 1.00 98.00 389 LEU A N 1
ATOM 2870 C CA . LEU A 1 389 ? -13.325 -3.833 19.532 1.00 98.00 389 LEU A CA 1
ATOM 2871 C C . LEU A 1 389 ? -13.364 -4.742 18.296 1.00 98.00 389 LEU A C 1
ATOM 2873 O O . LEU A 1 389 ? -12.390 -4.776 17.544 1.00 98.00 389 LEU A O 1
ATOM 2877 N N . SER A 1 390 ? -14.469 -5.459 18.078 1.00 98.12 390 SER A N 1
ATOM 2878 C CA . SER A 1 390 ? -14.658 -6.295 16.888 1.00 98.12 390 SER A CA 1
ATOM 2879 C C . SER A 1 390 ? -14.618 -5.462 15.604 1.00 98.12 390 SER A C 1
ATOM 2881 O O . SER A 1 390 ? -13.903 -5.806 14.663 1.00 98.12 390 SER A O 1
ATOM 2883 N N . ASP A 1 391 ? -15.332 -4.336 15.567 1.00 97.69 391 ASP A N 1
ATOM 2884 C CA . ASP A 1 391 ? -15.363 -3.445 14.404 1.00 97.69 391 ASP A CA 1
ATOM 2885 C C . ASP A 1 391 ? -13.968 -2.866 14.108 1.00 97.69 391 ASP A C 1
ATOM 2887 O O . ASP A 1 391 ? -13.511 -2.863 12.962 1.00 97.69 391 ASP A O 1
ATOM 2891 N N . SER A 1 392 ? -13.238 -2.445 15.143 1.00 96.19 392 SER A N 1
ATOM 2892 C CA . SER A 1 392 ? -11.862 -1.951 15.019 1.00 96.19 392 SER A CA 1
ATOM 2893 C C . SER A 1 392 ? -10.883 -3.036 14.552 1.00 96.19 392 SER A C 1
ATOM 2895 O O . SER A 1 392 ? -9.977 -2.749 13.767 1.00 96.19 392 SER A O 1
ATOM 2897 N N . GLN A 1 393 ? -11.063 -4.293 14.971 1.00 97.31 393 GLN A N 1
ATOM 2898 C CA . GLN A 1 393 ? -10.265 -5.422 14.478 1.00 97.31 393 GLN A CA 1
ATOM 2899 C C . GLN A 1 393 ? -10.517 -5.704 12.995 1.00 97.31 393 GLN A C 1
ATOM 2901 O O . GLN A 1 393 ? -9.557 -5.934 12.257 1.00 97.31 393 GLN A O 1
ATOM 2906 N N . ASN A 1 394 ? -11.772 -5.629 12.547 1.00 97.81 394 ASN A N 1
ATOM 2907 C CA . ASN A 1 394 ? -12.118 -5.774 11.132 1.00 97.81 394 ASN A CA 1
ATOM 2908 C C . ASN A 1 394 ? -11.462 -4.673 10.290 1.00 97.81 394 ASN A C 1
ATOM 2910 O O . ASN A 1 394 ? -10.783 -4.974 9.310 1.00 97.81 394 ASN A O 1
ATOM 2914 N N . ARG A 1 395 ? -11.552 -3.411 10.734 1.00 97.25 395 ARG A N 1
ATOM 2915 C CA . ARG A 1 395 ? -10.885 -2.272 10.077 1.00 97.25 395 ARG A CA 1
ATOM 2916 C C . ARG A 1 395 ? -9.366 -2.437 10.010 1.00 97.25 395 ARG A C 1
ATOM 2918 O O . ARG A 1 395 ? -8.761 -2.115 8.992 1.00 97.25 395 ARG A O 1
ATOM 2925 N N . LEU A 1 396 ? -8.739 -2.966 11.064 1.00 97.88 396 LEU A N 1
ATOM 2926 C CA . LEU A 1 396 ? -7.310 -3.293 11.045 1.00 97.88 396 LEU A CA 1
ATOM 2927 C C . LEU A 1 396 ? -6.990 -4.401 10.030 1.00 97.88 396 LEU A C 1
ATOM 2929 O O . LEU A 1 396 ? -5.958 -4.339 9.362 1.00 97.88 396 LEU A O 1
ATOM 2933 N N . GLY A 1 397 ? -7.858 -5.406 9.904 1.00 96.81 397 GLY A N 1
ATOM 2934 C CA . GLY A 1 397 ? -7.744 -6.444 8.879 1.00 96.81 397 GLY A CA 1
ATOM 2935 C C . GLY A 1 397 ? -7.795 -5.867 7.463 1.00 96.81 397 GLY A C 1
ATOM 2936 O O . GLY A 1 397 ? -6.920 -6.159 6.650 1.00 96.81 397 GLY A O 1
ATOM 2937 N N . GLU A 1 398 ? -8.764 -4.994 7.190 1.00 97.38 398 GLU A N 1
ATOM 2938 C CA . GLU A 1 398 ? -8.897 -4.299 5.904 1.00 97.38 398 GLU A CA 1
ATOM 2939 C C . GLU A 1 398 ? -7.679 -3.422 5.590 1.00 97.38 398 GLU A C 1
ATOM 2941 O O . GLU A 1 398 ? -7.136 -3.501 4.487 1.00 97.38 398 GLU A O 1
ATOM 2946 N N . ALA A 1 399 ? -7.202 -2.635 6.562 1.00 95.81 399 ALA A N 1
ATOM 2947 C CA . ALA A 1 399 ? -6.024 -1.782 6.400 1.00 95.81 399 ALA A CA 1
ATOM 2948 C C . ALA A 1 399 ? -4.762 -2.601 6.072 1.00 95.81 399 ALA A C 1
ATOM 2950 O O . ALA A 1 399 ? -4.022 -2.265 5.148 1.00 95.81 399 ALA A O 1
ATOM 2951 N N . ARG A 1 400 ? -4.564 -3.742 6.748 1.00 97.19 400 ARG A N 1
ATOM 2952 C CA . ARG A 1 400 ? -3.476 -4.682 6.426 1.00 97.19 400 ARG A CA 1
ATOM 2953 C C . ARG A 1 400 ? -3.606 -5.269 5.023 1.00 97.19 400 ARG A C 1
ATOM 2955 O O . ARG A 1 400 ? -2.596 -5.426 4.343 1.00 97.19 400 ARG A O 1
ATOM 2962 N N . GLY A 1 401 ? -4.827 -5.576 4.587 1.00 97.38 401 GLY A N 1
ATOM 2963 C CA . GLY A 1 401 ? -5.095 -6.027 3.220 1.00 97.38 401 GLY A CA 1
ATOM 2964 C C . GLY A 1 401 ? -4.694 -4.979 2.180 1.00 97.38 401 GLY A C 1
ATOM 2965 O O . GLY A 1 401 ? -3.998 -5.302 1.220 1.00 97.38 401 GLY A O 1
ATOM 2966 N N . ARG A 1 402 ? -5.055 -3.708 2.406 1.00 97.06 402 ARG A N 1
ATOM 2967 C CA . ARG A 1 402 ? -4.634 -2.587 1.547 1.00 97.06 402 ARG A CA 1
ATOM 2968 C C . ARG A 1 402 ? -3.119 -2.426 1.514 1.00 97.06 402 ARG A C 1
ATOM 2970 O O . ARG A 1 402 ? -2.562 -2.306 0.430 1.00 97.06 402 ARG A O 1
ATOM 2977 N N . LEU A 1 403 ? -2.453 -2.488 2.671 1.00 97.38 403 LEU A N 1
ATOM 2978 C CA . LEU A 1 403 ? -0.993 -2.399 2.750 1.00 97.38 403 LEU A CA 1
ATOM 2979 C C . LEU A 1 403 ? -0.316 -3.524 1.960 1.00 97.38 403 LEU A C 1
ATOM 2981 O O . LEU A 1 403 ? 0.602 -3.262 1.190 1.00 97.38 403 LEU A O 1
ATOM 2985 N N . SER A 1 404 ? -0.802 -4.760 2.092 1.00 97.31 404 SER A N 1
ATOM 2986 C CA . SER A 1 404 ? -0.268 -5.895 1.334 1.00 97.31 404 SER A CA 1
ATOM 2987 C C . SER A 1 404 ? -0.431 -5.718 -0.179 1.00 97.31 404 SER A C 1
ATOM 2989 O O . SER A 1 404 ? 0.460 -6.108 -0.932 1.00 97.31 404 SER A O 1
ATOM 2991 N N . ASN A 1 405 ? -1.553 -5.155 -0.634 1.00 96.50 405 ASN A N 1
ATOM 2992 C CA . ASN A 1 405 ? -1.772 -4.881 -2.054 1.00 96.50 405 ASN A CA 1
ATOM 2993 C C . ASN A 1 405 ? -0.849 -3.763 -2.552 1.00 96.50 405 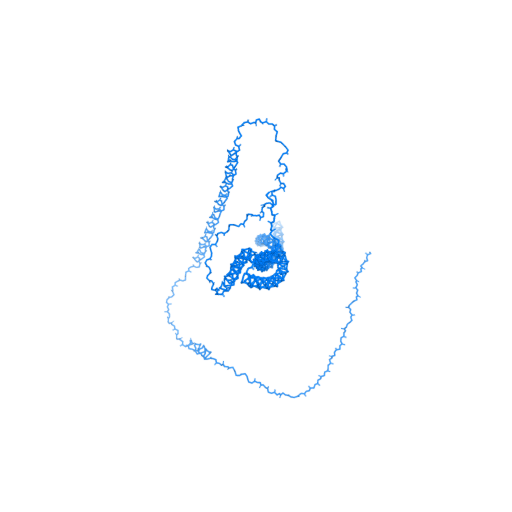ASN A C 1
ATOM 2995 O O . ASN A 1 405 ? -0.187 -3.942 -3.568 1.00 96.50 405 ASN A O 1
ATOM 2999 N N . ALA A 1 406 ? -0.726 -2.667 -1.802 1.00 95.69 406 ALA A N 1
ATOM 3000 C CA . ALA A 1 406 ? 0.160 -1.562 -2.161 1.00 95.69 406 ALA A CA 1
ATOM 3001 C C . ALA A 1 406 ? 1.636 -2.003 -2.233 1.00 95.69 406 ALA A C 1
ATOM 3003 O O . ALA A 1 406 ? 2.353 -1.654 -3.165 1.00 95.69 406 ALA A O 1
ATOM 3004 N N . GLN A 1 407 ? 2.084 -2.863 -1.312 1.00 96.00 407 GLN A N 1
ATOM 3005 C CA . GLN A 1 407 ? 3.424 -3.470 -1.355 1.00 96.00 407 GLN A CA 1
ATOM 3006 C C . GLN A 1 407 ? 3.669 -4.297 -2.620 1.00 96.00 407 GLN A C 1
ATOM 3008 O O . GLN A 1 407 ? 4.767 -4.291 -3.193 1.00 96.00 407 GLN A O 1
ATOM 3013 N N . ARG A 1 408 ? 2.642 -5.019 -3.072 1.00 97.12 408 ARG A N 1
ATOM 3014 C CA . ARG A 1 408 ? 2.699 -5.774 -4.321 1.00 97.12 408 ARG A CA 1
ATOM 3015 C C . ARG A 1 408 ? 2.785 -4.837 -5.523 1.00 97.12 408 ARG A C 1
ATOM 3017 O O . ARG A 1 408 ? 3.646 -5.047 -6.371 1.00 97.12 408 ARG A O 1
ATOM 3024 N N . GLU A 1 409 ? 1.968 -3.791 -5.563 1.00 96.50 409 GLU A N 1
ATOM 3025 C CA . GLU A 1 409 ? 1.991 -2.784 -6.631 1.00 96.50 409 GLU A CA 1
ATOM 3026 C C . GLU A 1 409 ? 3.349 -2.072 -6.716 1.00 96.50 409 GLU A C 1
ATOM 3028 O O . GLU A 1 409 ? 3.888 -1.913 -7.810 1.00 96.50 409 GLU A O 1
ATOM 3033 N N . VAL A 1 410 ? 3.972 -1.737 -5.579 1.00 96.88 410 VAL A N 1
ATOM 3034 C CA . VAL A 1 410 ? 5.346 -1.203 -5.529 1.00 96.88 410 VAL A CA 1
ATOM 3035 C C . VAL A 1 410 ? 6.350 -2.185 -6.133 1.00 96.88 410 VAL A C 1
ATOM 3037 O O . VAL A 1 410 ? 7.218 -1.794 -6.914 1.00 96.88 410 VAL A O 1
ATOM 3040 N N . SER A 1 411 ? 6.238 -3.471 -5.800 1.00 96.94 411 SER A N 1
ATOM 3041 C CA . SER A 1 411 ? 7.136 -4.510 -6.320 1.00 96.94 411 SER A CA 1
ATOM 3042 C C . SER A 1 411 ? 6.984 -4.700 -7.834 1.00 96.94 411 SER A C 1
ATOM 3044 O O . SER A 1 411 ? 7.979 -4.809 -8.557 1.00 96.94 411 SER A O 1
ATOM 3046 N N . GLU A 1 412 ? 5.747 -4.696 -8.331 1.00 96.81 412 GLU A N 1
ATOM 3047 C CA . GLU A 1 412 ? 5.433 -4.794 -9.759 1.00 96.81 412 GLU A CA 1
ATOM 3048 C C . GLU A 1 412 ? 5.926 -3.548 -10.517 1.00 96.81 412 GLU A C 1
ATOM 3050 O O . GLU A 1 412 ? 6.606 -3.674 -11.539 1.00 96.81 412 GLU A O 1
ATOM 3055 N N . ALA A 1 413 ? 5.692 -2.348 -9.979 1.00 95.81 413 ALA A N 1
ATOM 3056 C CA . ALA A 1 413 ? 6.149 -1.094 -10.574 1.00 95.81 413 ALA A CA 1
ATOM 3057 C C . ALA A 1 413 ? 7.683 -0.986 -10.625 1.00 95.81 413 ALA A C 1
ATOM 3059 O O . ALA A 1 413 ? 8.241 -0.572 -11.642 1.00 95.81 413 ALA A O 1
ATOM 3060 N N . ASN A 1 414 ? 8.384 -1.411 -9.570 1.00 95.56 414 ASN A N 1
ATOM 3061 C CA . ASN A 1 414 ? 9.849 -1.446 -9.556 1.00 95.56 414 ASN A CA 1
ATOM 3062 C C . ASN A 1 414 ? 10.412 -2.455 -10.563 1.00 95.56 414 ASN A C 1
ATOM 3064 O O . ASN A 1 414 ? 11.427 -2.188 -11.204 1.00 95.56 414 ASN A O 1
ATOM 3068 N N . THR A 1 415 ? 9.747 -3.599 -10.734 1.00 97.19 415 THR A N 1
ATOM 3069 C CA . THR A 1 415 ? 10.133 -4.595 -11.742 1.00 97.19 415 THR A CA 1
ATOM 3070 C C . THR A 1 415 ? 10.015 -4.020 -13.153 1.00 97.19 415 THR A C 1
ATOM 3072 O O . THR A 1 415 ? 10.955 -4.143 -13.937 1.00 97.19 415 THR A O 1
ATOM 3075 N N . ALA A 1 416 ? 8.908 -3.330 -13.453 1.00 95.81 416 ALA A N 1
ATOM 3076 C CA . ALA A 1 416 ? 8.714 -2.639 -14.727 1.00 95.81 416 ALA A CA 1
ATOM 3077 C C . ALA A 1 416 ? 9.784 -1.558 -14.957 1.00 95.81 416 ALA A C 1
ATOM 3079 O O . ALA A 1 416 ? 10.455 -1.562 -15.985 1.00 95.81 416 ALA A O 1
ATOM 3080 N N . ARG A 1 417 ? 10.035 -0.703 -13.956 1.00 97.06 417 ARG A N 1
ATOM 3081 C CA . ARG A 1 417 ? 11.083 0.327 -14.016 1.00 97.06 417 ARG A CA 1
ATOM 3082 C C . ARG A 1 417 ? 12.467 -0.260 -14.304 1.00 97.06 417 ARG A C 1
ATOM 3084 O O . ARG A 1 417 ? 13.215 0.284 -15.113 1.00 97.06 417 ARG A O 1
ATOM 3091 N N . ASN A 1 418 ? 12.822 -1.364 -13.650 1.00 96.00 418 ASN A N 1
ATOM 3092 C CA . ASN A 1 418 ? 14.113 -2.022 -13.857 1.00 96.00 418 ASN A CA 1
ATOM 3093 C C . ASN A 1 418 ? 14.241 -2.615 -15.267 1.00 96.00 418 ASN A C 1
ATOM 3095 O O . ASN A 1 418 ? 15.329 -2.568 -15.845 1.00 96.00 418 ASN A O 1
ATOM 3099 N N . ALA A 1 419 ? 13.150 -3.155 -15.819 1.00 96.69 419 ALA A N 1
ATOM 3100 C CA . ALA A 1 419 ? 13.112 -3.649 -17.191 1.00 96.69 419 ALA A CA 1
ATOM 3101 C C . ALA A 1 419 ? 13.328 -2.508 -18.200 1.00 96.69 419 ALA A C 1
ATOM 3103 O O . ALA A 1 419 ? 14.237 -2.603 -19.026 1.00 96.69 419 ALA A O 1
ATOM 3104 N N . ASP A 1 420 ? 12.600 -1.397 -18.055 1.00 96.00 420 ASP A N 1
ATOM 3105 C CA . ASP A 1 420 ? 12.746 -0.218 -18.921 1.00 96.00 420 ASP A CA 1
ATOM 3106 C C . ASP A 1 420 ? 14.162 0.376 -18.823 1.00 96.00 420 ASP A C 1
ATOM 3108 O O . ASP A 1 420 ? 14.782 0.740 -19.823 1.00 96.00 420 ASP A O 1
ATOM 3112 N N . GLN A 1 421 ? 14.741 0.410 -17.616 1.00 96.44 421 GLN A N 1
ATOM 3113 C CA . GLN A 1 421 ? 16.114 0.877 -17.417 1.00 96.44 421 GLN A CA 1
ATOM 3114 C C . GLN A 1 421 ? 17.140 -0.050 -18.088 1.00 96.44 421 GLN A C 1
ATOM 3116 O O . GLN A 1 421 ? 18.158 0.412 -18.614 1.00 96.44 421 GLN A O 1
ATOM 3121 N N . ALA A 1 422 ? 16.911 -1.365 -18.067 1.00 95.81 422 ALA A N 1
ATOM 3122 C CA . ALA A 1 422 ? 17.761 -2.321 -18.766 1.00 95.81 422 ALA A CA 1
ATOM 3123 C C . ALA A 1 422 ? 17.665 -2.149 -20.290 1.00 95.81 422 ALA A C 1
ATOM 3125 O O . ALA A 1 422 ? 18.697 -2.178 -20.969 1.00 95.81 422 ALA A O 1
ATOM 3126 N N . GLU A 1 423 ? 16.462 -1.912 -20.818 1.00 96.31 423 GLU A N 1
ATOM 3127 C CA . GLU A 1 423 ? 16.239 -1.614 -22.234 1.00 96.31 423 GLU A CA 1
ATOM 3128 C C . GLU A 1 423 ? 16.950 -0.324 -22.657 1.00 96.31 423 GLU A C 1
ATOM 3130 O O . GLU A 1 423 ? 17.739 -0.348 -23.607 1.00 96.31 423 GLU A O 1
ATOM 3135 N N . GLN A 1 424 ? 16.790 0.762 -21.896 1.00 96.75 424 GLN A N 1
ATOM 3136 C CA . GLN A 1 424 ? 17.490 2.024 -22.144 1.00 96.75 424 GLN A CA 1
ATOM 3137 C C . GLN A 1 424 ? 19.013 1.818 -22.183 1.00 96.75 424 GLN A C 1
ATOM 3139 O O . GLN A 1 424 ? 19.684 2.266 -23.111 1.00 96.75 424 GLN A O 1
ATOM 3144 N N . ARG A 1 425 ? 19.585 1.080 -21.218 1.00 96.19 425 ARG A N 1
ATOM 3145 C CA . ARG A 1 425 ? 21.029 0.772 -21.202 1.00 96.19 425 ARG A CA 1
ATOM 3146 C C . ARG A 1 425 ? 21.466 -0.012 -22.438 1.00 96.19 425 ARG A C 1
ATOM 3148 O O . ARG A 1 425 ? 22.554 0.236 -22.958 1.00 96.19 425 ARG A O 1
ATOM 3155 N N . ASN A 1 426 ? 20.657 -0.962 -22.902 1.00 95.62 426 ASN A N 1
ATOM 3156 C CA . ASN A 1 426 ? 20.959 -1.734 -24.106 1.00 95.62 426 ASN A CA 1
ATOM 3157 C C . ASN A 1 426 ? 20.922 -0.857 -25.364 1.00 95.62 426 ASN A C 1
ATOM 3159 O O . ASN A 1 426 ? 21.856 -0.925 -26.164 1.00 95.62 426 ASN A O 1
ATOM 3163 N N . LEU A 1 427 ? 19.917 0.009 -25.504 1.00 95.88 427 LEU A N 1
ATOM 3164 C CA . LEU A 1 427 ? 19.819 0.957 -26.617 1.00 95.88 427 LEU A CA 1
ATOM 3165 C C . LEU A 1 427 ? 20.965 1.978 -26.602 1.00 95.88 427 LEU A C 1
ATOM 3167 O O . LEU A 1 427 ? 21.574 2.220 -27.640 1.00 95.88 427 LEU A O 1
ATOM 3171 N N . SER A 1 428 ? 21.361 2.494 -25.437 1.00 94.38 428 SER A N 1
ATOM 3172 C CA . SER A 1 428 ? 22.524 3.388 -25.312 1.00 94.38 428 SER A CA 1
ATOM 3173 C C . SER A 1 428 ? 23.839 2.715 -25.727 1.00 94.38 428 SER A C 1
ATOM 3175 O O . SER A 1 428 ? 24.699 3.344 -26.353 1.00 94.38 428 SER A O 1
ATOM 3177 N N . ARG A 1 429 ? 24.008 1.417 -25.434 1.00 95.50 429 ARG A N 1
ATOM 3178 C CA . ARG A 1 429 ? 25.161 0.640 -25.927 1.00 95.50 429 ARG A CA 1
ATOM 3179 C C . ARG A 1 429 ? 25.118 0.481 -27.445 1.00 95.50 429 ARG A C 1
ATOM 3181 O O . ARG A 1 429 ? 26.153 0.660 -28.082 1.00 95.50 429 ARG A O 1
ATOM 3188 N N . GLN A 1 430 ? 23.949 0.179 -28.016 1.00 94.12 430 GLN A N 1
ATOM 3189 C CA . GLN A 1 430 ? 23.772 0.094 -29.471 1.00 94.12 430 GLN A CA 1
ATOM 3190 C C . GLN A 1 430 ? 24.092 1.431 -30.143 1.00 94.12 430 GLN A C 1
ATOM 3192 O O . GLN A 1 430 ? 24.892 1.456 -31.073 1.00 94.12 430 GLN A O 1
ATOM 3197 N N . MET A 1 431 ? 23.584 2.548 -29.613 1.00 93.19 431 MET A N 1
ATOM 3198 C CA . MET A 1 431 ? 23.921 3.892 -30.093 1.00 93.19 431 MET A CA 1
ATOM 3199 C C . MET A 1 431 ? 25.429 4.140 -30.074 1.00 93.19 431 MET A C 1
ATOM 3201 O O . MET A 1 431 ? 25.994 4.560 -31.076 1.00 93.19 431 MET A O 1
ATOM 3205 N N . THR A 1 432 ? 26.112 3.807 -28.977 1.00 94.19 432 THR A N 1
ATOM 3206 C CA . THR A 1 432 ? 27.573 3.978 -28.877 1.00 94.19 432 THR A CA 1
ATOM 3207 C C . THR A 1 432 ? 28.323 3.176 -29.951 1.00 94.19 432 THR A C 1
ATOM 3209 O O . THR A 1 432 ? 29.289 3.663 -30.551 1.00 94.19 432 THR A O 1
ATOM 3212 N N . GLN A 1 433 ? 27.878 1.945 -30.221 1.00 91.62 433 GLN A N 1
ATOM 3213 C CA . GLN A 1 433 ? 28.449 1.096 -31.270 1.00 91.62 433 GLN A CA 1
ATOM 3214 C C . GLN A 1 433 ? 28.207 1.684 -32.664 1.00 91.62 433 GLN A C 1
ATOM 3216 O O . GLN A 1 433 ? 29.149 1.760 -33.456 1.00 91.62 433 GLN A O 1
ATOM 3221 N N . MET A 1 434 ? 26.989 2.159 -32.925 1.00 90.38 434 MET A N 1
ATOM 3222 C CA . MET A 1 434 ? 26.599 2.811 -34.176 1.00 90.38 434 MET A CA 1
ATOM 3223 C C . MET A 1 434 ? 27.403 4.086 -34.425 1.00 90.38 434 MET A C 1
ATOM 3225 O O . MET A 1 434 ? 28.024 4.213 -35.475 1.00 90.38 434 MET A O 1
ATOM 3229 N N . THR A 1 435 ? 27.523 4.974 -33.437 1.00 89.62 435 THR A N 1
ATOM 3230 C CA . THR A 1 435 ? 28.341 6.194 -33.544 1.00 89.62 435 THR A CA 1
ATOM 3231 C C . THR A 1 435 ? 29.813 5.869 -33.831 1.00 89.62 435 THR A C 1
ATOM 3233 O O . THR A 1 435 ? 30.472 6.542 -34.632 1.00 89.62 435 THR A O 1
ATOM 3236 N N . SER A 1 436 ? 30.340 4.798 -33.228 1.00 91.38 436 SER A N 1
ATOM 3237 C CA . SER A 1 436 ? 31.701 4.314 -33.498 1.00 91.38 436 SER A CA 1
ATOM 3238 C C . SER A 1 436 ? 31.847 3.739 -34.913 1.00 91.38 436 SER A C 1
ATOM 3240 O O . SER A 1 436 ? 32.906 3.858 -35.529 1.00 91.38 436 SER A O 1
ATOM 3242 N N . GLN A 1 437 ? 30.809 3.090 -35.444 1.00 89.38 437 GLN A N 1
ATOM 3243 C CA . GLN A 1 437 ? 30.779 2.594 -36.821 1.00 89.38 437 GLN A CA 1
ATOM 3244 C C . GLN A 1 437 ? 30.676 3.748 -37.825 1.00 89.38 437 GLN A C 1
ATOM 3246 O O . GLN A 1 437 ? 31.493 3.812 -38.739 1.00 89.38 437 GLN A O 1
ATOM 3251 N N . ALA A 1 438 ? 29.775 4.707 -37.601 1.00 88.00 438 ALA A N 1
ATOM 3252 C CA . ALA A 1 438 ? 29.620 5.905 -38.425 1.00 88.00 438 ALA A CA 1
ATOM 3253 C C . ALA A 1 438 ? 30.929 6.695 -38.527 1.00 88.00 438 ALA A C 1
ATOM 3255 O O . ALA A 1 438 ? 31.334 7.109 -39.612 1.00 88.00 438 ALA A O 1
ATOM 3256 N N . SER A 1 439 ? 31.637 6.849 -37.404 1.00 90.12 439 SER A N 1
ATOM 3257 C CA . SER A 1 439 ? 32.938 7.526 -37.365 1.00 90.12 439 SER A CA 1
ATOM 3258 C C . SER A 1 439 ? 33.990 6.798 -38.208 1.00 90.12 439 SER A C 1
ATOM 3260 O O . SER A 1 439 ? 34.716 7.436 -38.969 1.00 90.12 439 SER A O 1
ATOM 3262 N N . ARG A 1 440 ? 34.045 5.460 -38.132 1.00 88.12 440 ARG A N 1
ATOM 3263 C CA . ARG A 1 440 ? 34.949 4.646 -38.960 1.00 88.12 440 ARG A CA 1
ATOM 3264 C C . ARG A 1 440 ? 34.624 4.773 -40.449 1.00 88.12 440 ARG A C 1
ATOM 3266 O O . ARG A 1 440 ? 35.531 5.003 -41.246 1.00 88.12 440 ARG A O 1
ATOM 3273 N N . THR A 1 441 ? 33.349 4.697 -40.824 1.00 87.12 441 THR A N 1
ATOM 3274 C CA . THR A 1 441 ? 32.916 4.838 -42.223 1.00 87.12 441 THR A CA 1
ATOM 3275 C C . THR A 1 441 ? 33.224 6.232 -42.775 1.00 87.12 441 THR A C 1
ATOM 3277 O O . THR A 1 441 ? 33.763 6.348 -43.877 1.00 87.12 441 THR A O 1
ATOM 3280 N N . ARG A 1 442 ? 32.976 7.295 -41.996 1.00 88.81 442 ARG A N 1
ATOM 3281 C CA . ARG A 1 442 ? 33.340 8.672 -42.368 1.00 88.81 442 ARG A CA 1
ATOM 3282 C C . ARG A 1 442 ? 34.843 8.850 -42.548 1.00 88.81 442 ARG A C 1
ATOM 3284 O O . ARG A 1 442 ? 35.258 9.407 -43.562 1.00 88.81 442 ARG A O 1
ATOM 3291 N N . ASN A 1 443 ? 35.652 8.352 -41.615 1.00 88.81 443 ASN A N 1
ATOM 3292 C CA . ASN A 1 443 ? 37.110 8.431 -41.724 1.00 88.81 443 ASN A CA 1
ATOM 3293 C C . ASN A 1 443 ? 37.605 7.721 -42.987 1.00 88.81 443 ASN A C 1
ATOM 3295 O O . ASN A 1 443 ? 38.362 8.303 -43.758 1.00 88.81 443 ASN A O 1
ATOM 3299 N N . ARG A 1 444 ? 37.090 6.517 -43.266 1.00 86.31 444 ARG A N 1
ATOM 3300 C CA . ARG A 1 444 ? 37.406 5.775 -44.491 1.00 86.31 444 ARG A CA 1
ATOM 3301 C C . ARG A 1 444 ? 37.034 6.554 -45.754 1.00 86.31 444 ARG A C 1
ATOM 3303 O O . ARG A 1 444 ? 37.810 6.586 -46.704 1.00 86.31 444 ARG A O 1
ATOM 3310 N N . MET A 1 445 ? 35.864 7.189 -45.776 1.00 88.31 445 MET A N 1
ATOM 3311 C CA . MET A 1 445 ? 35.436 8.017 -46.905 1.00 88.31 445 MET A CA 1
ATOM 3312 C C . MET A 1 445 ? 36.384 9.202 -47.129 1.00 88.31 445 MET A C 1
ATOM 3314 O O . MET A 1 445 ? 36.763 9.464 -48.269 1.00 88.31 445 MET A O 1
ATOM 3318 N N . MET A 1 446 ? 36.803 9.879 -46.055 1.00 88.88 446 MET A N 1
ATOM 3319 C CA . MET A 1 446 ? 37.768 10.982 -46.124 1.00 88.88 446 MET A CA 1
ATOM 3320 C C . MET A 1 446 ? 39.141 10.517 -46.620 1.00 88.88 446 MET A C 1
ATOM 3322 O O . MET A 1 446 ? 39.738 11.193 -47.454 1.00 88.88 446 MET A O 1
ATOM 3326 N N . SER A 1 447 ? 39.612 9.343 -46.189 1.00 88.12 447 SER A N 1
ATOM 3327 C CA . SER A 1 447 ? 40.847 8.746 -46.710 1.00 88.12 447 SER A CA 1
ATOM 3328 C C . SER A 1 447 ? 40.753 8.465 -48.213 1.00 88.12 447 SER A C 1
ATOM 3330 O O . SER A 1 447 ? 41.641 8.864 -48.959 1.00 88.12 447 SER A O 1
ATOM 3332 N N . ILE A 1 448 ? 39.660 7.850 -48.688 1.00 86.44 448 ILE A N 1
ATOM 3333 C CA . ILE A 1 448 ? 39.453 7.578 -50.125 1.00 86.44 448 ILE A CA 1
ATOM 3334 C C . ILE A 1 448 ? 39.381 8.885 -50.930 1.00 86.44 448 ILE A C 1
ATOM 3336 O O . ILE A 1 448 ? 39.941 8.962 -52.022 1.00 86.44 448 ILE A O 1
ATOM 3340 N N . LEU A 1 449 ? 38.722 9.920 -50.399 1.00 88.12 449 LEU A N 1
ATOM 3341 C CA . LEU A 1 449 ? 38.675 11.250 -51.017 1.00 88.12 449 LEU A CA 1
ATOM 3342 C C . LEU A 1 449 ? 40.068 11.878 -51.145 1.00 88.12 449 LEU A C 1
ATOM 3344 O O . LEU A 1 449 ? 40.372 12.439 -52.196 1.00 88.12 449 LEU A O 1
ATOM 3348 N N . GLY A 1 450 ? 40.906 11.755 -50.112 1.00 88.19 450 GLY A N 1
ATOM 3349 C CA . GLY A 1 450 ? 42.300 12.201 -50.150 1.00 88.19 450 GLY A CA 1
ATOM 3350 C C . GLY A 1 450 ? 43.094 11.505 -51.256 1.00 88.19 450 GLY A C 1
ATOM 3351 O O . GLY A 1 450 ? 43.668 12.178 -52.107 1.00 88.19 450 GLY A O 1
ATOM 3352 N N . LEU A 1 451 ? 43.026 10.169 -51.316 1.00 85.44 451 LEU A N 1
ATOM 3353 C CA . LEU A 1 451 ? 43.694 9.368 -52.354 1.00 85.44 451 LEU A CA 1
ATOM 3354 C C . LEU A 1 451 ? 43.219 9.719 -53.764 1.00 85.44 451 LEU A C 1
ATOM 3356 O O . LEU A 1 451 ? 44.014 9.823 -54.692 1.00 85.44 451 LEU A O 1
ATOM 3360 N N . ARG A 1 452 ? 41.912 9.931 -53.939 1.00 86.31 452 ARG A N 1
ATOM 3361 C CA . ARG A 1 452 ? 41.344 10.365 -55.218 1.00 86.31 452 ARG A CA 1
ATOM 3362 C C . ARG A 1 452 ? 41.925 11.712 -55.656 1.00 86.31 452 ARG A C 1
ATOM 3364 O O . ARG A 1 452 ? 42.184 11.881 -56.843 1.00 86.31 452 ARG A O 1
ATOM 3371 N N . GLY A 1 453 ? 42.142 12.636 -54.718 1.00 86.00 453 GLY A N 1
ATOM 3372 C CA . GLY A 1 453 ? 42.816 13.910 -54.975 1.00 86.00 453 GLY A CA 1
ATOM 3373 C C . GLY A 1 453 ? 44.265 13.728 -55.438 1.00 86.00 453 GLY A C 1
ATOM 3374 O O . GLY A 1 453 ? 44.641 14.312 -56.451 1.00 86.00 453 GLY A O 1
ATOM 3375 N N . GLU A 1 454 ? 45.034 12.867 -54.761 1.00 84.00 454 GLU A N 1
ATOM 3376 C CA . GLU A 1 454 ? 46.419 12.522 -55.139 1.00 84.00 454 GLU A CA 1
ATOM 3377 C C . GLU A 1 454 ? 46.480 11.943 -56.572 1.00 84.00 454 GLU A C 1
ATOM 3379 O O . GLU A 1 454 ? 47.280 12.390 -57.395 1.00 84.00 454 GLU A O 1
ATOM 3384 N N . VAL A 1 455 ? 45.567 11.026 -56.924 1.00 83.69 455 VAL A N 1
ATOM 3385 C CA . VAL A 1 455 ? 45.457 10.455 -58.285 1.00 83.69 455 VAL A CA 1
ATOM 3386 C C . VAL A 1 455 ? 45.085 11.505 -59.330 1.00 83.69 455 VAL A C 1
ATOM 3388 O O . VAL A 1 455 ? 45.628 11.505 -60.434 1.00 83.69 455 VAL A O 1
ATOM 3391 N N . GLU A 1 456 ? 44.133 12.390 -59.024 1.00 84.88 456 GLU A N 1
ATOM 3392 C CA . GLU A 1 456 ? 43.719 13.453 -59.946 1.00 84.88 456 GLU A CA 1
ATOM 3393 C C . GLU A 1 456 ? 44.852 14.451 -60.213 1.00 84.88 456 GLU A C 1
ATOM 3395 O O . GLU A 1 456 ? 45.012 14.899 -61.351 1.00 84.88 456 GLU A O 1
ATOM 3400 N N . GLU A 1 457 ? 45.669 14.752 -59.204 1.00 85.81 457 GLU A N 1
ATOM 3401 C CA . GLU A 1 457 ? 46.871 15.568 -59.362 1.00 85.81 457 GLU A CA 1
ATOM 3402 C C . GLU A 1 457 ? 47.936 14.858 -60.213 1.00 85.81 457 GLU A C 1
ATOM 3404 O O . GLU A 1 457 ? 48.475 15.468 -61.139 1.00 85.81 457 GLU A O 1
ATOM 3409 N N . GLY A 1 458 ? 48.186 13.566 -59.965 1.00 81.69 458 GLY A N 1
ATOM 3410 C CA . GLY A 1 458 ? 49.104 12.745 -60.760 1.00 81.69 458 GLY A CA 1
ATOM 3411 C C . GLY A 1 458 ? 48.709 12.670 -62.240 1.00 81.69 458 GLY A C 1
ATOM 3412 O O . GLY A 1 458 ? 49.541 12.920 -63.113 1.00 81.69 458 GLY A O 1
ATOM 3413 N N . LEU A 1 459 ? 47.422 12.434 -62.548 1.00 82.94 459 LEU A N 1
ATOM 3414 C CA . LEU A 1 459 ? 46.909 12.491 -63.930 1.00 82.94 459 LEU A CA 1
ATOM 3415 C C . LEU A 1 459 ? 47.155 13.853 -64.565 1.00 82.94 459 LEU A C 1
ATOM 3417 O O . LEU A 1 459 ? 47.601 13.928 -65.706 1.00 82.94 459 LEU A O 1
ATOM 3421 N N . ARG A 1 460 ? 46.867 14.930 -63.830 1.00 85.50 460 ARG A N 1
ATOM 3422 C CA . ARG A 1 460 ? 47.024 16.288 -64.342 1.00 85.50 460 ARG A CA 1
ATOM 3423 C C . ARG A 1 460 ? 48.486 16.578 -64.694 1.00 85.50 460 ARG A C 1
ATOM 3425 O O . ARG A 1 460 ? 48.732 17.076 -65.788 1.00 85.50 460 ARG A O 1
ATOM 3432 N N . LYS A 1 461 ? 49.442 16.225 -63.825 1.00 79.81 461 LYS A N 1
ATOM 3433 C CA . LYS A 1 461 ? 50.892 16.350 -64.094 1.00 79.81 461 LYS A CA 1
ATOM 3434 C C . LYS A 1 461 ? 51.323 15.512 -65.304 1.00 79.81 461 LYS A C 1
ATOM 3436 O O . LYS A 1 461 ? 52.074 15.984 -66.159 1.00 79.81 461 LYS A O 1
ATOM 3441 N N . ALA A 1 462 ? 50.794 14.294 -65.422 1.00 75.19 462 ALA A N 1
ATOM 3442 C CA . ALA A 1 462 ? 51.059 13.399 -66.547 1.00 75.19 462 ALA A CA 1
ATOM 3443 C C . ALA A 1 462 ? 50.515 13.925 -67.891 1.00 75.19 462 ALA A C 1
ATOM 3445 O O . ALA A 1 462 ? 51.082 13.623 -68.946 1.00 75.19 462 ALA A O 1
ATOM 3446 N N . GLU A 1 463 ? 49.404 14.668 -67.867 1.00 79.25 463 GLU A N 1
ATOM 3447 C CA . GLU A 1 463 ? 48.725 15.220 -69.045 1.00 79.25 463 GLU A CA 1
ATOM 3448 C C . GLU A 1 463 ? 49.295 16.569 -69.499 1.00 79.25 463 GLU A C 1
ATOM 3450 O O . GLU A 1 463 ? 49.406 16.793 -70.705 1.00 79.25 463 GLU A O 1
ATOM 3455 N N . THR A 1 464 ? 49.663 17.465 -68.575 1.00 76.25 464 THR A N 1
ATOM 3456 C CA . THR A 1 464 ? 50.165 18.802 -68.935 1.00 76.25 464 THR A CA 1
ATOM 3457 C C . THR A 1 464 ? 51.660 18.828 -69.234 1.00 76.25 464 THR A C 1
ATOM 3459 O O . THR A 1 464 ? 52.103 19.723 -69.951 1.00 76.25 464 THR A O 1
ATOM 3462 N N . GLY A 1 465 ? 52.440 17.869 -68.718 1.00 62.97 465 GLY A N 1
ATOM 3463 C CA . GLY A 1 465 ? 53.902 17.871 -68.858 1.00 62.97 465 GLY A CA 1
ATOM 3464 C C . GLY A 1 465 ? 54.575 19.098 -68.229 1.00 62.97 465 GLY A C 1
ATOM 3465 O O . GLY A 1 465 ? 55.726 19.390 -68.543 1.00 62.97 465 GLY A O 1
ATOM 3466 N N . GLU A 1 466 ? 53.861 19.846 -67.381 1.00 52.44 466 GLU A N 1
ATOM 3467 C CA . GLU A 1 466 ? 54.431 20.958 -66.628 1.00 52.44 466 GLU A CA 1
ATOM 3468 C C . GLU A 1 466 ? 55.302 20.383 -65.510 1.00 52.44 466 GLU A C 1
ATOM 3470 O O . GLU A 1 466 ? 54.800 19.999 -64.452 1.00 52.44 466 GLU A O 1
ATOM 3475 N N . GLU A 1 467 ? 56.618 20.343 -65.742 1.00 46.47 467 GLU A N 1
ATOM 3476 C CA . GLU A 1 467 ? 57.594 20.346 -64.656 1.00 46.47 467 GLU A CA 1
ATOM 3477 C C . GLU A 1 467 ? 57.212 21.475 -63.699 1.00 46.47 467 GLU A C 1
ATOM 3479 O O . GLU A 1 467 ? 57.098 22.642 -64.091 1.00 46.47 467 GLU A O 1
ATOM 3484 N N . GLY A 1 468 ? 57.015 21.133 -62.428 1.00 47.78 468 GLY A N 1
ATOM 3485 C CA . GLY A 1 468 ? 56.993 22.122 -61.372 1.00 47.78 468 GLY A CA 1
ATOM 3486 C C . GLY A 1 468 ? 58.322 22.871 -61.374 1.00 47.78 468 GLY A C 1
ATOM 3487 O O . GLY A 1 468 ? 59.269 22.461 -60.712 1.00 47.78 468 GLY A O 1
ATOM 3488 N N . ALA A 1 469 ? 58.374 24.012 -62.058 1.00 43.25 469 ALA A N 1
ATOM 3489 C CA . ALA A 1 469 ? 59.301 25.086 -61.747 1.00 43.25 469 ALA A CA 1
ATOM 3490 C C . ALA A 1 469 ? 58.900 25.676 -60.382 1.00 43.25 469 ALA A C 1
ATOM 3492 O O . ALA A 1 469 ? 58.417 26.803 -60.277 1.00 43.25 469 ALA A O 1
ATOM 3493 N N . VAL A 1 470 ? 59.065 24.886 -59.319 1.00 43.94 470 VAL A N 1
ATOM 3494 C CA . VAL A 1 470 ? 59.130 25.386 -57.950 1.00 43.94 470 VAL A CA 1
ATOM 3495 C C . VAL A 1 470 ? 60.491 26.062 -57.836 1.00 43.94 470 VAL A C 1
ATOM 3497 O O . VAL A 1 470 ? 61.514 25.423 -57.601 1.00 43.94 470 VAL A O 1
ATOM 3500 N N . SER A 1 471 ? 60.509 27.371 -58.088 1.00 39.78 471 SER A N 1
ATOM 3501 C CA . SER A 1 471 ? 61.617 28.220 -57.666 1.00 39.78 471 SER A CA 1
ATOM 3502 C C . SER A 1 471 ? 61.664 28.208 -56.135 1.00 39.78 471 SER A C 1
ATOM 3504 O O . SER A 1 471 ? 60.630 28.408 -55.497 1.00 39.78 471 SER A O 1
ATOM 3506 N N . GLN A 1 472 ? 62.859 27.926 -55.608 1.00 35.88 472 GLN A N 1
ATOM 3507 C CA . GLN A 1 472 ? 63.240 27.904 -54.188 1.00 35.88 472 GLN A CA 1
ATOM 3508 C C . GLN A 1 472 ? 62.746 29.099 -53.374 1.00 35.88 472 GLN A C 1
ATOM 3510 O O . GLN A 1 472 ? 62.746 30.226 -53.926 1.00 35.88 472 GLN A O 1
#

Sequence (472 aa):
MATTVDPNAVAAAAAVNNNSQIKPPVATPTIEAQVTDASVAAVQEFFNNRNKPEPTAVVEKPAADPQNLELKLIEERNAAELKAKEAQTQLDKALTDKKSSGKDIDKANADLAKAETDALKADVGLSEIGSDAAKPAAEASAANRESNNEAISSHDNGGSRGAEQSGDSSSSSGQAQSSSSANAQTAEQKTESLRQEIQSLTDEIESAQGGASPETKAEQERLKQELKEKKAELDAALTRARTENEKVDGEEGDTKSKLSNAEQQLSESTGRAEKAKGEENQASQETQEANATVQSDKGKLSDARQQLGQANREVRVSQSQVNTAQRKLSSAQAKAARVDPDDASAKAAAQAEVAAAQAELQAAQQRLDAARRQQEQAQQETNRAEQQLSDSQNRLGEARGRLSNAQREVSEANTARNADQAEQRNLSRQMTQMTSQASRTRNRMMSILGLRGEVEEGLRKAETGEEGAVSQ

pLDDT: mean 76.37, std 22.01, range [30.98, 98.38]

Radius of gyration: 53.29 Å; chains: 1; bounding box: 115×99×158 Å

Secondary structure (DSSP, 8-state):
---------------------------PPP------THHHHHHHHHHHTT-PPPP--PPPPPPPPHHHHHHHHHHHHHHHHHHHHHHHHHHHHHHHHHHHHHHHHHHHHHHHHHHHHHHHHHHTT-----S---SSSSSSSSTTSSSSTTS------------------SHHHHHHHHHHHHHHHHHHHHHHHHHHHHHHHHHHHHHHTT--SHHHHHHHHHHHHHHHHHHHHHHHHHHHHHHHHHHHHHHHHHHHHHHHHHHHHHHHHHHHHHHHHHHHHHHHHHHHHHHHHHHHHHHHHHHHHHHHHHHHHHHHHHHHHHHHHHHHHHHHHHHHTTS-TT-HHHHHHHHHHHHHHHHHHHHHHHHHHHHHHHHHHHHHHHHHHHHHHHHHHHHHHHHHHHHHHHHHHHHHHHHHHHHHHHHHHHHHHHHHHHHHHHHHHHHHHHHHHHHHHHHHHHHHHHHH--------

Foldseek 3Di:
DDDDDDDDDDDDDDDDDDDDDDDDDDDDDDDPDPDDPVVVVVVVVVVVVPDDDDDDDDDDDDDDDVVVVVVVVVVVVVVVVVVVVVVVVVVVVVVVVVVVVVVVVVVVVVVVVVVVVVVVVVVVPDDDDDDDDDDPPVVVVVVVVVPPVPPDDPDDPDDDDDDDDDDDDPPPVVVVVVVVVVVLVVLVVVLVVLLVVLVVLLVLLVVLLPDPDPVSVVVLVVSLVVLVVSLVVLVVVLVVLVVLLVVLVVVLVVLVVLLVVLVVQLVVLVVLLVVLVVLLVVLVVLLVVLVVQLVVLVVQLVVLVVQLVVLVVQLVVLVVQLVVLVVQLVVLVVCLVPDDPVPPPSNVVSVVSNVVSVVSNVVSVVSNVVSVVSNVVSVVSNVVSVVSSVVSVVSSVVSVVSSVVSVVSSVVSVVSSVVSVVSSVVSVVVSVVSVVVSVSSVVSSVSSVVSSVSSVVSSVCSVPVDDPPPDD